Protein 4RXX (pdb70)

B-factor: mean 36.58, std 9.1, range [15.32, 79.9]

Organism: Homo sapiens (NCBI:txid9606)

Secondary structure (DSSP, 8-state):
-HHHHHHHTS---HHHHHHHHHHHHHHTTS---HHHHH--HHHHHHHHH-SSHHHHHHHHHHHHHHHHHTHHHHHHHS-HHHHHHHHHH-BTTB-TT-HHHHHHHHHHHHH---TTHHHHHHHHHHHHH--TT---HHHHHHHHHHHHH-GGGS--THHHHHHHHHHHHHHTT------SHHHHHHHHHHHHHHHHHHHHHHHH-GGGHHHHHHHHHHHHT---TT----GGGGGGSTT-----HHHHHHHHH-TT--TT--HHHH--GGGGSTT-TTHHHHHHHHHHHHHHTT-HHHHHHHHHHHHHHHHHGGGSTTTHHHHHHHHH---S--S-THHHHHHHHHHHHHHHHHTTSS-HHHHHHHHHHHHHHH--TT---HHHHHHHHHHHTTS----HHHHHHHTTSPPP-S--

InterPro domains:
  IPR001394 Peptidase C19, ubiquitin carboxyl-terminal hydrolase [PF00443] (445-946)
  IPR018200 Ubiquitin specific protease, conserved site [PS00972] (446-461)
  IPR018200 Ubiquitin specific protease, conserved site [PS00973] (840-858)
  IPR028889 Ubiquitin specific protease UPS, catalytic domain [PS50235] (445-949)
  IPR033840 Ubiquitin-specific peptidase 38 [cd02664] (446-947)
  IPR038765 Papain-like cysteine peptidase superfamily [SSF54001] (440-949)
  IPR049407 Ubiquitin carboxyl-terminal hydrolase 38-like, N-terminal domain [PF21246] (48-384)
  IPR050164 Ubiquitin carboxyl-terminal hydrolases [PTHR24006] (266-950)

Solvent-accessible surface area: 20386 Å² total

Sequence (416 aa):
DKILEGLVSSSHPLPLKRVIVRKVVESAEHWLDEAQCEAFDLTTRLILEGQDPFQRQVGHHQVLEAYARYHRPEFESFFNKTFVLGLLHQQGYHSLDDRKDVAILDYIHNGLKLISCPSVLDLFSLLQVEVLRVCERPEPQLCCARLSDLLTDFVQCIPKGKLSITFCQQLVRTIGHFQCVSTQERELREYVSSQVTKVSNLLQNIWKAEPATLLPSLQEVFASISSTDASFEPSVALASLVQHIPLQITVLIRSSLTTDPNVKDASTQALCRIDWLSSWPLAQHVDTWVIALLKGLAAVQKFTTILIDVTLLKIELVFNRLWFPLVRPGALAVLSHLLSFQHSPEAFHLIVPHVVNLVHSFKNDGLPSSTAFLVQLTELIHCYHYSGFPDLYEPILEAIKDFPKPSEEKIKLILNQSAWTSHH

Radius of gyration: 28.6 Å; Cα contacts (8 Å, |Δi|>4): 448; chains: 1; bounding box: 43×54×90 Å

Structure (mmCIF, N/CA/C/O backbone):
data_4RXX
#
_entry.id   4RXX
#
_cell.length_a   41.985
_cell.length_b   102.039
_cell.length_c   135.281
_cell.angle_alpha   90.000
_cell.angle_beta   90.000
_cell.angle_gamma   90.000
#
_symmetry.space_group_name_H-M   'P 21 21 21'
#
loop_
_entity.id
_entity.type
_entity.pdbx_description
1 polymer 'Ubiquitin carboxyl-terminal hydrolase 38'
2 non-polymer 'CHLORIDE ION'
3 non-polymer 1,2-ETHANEDIOL
4 non-polymer 'UNKNOWN ATOM OR ION'
5 water water
#
loop_
_atom_site.group_PDB
_atom_site.id
_atom_site.type_symbol
_atom_site.label_atom_id
_atom_site.label_alt_id
_atom_site.label_comp_id
_atom_site.label_asym_id
_atom_site.label_entity_id
_atom_site.label_seq_id
_atom_site.pdbx_PDB_ins_code
_atom_site.Cartn_x
_atom_site.Cartn_y
_atom_site.Cartn_z
_atom_site.occupancy
_atom_site.B_iso_or_equiv
_atom_site.auth_seq_id
_atom_site.auth_comp_id
_atom_site.auth_asym_id
_atom_site.auth_atom_id
_atom_site.pdbx_PDB_model_num
ATOM 9 N N . ASP A 1 2 ? 30.290 68.274 96.825 1.00 33.61 2 ASP A N 1
ATOM 10 C CA . ASP A 1 2 ? 29.089 68.022 96.040 1.00 36.84 2 ASP A CA 1
ATOM 11 C C . ASP A 1 2 ? 27.955 68.977 96.439 1.00 37.20 2 ASP A C 1
ATOM 12 O O . ASP A 1 2 ? 27.185 69.424 95.590 1.00 33.07 2 ASP A O 1
ATOM 17 N N . LYS A 1 3 ? 27.860 69.291 97.722 1.00 37.45 3 LYS A N 1
ATOM 18 C CA . LYS A 1 3 ? 26.812 70.206 98.192 1.00 41.20 3 LYS A CA 1
ATOM 19 C C . LYS A 1 3 ? 27.053 71.619 97.648 1.00 36.98 3 LYS A C 1
ATOM 20 O O . LYS A 1 3 ? 26.135 72.300 97.246 1.00 39.32 3 LYS A O 1
ATOM 24 N N . ILE A 1 4 ? 28.302 72.031 97.631 1.00 36.81 4 ILE A N 1
ATOM 25 C CA . ILE A 1 4 ? 28.691 73.294 97.036 1.00 36.66 4 ILE A CA 1
ATOM 26 C C . ILE A 1 4 ? 28.368 73.368 95.535 1.00 37.56 4 ILE A C 1
ATOM 27 O O . ILE A 1 4 ? 27.717 74.308 95.092 1.00 34.62 4 ILE A O 1
ATOM 32 N N . LEU A 1 5 ? 28.798 72.373 94.755 1.00 34.43 5 LEU A N 1
ATOM 33 C CA . LEU A 1 5 ? 28.430 72.323 93.332 1.00 32.29 5 LEU A CA 1
ATOM 34 C C . LEU A 1 5 ? 26.907 72.374 93.116 1.00 32.76 5 LEU A C 1
ATOM 35 O O . LEU A 1 5 ? 26.412 73.101 92.267 1.00 30.07 5 LEU A O 1
ATOM 40 N N . GLU A 1 6 ? 26.174 71.607 93.905 1.00 34.73 6 GLU A N 1
ATOM 41 C CA . GLU A 1 6 ? 24.722 71.561 93.817 1.00 40.56 6 GLU A CA 1
ATOM 42 C C . GLU A 1 6 ? 24.125 72.950 93.996 1.00 44.57 6 GLU A C 1
ATOM 43 O O . GLU A 1 6 ? 23.363 73.429 93.150 1.00 44.17 6 GLU A O 1
ATOM 49 N N . GLY A 1 7 ? 24.514 73.600 95.088 1.00 46.46 7 GLY A N 1
ATOM 50 C CA . GLY A 1 7 ? 24.046 74.945 95.407 1.00 48.21 7 GLY A CA 1
ATOM 51 C C . GLY A 1 7 ? 24.323 75.897 94.268 1.00 46.19 7 GLY A C 1
ATOM 52 O O . GLY A 1 7 ? 23.439 76.617 93.827 1.00 47.71 7 GLY A O 1
ATOM 53 N N . LEU A 1 8 ? 25.556 75.867 93.788 1.00 42.72 8 LEU A N 1
ATOM 54 C CA . LEU A 1 8 ? 26.001 76.734 92.723 1.00 43.87 8 LEU A CA 1
ATOM 55 C C . LEU A 1 8 ? 25.179 76.657 91.422 1.00 43.23 8 LEU A C 1
ATOM 56 O O . LEU A 1 8 ? 24.894 77.670 90.802 1.00 37.84 8 LEU A O 1
ATOM 61 N N . VAL A 1 9 ? 24.877 75.451 90.974 1.00 42.37 9 VAL A N 1
ATOM 62 C CA . VAL A 1 9 ? 24.244 75.254 89.669 1.00 45.57 9 VAL A CA 1
ATOM 63 C C . VAL A 1 9 ? 22.776 75.675 89.674 1.00 49.06 9 VAL A C 1
ATOM 64 O O . VAL A 1 9 ? 22.222 76.039 88.638 1.00 49.25 9 VAL A O 1
ATOM 68 N N . SER A 1 10 ? 22.159 75.611 90.844 1.00 51.37 10 SER A N 1
ATOM 69 C CA . SER A 1 10 ? 20.807 76.112 91.035 1.00 55.11 10 SER A CA 1
ATOM 70 C C . SER A 1 10 ? 20.789 77.612 91.402 1.00 54.21 10 SER A C 1
ATOM 71 O O . SER A 1 10 ? 19.730 78.171 91.622 1.00 57.76 10 SER A O 1
ATOM 74 N N . SER A 1 11 ? 21.951 78.257 91.479 1.00 52.48 11 SER A N 1
ATOM 75 C CA . SER A 1 11 ? 22.013 79.661 91.878 1.00 48.64 11 SER A CA 1
ATOM 76 C C . SER A 1 11 ? 21.822 80.578 90.672 1.00 50.78 11 SER A C 1
ATOM 77 O O . SER A 1 11 ? 21.707 80.118 89.549 1.00 46.80 11 SER A O 1
ATOM 80 N N . SER A 1 12 ? 21.815 81.883 90.928 1.00 53.81 12 SER A N 1
ATOM 81 C CA . SER A 1 12 ? 21.756 82.882 89.879 1.00 55.28 12 SER A CA 1
ATOM 82 C C . SER A 1 12 ? 22.995 83.782 89.920 1.00 54.55 12 SER A C 1
ATOM 83 O O . SER A 1 12 ? 22.939 84.933 89.506 1.00 58.28 12 SER A O 1
ATOM 86 N N . HIS A 1 13 ? 24.119 83.262 90.402 1.00 49.53 13 HIS A N 1
ATOM 87 C CA . HIS A 1 13 ? 25.358 84.019 90.364 1.00 48.93 13 HIS A CA 1
ATOM 88 C C . HIS A 1 13 ? 25.809 84.231 88.939 1.00 47.53 13 HIS A C 1
ATOM 89 O O . HIS A 1 13 ? 25.522 83.413 88.075 1.00 49.15 13 HIS A O 1
ATOM 96 N N . PRO A 1 14 ? 26.535 85.331 88.690 1.00 46.76 14 PRO A N 1
ATOM 97 C CA . PRO A 1 14 ? 27.093 85.600 87.374 1.00 46.19 14 PRO A CA 1
ATOM 98 C C . PRO A 1 14 ? 27.918 84.457 86.842 1.00 45.10 14 PRO A C 1
ATOM 99 O O . PRO A 1 14 ? 28.588 83.761 87.598 1.00 44.29 14 PRO A O 1
ATOM 103 N N . LEU A 1 15 ? 27.901 84.308 85.530 1.00 43.02 15 LEU A N 1
ATOM 104 C CA . LEU A 1 15 ? 28.560 83.201 84.890 1.00 44.60 15 LEU A CA 1
ATOM 105 C C . LEU A 1 15 ? 30.059 83.054 85.209 1.00 46.42 15 LEU A C 1
ATOM 106 O O . LEU A 1 15 ? 30.508 81.925 85.412 1.00 41.33 15 LEU A O 1
ATOM 111 N N . PRO A 1 16 ? 30.836 84.166 85.245 1.00 46.20 16 PRO A N 1
ATOM 112 C CA . PRO A 1 16 ? 32.286 84.023 85.540 1.00 45.82 16 PRO A CA 1
ATOM 113 C C . PRO A 1 16 ? 32.568 83.520 86.958 1.00 41.24 16 PRO A C 1
ATOM 114 O O . PRO A 1 16 ? 33.575 82.841 87.192 1.00 40.15 16 PRO A O 1
ATOM 118 N N . LEU A 1 17 ? 31.672 83.846 87.883 1.00 39.48 17 LEU A N 1
ATOM 119 C CA . LEU A 1 17 ? 31.748 83.345 89.244 1.00 38.66 17 LEU A CA 1
ATOM 120 C C . LEU A 1 17 ? 31.429 81.856 89.270 1.00 38.20 17 LEU A C 1
ATOM 121 O O . LEU A 1 17 ? 32.142 81.073 89.904 1.00 35.53 17 LEU A O 1
ATOM 126 N N . LYS A 1 18 ? 30.336 81.466 88.604 1.00 38.03 18 LYS A N 1
ATOM 127 C CA . LYS A 1 18 ? 29.991 80.038 88.488 1.00 33.94 18 LYS A CA 1
ATOM 128 C C . LYS A 1 18 ? 31.179 79.249 87.988 1.00 33.80 18 LYS A C 1
ATOM 129 O O . LYS A 1 18 ? 31.535 78.216 88.535 1.00 32.85 18 LYS A O 1
ATOM 135 N N . ARG A 1 19 ? 31.843 79.782 86.985 1.00 32.95 19 ARG A N 1
ATOM 136 C CA . ARG A 1 19 ? 32.973 79.103 86.392 1.00 35.41 19 ARG A CA 1
ATOM 137 C C . ARG A 1 19 ? 34.165 78.999 87.286 1.00 33.35 19 ARG A C 1
ATOM 138 O O . ARG A 1 19 ? 34.855 77.993 87.226 1.00 30.58 19 ARG A O 1
ATOM 146 N N . VAL A 1 20 ? 34.432 80.017 88.104 1.00 33.03 20 VAL A N 1
ATOM 147 C CA . VAL A 1 20 ? 35.616 79.943 88.961 1.00 34.26 20 VAL A CA 1
ATOM 148 C C . VAL A 1 20 ? 35.357 78.929 90.072 1.00 30.65 20 VAL A C 1
ATOM 149 O O . VAL A 1 20 ? 36.262 78.209 90.485 1.00 28.89 20 VAL A O 1
ATOM 153 N N . ILE A 1 21 ? 34.109 78.882 90.527 1.00 28.09 21 ILE A N 1
ATOM 154 C CA . ILE A 1 21 ? 33.704 77.908 91.520 1.00 30.08 21 ILE A CA 1
ATOM 155 C C . ILE A 1 21 ? 33.759 76.476 90.951 1.00 30.19 21 ILE A C 1
ATOM 156 O O . ILE A 1 21 ? 34.262 75.572 91.602 1.00 29.48 21 ILE A O 1
ATOM 161 N N . VAL A 1 22 ? 33.279 76.283 89.722 1.00 28.92 22 VAL A N 1
ATOM 162 C CA . VAL A 1 22 ? 33.357 74.974 89.091 1.00 28.71 22 VAL A CA 1
ATOM 163 C C . VAL A 1 22 ? 34.835 74.577 88.976 1.00 30.11 22 VAL A C 1
ATOM 164 O O . VAL A 1 22 ? 35.190 73.432 89.250 1.00 29.67 22 VAL A O 1
ATOM 168 N N . ARG A 1 23 ? 35.702 75.517 88.623 1.00 29.91 23 ARG A N 1
ATOM 169 C CA . ARG A 1 23 ? 37.126 75.210 88.523 1.00 32.50 23 ARG A CA 1
ATOM 170 C C . ARG A 1 23 ? 37.642 74.650 89.851 1.00 28.51 23 ARG A C 1
ATOM 171 O O . ARG A 1 23 ? 38.393 73.702 89.877 1.00 26.85 23 ARG A O 1
ATOM 179 N N . LYS A 1 24 ? 37.200 75.223 90.957 1.00 27.91 24 LYS A N 1
ATOM 180 C CA . LYS A 1 24 ? 37.680 74.805 92.261 1.00 28.63 24 LYS A CA 1
ATOM 181 C C . LYS A 1 24 ? 37.114 73.412 92.592 1.00 28.21 24 LYS A C 1
ATOM 182 O O . LYS A 1 24 ? 37.802 72.569 93.176 1.00 27.74 24 LYS A O 1
ATOM 188 N N . VAL A 1 25 ? 35.880 73.165 92.173 1.00 28.41 25 VAL A N 1
ATOM 189 C CA . VAL A 1 25 ? 35.272 71.829 92.336 1.00 28.70 25 VAL A CA 1
ATOM 190 C C . VAL A 1 25 ? 36.072 70.783 91.546 1.00 28.25 25 VAL A C 1
ATOM 191 O O . VAL A 1 25 ? 36.406 69.741 92.066 1.00 29.25 25 VAL A O 1
ATOM 195 N N . VAL A 1 26 ? 36.417 71.111 90.306 1.00 29.04 26 VAL A N 1
ATOM 196 C CA . VAL A 1 26 ? 37.221 70.256 89.428 1.00 30.26 26 VAL A CA 1
ATOM 197 C C . VAL A 1 26 ? 38.570 69.957 90.057 1.00 30.97 26 VAL A C 1
ATOM 198 O O . VAL A 1 26 ? 39.019 68.818 90.046 1.00 30.79 26 VAL A O 1
ATOM 202 N N . GLU A 1 27 ? 39.221 70.984 90.595 1.00 32.46 27 GLU A N 1
ATOM 203 C CA . GLU A 1 27 ? 40.511 70.813 91.293 1.00 30.75 27 GLU A CA 1
ATOM 204 C C . GLU A 1 27 ? 40.388 69.977 92.576 1.00 28.45 27 GLU A C 1
ATOM 205 O O . GLU A 1 27 ? 41.350 69.337 92.999 1.00 28.59 27 GLU A O 1
ATOM 211 N N . SER A 1 28 ? 39.209 69.967 93.183 1.00 26.44 28 SER A N 1
ATOM 212 C CA . SER A 1 28 ? 38.971 69.171 94.401 1.00 27.30 28 SER A CA 1
ATOM 213 C C . SER A 1 28 ? 39.139 67.654 94.185 1.00 28.30 28 SER A C 1
ATOM 214 O O . SER A 1 28 ? 39.411 66.911 95.135 1.00 29.86 28 SER A O 1
ATOM 217 N N . ALA A 1 29 ? 39.059 67.214 92.933 1.00 27.97 29 ALA A N 1
ATOM 218 C CA . ALA A 1 29 ? 39.232 65.814 92.578 1.00 30.16 29 ALA A CA 1
ATOM 219 C C . ALA A 1 29 ? 40.629 65.324 92.892 1.00 29.71 29 ALA A C 1
ATOM 220 O O . ALA A 1 29 ? 40.827 64.147 93.100 1.00 28.93 29 ALA A O 1
ATOM 222 N N . GLU A 1 30 ? 41.598 66.224 92.914 1.00 31.27 30 GLU A N 1
ATOM 223 C CA . GLU A 1 30 ? 42.995 65.831 92.988 1.00 35.04 30 GLU A CA 1
ATOM 224 C C . GLU A 1 30 ? 43.415 65.664 94.432 1.00 35.03 30 GLU A C 1
ATOM 225 O O . GLU A 1 30 ? 44.496 66.066 94.792 1.00 43.93 30 GLU A O 1
ATOM 231 N N . HIS A 1 31 ? 42.533 65.149 95.273 1.00 31.86 31 HIS A N 1
ATOM 232 C CA . HIS A 1 31 ? 42.805 64.951 96.694 1.00 32.89 31 HIS A CA 1
ATOM 233 C C . HIS A 1 31 ? 42.352 63.563 97.042 1.00 30.69 31 HIS A C 1
ATOM 234 O O . HIS A 1 31 ? 41.588 62.949 96.287 1.00 27.35 31 HIS A O 1
ATOM 241 N N . TRP A 1 32 ? 42.838 63.075 98.176 1.00 29.37 32 TRP A N 1
ATOM 242 C CA . TRP A 1 32 ? 42.347 61.841 98.720 1.00 27.91 32 TRP A CA 1
ATOM 243 C C . TRP A 1 32 ? 40.904 62.028 99.177 1.00 29.16 32 TRP A C 1
ATOM 244 O O . TRP A 1 32 ? 40.596 62.921 99.949 1.00 27.71 32 TRP A O 1
ATOM 255 N N . LEU A 1 33 ? 40.026 61.159 98.698 1.00 29.21 33 LEU A N 1
ATOM 256 C CA . LEU A 1 33 ? 38.604 61.239 98.997 1.00 30.47 33 LEU A CA 1
ATOM 257 C C . LEU A 1 33 ? 38.151 59.848 99.363 1.00 29.77 33 LEU A C 1
ATOM 258 O O . LEU A 1 33 ? 38.613 58.871 98.774 1.00 28.96 33 LEU A O 1
ATOM 263 N N . ASP A 1 34 ? 37.262 59.747 100.327 1.00 29.64 34 ASP A N 1
ATOM 264 C CA . ASP A 1 34 ? 36.771 58.436 100.698 1.00 32.46 34 ASP A CA 1
ATOM 265 C C . ASP A 1 34 ? 35.645 58.029 99.747 1.00 32.67 34 ASP A C 1
ATOM 266 O O . ASP A 1 34 ? 35.222 58.817 98.882 1.00 31.39 34 ASP A O 1
ATOM 271 N N . GLU A 1 35 ? 35.207 56.787 99.888 1.00 31.86 35 GLU A N 1
ATOM 272 C CA . GLU A 1 35 ? 34.223 56.206 98.998 1.00 34.48 35 GLU A CA 1
ATOM 273 C C . GLU A 1 35 ? 32.895 56.962 98.989 1.00 32.10 35 GLU A C 1
ATOM 274 O O . GLU A 1 35 ? 32.313 57.159 97.915 1.00 29.65 35 GLU A O 1
ATOM 280 N N . ALA A 1 36 ? 32.442 57.416 100.143 1.00 29.28 36 ALA A N 1
ATOM 281 C CA . ALA A 1 36 ? 31.176 58.154 100.212 1.00 31.14 36 ALA A CA 1
ATOM 282 C C . ALA A 1 36 ? 31.295 59.501 99.487 1.00 30.51 36 ALA A C 1
ATOM 283 O O . ALA A 1 36 ? 30.382 59.912 98.785 1.00 30.53 36 ALA A O 1
ATOM 285 N N . GLN A 1 37 ? 32.425 60.174 99.634 1.00 27.89 37 GLN A N 1
ATOM 286 C CA . GLN A 1 37 ? 32.638 61.426 98.918 1.00 29.56 37 GLN A CA 1
ATOM 287 C C . GLN A 1 37 ? 32.644 61.216 97.394 1.00 27.99 37 GLN A C 1
ATOM 288 O O . GLN A 1 37 ? 32.058 62.007 96.675 1.00 26.41 37 GLN A O 1
ATOM 294 N N . CYS A 1 38 ? 33.304 60.163 96.924 1.00 25.88 38 CYS A N 1
ATOM 295 C CA . CYS A 1 38 ? 33.366 59.887 95.511 1.00 27.52 38 CYS A CA 1
ATOM 296 C C . CYS A 1 38 ? 31.980 59.549 94.950 1.00 28.40 38 CYS A C 1
ATOM 297 O O . CYS A 1 38 ? 31.578 60.067 93.907 1.00 27.63 38 CYS A O 1
ATOM 300 N N . GLU A 1 39 ? 31.269 58.664 95.632 1.00 28.53 39 GLU A N 1
ATOM 301 C CA . GLU A 1 39 ? 29.955 58.279 95.185 1.00 30.82 39 GLU A CA 1
ATOM 302 C C . GLU A 1 39 ? 28.976 59.463 95.175 1.00 30.27 39 GLU A C 1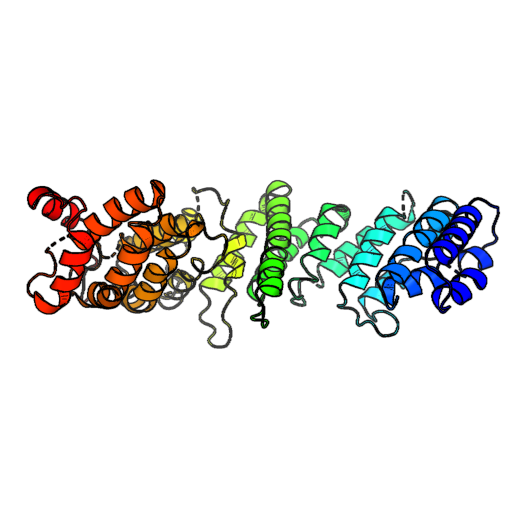
ATOM 303 O O . GLU A 1 39 ? 28.179 59.588 94.252 1.00 27.97 39 GLU A O 1
ATOM 309 N N . ALA A 1 40 ? 29.018 60.313 96.194 1.00 27.11 40 ALA A N 1
ATOM 310 C CA . ALA A 1 40 ? 28.181 61.501 96.191 1.00 27.22 40 ALA A CA 1
ATOM 311 C C . ALA A 1 40 ? 28.436 62.411 94.973 1.00 26.87 40 ALA A C 1
ATOM 312 O O . ALA A 1 40 ? 27.494 62.939 94.390 1.00 26.55 40 ALA A O 1
ATOM 322 N N . PHE A 1 42 ? 29.763 61.405 92.045 1.00 26.47 42 PHE A N 1
ATOM 323 C CA . PHE A 1 42 ? 29.325 60.675 90.867 1.00 27.45 42 PHE A CA 1
ATOM 324 C C . PHE A 1 42 ? 27.801 60.698 90.710 1.00 26.64 42 PHE A C 1
ATOM 325 O O . PHE A 1 42 ? 27.323 60.782 89.603 1.00 26.15 42 PHE A O 1
ATOM 333 N N . ASP A 1 43 ? 27.056 60.604 91.805 1.00 28.42 43 ASP A N 1
ATOM 334 C CA . ASP A 1 43 ? 25.602 60.769 91.765 1.00 30.29 43 ASP A CA 1
ATOM 335 C C . ASP A 1 43 ? 25.183 62.134 91.263 1.00 28.21 43 ASP A C 1
ATOM 336 O O . ASP A 1 43 ? 24.334 62.237 90.395 1.00 28.06 43 ASP A O 1
ATOM 341 N N . LEU A 1 44 ? 25.772 63.183 91.825 1.00 28.14 44 LEU A N 1
ATOM 342 C CA . LEU A 1 44 ? 25.398 64.541 91.451 1.00 28.03 44 LEU A CA 1
ATOM 343 C C . LEU A 1 44 ? 25.746 64.819 90.020 1.00 28.73 44 LEU A C 1
ATOM 344 O O . LEU A 1 44 ? 24.904 65.346 89.300 1.00 26.93 44 LEU A O 1
ATOM 349 N N . THR A 1 45 ? 26.967 64.467 89.597 1.00 27.31 45 THR A N 1
ATOM 350 C CA . THR A 1 45 ? 27.403 64.823 88.255 1.00 26.50 45 THR A CA 1
ATOM 351 C C . THR A 1 45 ? 26.612 64.074 87.198 1.00 27.50 45 THR A C 1
ATOM 352 O O . THR A 1 45 ? 26.359 64.613 86.110 1.00 26.63 45 THR A O 1
ATOM 356 N N . THR A 1 46 ? 26.252 62.833 87.508 1.00 27.39 46 THR A N 1
ATOM 357 C CA . THR A 1 46 ? 25.395 62.052 86.639 1.00 26.39 46 THR A CA 1
ATOM 358 C C . THR A 1 46 ? 24.032 62.745 86.475 1.00 28.47 46 THR A C 1
ATOM 359 O O . THR A 1 46 ? 23.562 62.877 85.365 1.00 28.52 46 THR A O 1
ATOM 363 N N . ARG A 1 47 ? 23.437 63.211 87.574 1.00 30.86 47 ARG A N 1
ATOM 364 C CA . ARG A 1 47 ? 22.174 63.939 87.548 1.00 33.51 47 ARG A CA 1
ATOM 365 C C . ARG A 1 47 ? 22.254 65.191 86.671 1.00 34.62 47 ARG A C 1
ATOM 366 O O . ARG A 1 47 ? 21.326 65.478 85.912 1.00 30.84 47 ARG A O 1
ATOM 374 N N . LEU A 1 48 ? 23.359 65.930 86.775 1.00 32.19 48 LEU A N 1
ATOM 375 C CA . LEU A 1 48 ? 23.569 67.126 85.975 1.00 32.63 48 LEU A CA 1
ATOM 376 C C . LEU A 1 48 ? 23.749 66.821 84.503 1.00 34.96 48 LEU A C 1
ATOM 377 O O . LEU A 1 48 ? 23.278 67.576 83.643 1.00 32.94 48 LEU A O 1
ATOM 382 N N . ILE A 1 49 ? 24.453 65.737 84.194 1.00 30.68 49 ILE A N 1
ATOM 383 C CA . ILE A 1 49 ? 24.592 65.335 82.803 1.00 30.65 49 ILE A CA 1
ATOM 384 C C . ILE A 1 49 ? 23.226 64.958 82.185 1.00 32.75 49 ILE A C 1
ATOM 385 O O . ILE A 1 49 ? 22.799 65.523 81.160 1.00 32.72 49 ILE A O 1
ATOM 390 N N . LEU A 1 50 ? 22.526 64.046 82.828 1.00 31.21 50 LEU A N 1
ATOM 391 C CA . LEU A 1 50 ? 21.306 63.499 82.265 1.00 32.20 50 LEU A CA 1
ATOM 392 C C . LEU A 1 50 ? 20.081 64.417 82.434 1.00 36.35 50 LEU A C 1
ATOM 393 O O . LEU A 1 50 ? 19.213 64.458 81.570 1.00 34.72 50 LEU A O 1
ATOM 398 N N . GLU A 1 51 ? 20.012 65.147 83.536 1.00 36.18 51 GLU A N 1
ATOM 399 C CA . GLU A 1 51 ? 18.884 66.010 83.787 1.00 38.07 51 GLU A CA 1
ATOM 400 C C . GLU A 1 51 ? 19.201 67.488 83.891 1.00 37.73 51 GLU A C 1
ATOM 401 O O . GLU A 1 51 ? 18.346 68.258 84.283 1.00 42.44 51 GLU A O 1
ATOM 407 N N . GLY A 1 52 ? 20.410 67.887 83.527 1.00 37.41 52 GLY A N 1
ATOM 408 C CA . GLY A 1 52 ? 20.794 69.294 83.559 1.00 40.75 52 GLY A CA 1
ATOM 409 C C . GLY A 1 52 ? 19.844 70.094 82.691 1.00 43.20 52 GLY A C 1
ATOM 410 O O . GLY A 1 52 ? 19.645 69.753 81.516 1.00 38.64 52 GLY A O 1
ATOM 411 N N . GLN A 1 53 ? 19.277 71.146 83.286 1.00 45.21 53 GLN A N 1
ATOM 412 C CA . GLN A 1 53 ? 18.259 71.997 82.651 1.00 51.21 53 GLN A CA 1
ATOM 413 C C . GLN A 1 53 ? 18.762 72.754 81.430 1.00 50.03 53 GLN A C 1
ATOM 414 O O . GLN A 1 53 ? 17.977 73.065 80.534 1.00 55.81 53 GLN A O 1
ATOM 420 N N . ASP A 1 54 ? 20.049 73.080 81.403 1.00 45.28 54 ASP A N 1
ATOM 421 C CA . ASP A 1 54 ? 20.614 73.818 80.292 1.00 45.10 54 ASP A CA 1
ATOM 422 C C . ASP A 1 54 ? 21.983 73.283 79.925 1.00 44.72 54 ASP A C 1
ATOM 423 O O . ASP A 1 54 ? 22.556 72.494 80.675 1.00 45.78 54 ASP A O 1
ATOM 428 N N . PRO A 1 55 ? 22.504 73.696 78.761 1.00 41.69 55 PRO A N 1
ATOM 429 C CA . PRO A 1 55 ? 23.809 73.228 78.323 1.00 39.99 55 PRO A CA 1
ATOM 430 C C . PRO A 1 55 ? 24.927 73.437 79.350 1.00 40.29 55 PRO A C 1
ATOM 431 O O . PRO A 1 55 ? 25.818 72.590 79.483 1.00 37.94 55 PRO A O 1
ATOM 435 N N . PHE A 1 56 ? 24.880 74.553 80.061 1.00 38.91 56 PHE A N 1
ATOM 436 C CA . PHE A 1 56 ? 25.907 74.857 81.040 1.00 38.48 56 PHE A CA 1
ATOM 437 C C . PHE A 1 56 ? 25.939 73.796 82.165 1.00 35.33 56 PHE A C 1
ATOM 438 O O . PHE A 1 56 ? 26.996 73.249 82.499 1.00 31.45 56 PHE A O 1
ATOM 446 N N . GLN A 1 57 ? 24.770 73.501 82.714 1.00 32.38 57 GLN A N 1
ATOM 447 C CA . GLN A 1 57 ? 24.659 72.494 83.764 1.00 34.35 57 GLN A CA 1
ATOM 448 C C . GLN A 1 57 ? 25.180 71.126 83.319 1.00 34.20 57 GLN A C 1
ATOM 449 O O . GLN A 1 57 ? 25.888 70.456 84.065 1.00 29.91 57 GLN A O 1
ATOM 455 N N . ARG A 1 58 ? 24.847 70.716 82.104 1.00 33.93 58 ARG A N 1
ATOM 456 C CA . ARG A 1 58 ? 25.271 69.409 81.614 1.00 33.18 58 ARG A CA 1
ATOM 457 C C . ARG A 1 58 ? 26.764 69.406 81.371 1.00 33.68 58 ARG A C 1
ATOM 458 O O . ARG A 1 58 ? 27.440 68.406 81.635 1.00 33.72 58 ARG A O 1
ATOM 466 N N . GLN A 1 59 ? 27.282 70.527 80.884 1.00 30.67 59 GLN A N 1
ATOM 467 C CA . GLN A 1 59 ? 28.700 70.668 80.650 1.00 31.35 59 GLN A CA 1
ATOM 468 C C . GLN A 1 59 ? 29.512 70.598 81.967 1.00 30.88 59 GLN A C 1
ATOM 469 O O . GLN A 1 59 ? 30.556 69.957 82.039 1.00 30.76 59 GLN A O 1
ATOM 472 N N . VAL A 1 60 ? 29.032 71.290 82.985 1.00 30.36 60 VAL A N 1
ATOM 473 C CA . VAL A 1 60 ? 29.635 71.239 84.311 1.00 30.84 60 VAL A CA 1
ATOM 474 C C . VAL A 1 60 ? 29.662 69.785 84.841 1.00 31.09 60 VAL A C 1
ATOM 475 O O . VAL A 1 60 ? 30.691 69.327 85.333 1.00 30.54 60 VAL A O 1
ATOM 479 N N . GLY A 1 61 ? 28.524 69.093 84.765 1.00 27.54 61 GLY A N 1
ATOM 480 C CA . GLY A 1 61 ? 28.445 67.665 85.079 1.00 29.32 61 GLY A CA 1
ATOM 481 C C . GLY A 1 61 ? 29.536 66.856 84.379 1.00 29.97 61 GLY A C 1
ATOM 482 O O . GLY A 1 61 ? 30.201 66.041 85.007 1.00 30.69 61 GLY A O 1
ATOM 483 N N A HIS A 1 62 ? 29.720 67.085 83.077 0.50 29.81 62 HIS A N 1
ATOM 484 N N B HIS A 1 62 ? 29.731 67.099 83.086 0.50 30.50 62 HIS A N 1
ATOM 485 C CA A HIS A 1 62 ? 30.713 66.338 82.305 0.50 30.90 62 HIS A CA 1
ATOM 486 C CA B HIS A 1 62 ? 30.718 66.360 82.311 0.50 32.24 62 HIS A CA 1
ATOM 487 C C A HIS A 1 62 ? 32.129 66.653 82.804 0.50 30.71 62 HIS A C 1
ATOM 488 C C B HIS A 1 62 ? 32.131 66.657 82.801 0.50 31.46 62 HIS A C 1
ATOM 489 O O A HIS A 1 62 ? 32.951 65.738 82.949 0.50 31.01 62 HIS A O 1
ATOM 490 O O B HIS A 1 62 ? 32.952 65.739 82.937 0.50 31.72 62 HIS A O 1
ATOM 503 N N . GLN A 1 63 ? 32.412 67.932 83.055 1.00 29.38 63 GLN A N 1
ATOM 504 C CA . GLN A 1 63 ? 33.748 68.352 83.485 1.00 31.67 63 GLN A CA 1
ATOM 505 C C . GLN A 1 63 ? 34.099 67.756 84.825 1.00 28.73 63 GLN A C 1
ATOM 506 O O . GLN A 1 63 ? 35.198 67.276 85.011 1.00 30.12 63 GLN A O 1
ATOM 512 N N . VAL A 1 64 ? 33.173 67.855 85.765 1.00 27.24 64 VAL A N 1
ATOM 513 C CA . VAL A 1 64 ? 33.433 67.395 87.117 1.00 27.98 64 VAL A CA 1
ATOM 514 C C . VAL A 1 64 ? 33.548 65.875 87.147 1.00 29.04 64 VAL A C 1
ATOM 515 O O . VAL A 1 64 ? 34.452 65.352 87.792 1.00 29.58 64 VAL A O 1
ATOM 519 N N . LEU A 1 65 ? 32.658 65.183 86.437 1.00 28.29 65 LEU A N 1
ATOM 520 C CA . LEU A 1 65 ? 32.689 63.727 86.376 1.00 27.79 65 LEU A CA 1
ATOM 521 C C . LEU A 1 65 ? 34.020 63.237 85.795 1.00 29.76 65 LEU A C 1
ATOM 522 O O . LEU A 1 65 ? 34.618 62.316 86.322 1.00 30.13 65 LEU A O 1
ATOM 527 N N . GLU A 1 66 ? 34.474 63.862 84.719 1.00 28.48 66 GLU A N 1
ATOM 528 C CA . GLU A 1 66 ? 35.725 63.470 84.087 1.00 31.22 66 GLU A CA 1
ATOM 529 C C . GLU A 1 66 ? 36.875 63.576 85.066 1.00 30.21 66 GLU A C 1
ATOM 530 O O . GLU A 1 66 ? 37.677 62.668 85.169 1.00 29.10 66 GLU A O 1
ATOM 533 N N . ALA A 1 67 ? 36.942 64.686 85.786 1.00 28.74 67 ALA A N 1
ATOM 534 C CA . ALA A 1 67 ? 38.002 64.895 86.756 1.00 28.64 67 ALA A CA 1
ATOM 535 C C . ALA A 1 67 ? 37.923 63.870 87.915 1.00 27.91 67 ALA A C 1
ATOM 536 O O . ALA A 1 67 ? 38.915 63.242 88.305 1.00 25.43 67 ALA A O 1
ATOM 538 N N . TYR A 1 68 ? 36.736 63.685 88.466 1.00 27.71 68 TYR A N 1
ATOM 539 C CA . TYR A 1 68 ? 36.581 62.734 89.552 1.00 26.95 68 TYR A CA 1
ATOM 540 C C . TYR A 1 68 ? 36.863 61.291 89.108 1.00 27.35 68 TYR A C 1
ATOM 541 O O . TYR A 1 68 ? 37.512 60.528 89.834 1.00 26.39 68 TYR A O 1
ATOM 550 N N . ALA A 1 69 ? 36.390 60.912 87.926 1.00 25.45 69 ALA A N 1
ATOM 551 C CA . ALA A 1 69 ? 36.647 59.567 87.421 1.00 29.06 69 ALA A CA 1
ATOM 552 C C . ALA A 1 69 ? 38.153 59.367 87.135 1.00 30.27 69 ALA A C 1
ATOM 553 O O . ALA A 1 69 ? 38.701 58.305 87.375 1.00 30.34 69 ALA A O 1
ATOM 555 N N . ARG A 1 70 ? 38.818 60.402 86.643 1.00 31.18 70 ARG A N 1
ATOM 556 C CA . ARG A 1 70 ? 40.240 60.323 86.348 1.00 32.55 70 ARG A CA 1
ATOM 557 C C . ARG A 1 70 ? 41.067 60.109 87.609 1.00 31.75 70 ARG A C 1
ATOM 558 O O . ARG A 1 70 ? 41.929 59.260 87.652 1.00 29.99 70 ARG A O 1
ATOM 566 N N . TYR A 1 71 ? 40.794 60.892 88.644 1.00 30.61 71 TYR A N 1
ATOM 567 C CA . TYR A 1 71 ? 41.535 60.794 89.884 1.00 34.04 71 TYR A CA 1
ATOM 568 C C . TYR A 1 71 ? 41.043 59.729 90.828 1.00 31.46 71 TYR A C 1
ATOM 569 O O . TYR A 1 71 ? 41.718 59.436 91.779 1.00 29.06 71 TYR A O 1
ATOM 578 N N . HIS A 1 72 ? 39.876 59.136 90.565 1.00 30.95 72 HIS A N 1
ATOM 579 C CA . HIS A 1 72 ? 39.302 58.145 91.466 1.00 28.38 72 HIS A CA 1
ATOM 580 C C . HIS A 1 72 ? 38.711 57.026 90.656 1.00 31.72 72 HIS A C 1
ATOM 581 O O . HIS A 1 72 ? 37.550 56.675 90.810 1.00 27.10 72 HIS A O 1
ATOM 588 N N . ARG A 1 73 ? 39.551 56.432 89.820 1.00 33.54 73 ARG A N 1
ATOM 589 C CA . ARG A 1 73 ? 39.076 55.468 88.851 1.00 34.44 73 ARG A CA 1
ATOM 590 C C . ARG A 1 73 ? 38.407 54.215 89.463 1.00 32.33 73 ARG A C 1
ATOM 591 O O . ARG A 1 73 ? 37.354 53.813 89.024 1.00 31.92 73 ARG A O 1
ATOM 599 N N . PRO A 1 74 ? 38.983 53.628 90.510 1.00 32.50 74 PRO A N 1
ATOM 600 C CA . PRO A 1 74 ? 38.328 52.471 91.121 1.00 32.89 74 PRO A CA 1
ATOM 601 C C . PRO A 1 74 ? 36.929 52.753 91.674 1.00 32.62 74 PRO A C 1
ATOM 602 O O . PRO A 1 74 ? 36.081 51.864 91.654 1.00 31.24 74 PRO A O 1
ATOM 606 N N . GLU A 1 75 ? 36.710 53.962 92.195 1.00 30.95 75 GLU A N 1
ATOM 607 C CA . GLU A 1 75 ? 35.399 54.338 92.702 1.00 30.10 75 GLU A CA 1
ATOM 608 C C . GLU A 1 75 ? 34.465 54.540 91.519 1.00 28.56 75 GLU A C 1
ATOM 609 O O . GLU A 1 75 ? 33.298 54.159 91.587 1.00 29.28 75 GLU A O 1
ATOM 615 N N . PHE A 1 76 ? 34.953 55.104 90.423 1.00 25.50 76 PHE A N 1
ATOM 616 C CA . PHE A 1 76 ? 34.079 55.220 89.284 1.00 27.43 76 PHE A CA 1
ATOM 617 C C . PHE A 1 76 ? 33.735 53.825 88.743 1.00 27.68 76 PHE A C 1
ATOM 618 O O . PHE A 1 76 ? 32.597 53.571 88.360 1.00 25.38 76 PHE A O 1
ATOM 626 N N . GLU A 1 77 ? 34.703 52.923 88.739 1.00 27.07 77 GLU A N 1
ATOM 627 C CA . GLU A 1 77 ? 34.451 51.556 88.307 1.00 28.37 77 GLU A CA 1
ATOM 628 C C . GLU A 1 77 ? 33.317 50.915 89.142 1.00 30.99 77 GLU A C 1
ATOM 629 O O . GLU A 1 77 ? 32.464 50.233 88.569 1.00 29.79 77 GLU A O 1
ATOM 635 N N . SER A 1 78 ? 33.264 51.182 90.462 1.00 31.41 78 SER A N 1
ATOM 636 C CA . SER A 1 78 ? 32.230 50.590 91.322 1.00 33.09 78 SER A CA 1
ATOM 637 C C . SER A 1 78 ? 30.899 51.190 91.014 1.00 31.49 78 SER A C 1
ATOM 638 O O . SER A 1 78 ? 29.900 50.500 91.040 1.00 29.22 78 SER A O 1
ATOM 641 N N . PHE A 1 79 ? 30.905 52.488 90.738 1.00 27.80 79 PHE A N 1
ATOM 642 C CA . PHE A 1 79 ? 29.694 53.229 90.453 1.00 28.36 79 PHE A CA 1
ATOM 643 C C . PHE A 1 79 ? 29.080 52.854 89.096 1.00 28.33 79 PHE A C 1
ATOM 644 O O . PHE A 1 79 ? 27.877 52.630 88.985 1.00 27.24 79 PHE A O 1
ATOM 652 N N . PHE A 1 80 ? 29.911 52.847 88.055 1.00 28.09 80 PHE A N 1
ATOM 653 C CA . PHE A 1 80 ? 29.475 52.556 86.687 1.00 26.91 80 PHE A CA 1
ATOM 654 C C . PHE A 1 80 ? 29.555 51.056 86.476 1.00 26.20 80 PHE A C 1
ATOM 655 O O . PHE A 1 80 ? 30.336 50.566 85.684 1.00 27.77 80 PHE A O 1
ATOM 663 N N . ASN A 1 81 ? 28.721 50.329 87.204 1.00 28.14 81 ASN A N 1
ATOM 664 C CA . ASN A 1 81 ? 28.762 48.872 87.199 1.00 28.19 81 ASN A CA 1
ATOM 665 C C . ASN A 1 81 ? 27.654 48.311 86.315 1.00 28.20 81 ASN A C 1
ATOM 666 O O . ASN A 1 81 ? 26.715 49.034 85.932 1.00 26.32 81 ASN A O 1
ATOM 671 N N . LYS A 1 82 ? 27.781 47.016 86.014 1.00 29.03 82 LYS A N 1
ATOM 672 C CA . LYS A 1 82 ? 26.834 46.258 85.196 1.00 31.20 82 LYS A CA 1
ATOM 673 C C . LYS A 1 82 ? 25.374 46.452 85.548 1.00 27.27 82 LYS A C 1
ATOM 674 O O . LYS A 1 82 ? 24.552 46.553 84.662 1.00 29.05 82 LYS A O 1
ATOM 680 N N . THR A 1 83 ? 25.050 46.422 86.831 1.00 26.96 83 THR A N 1
ATOM 681 C CA . THR A 1 83 ? 23.670 46.579 87.290 1.00 29.32 83 THR A CA 1
ATOM 682 C C . THR A 1 83 ? 23.162 47.993 86.976 1.00 29.19 83 THR A C 1
ATOM 683 O O . THR A 1 83 ? 22.023 48.185 86.536 1.00 27.16 83 THR A O 1
ATOM 687 N N . PHE A 1 84 ? 24.012 48.986 87.212 1.00 27.86 84 PHE A N 1
ATOM 688 C CA . PHE A 1 84 ? 23.645 50.374 86.932 1.00 27.50 84 PHE A CA 1
ATOM 689 C C . PHE A 1 84 ? 23.430 50.588 85.431 1.00 27.24 84 PHE A C 1
ATOM 690 O O . PHE A 1 84 ? 22.475 51.231 85.014 1.00 27.27 84 PHE A O 1
ATOM 698 N N . VAL A 1 85 ? 24.299 50.015 84.617 1.00 26.20 85 VAL A N 1
ATOM 699 C CA . VAL A 1 85 ? 24.220 50.220 83.173 1.00 27.05 85 VAL A CA 1
ATOM 700 C C . VAL A 1 85 ? 22.983 49.539 82.619 1.00 28.37 85 VAL A C 1
ATOM 701 O O . VAL A 1 85 ? 22.238 50.131 81.822 1.00 26.81 85 VAL A O 1
ATOM 705 N N . LEU A 1 86 ? 22.734 48.322 83.088 1.00 29.17 86 LEU A N 1
ATOM 706 C CA . LEU A 1 86 ? 21.550 47.570 82.696 1.00 29.97 86 LEU A CA 1
ATOM 707 C C . LEU A 1 86 ? 20.276 48.304 83.133 1.00 28.52 86 LEU A C 1
ATOM 708 O O . LEU A 1 86 ? 19.332 48.446 82.354 1.00 29.45 86 LEU A O 1
ATOM 713 N N . GLY A 1 87 ? 20.284 48.834 84.343 1.00 27.05 87 GLY A N 1
ATOM 714 C CA . GLY A 1 87 ? 19.198 49.647 84.829 1.00 28.94 87 GLY A CA 1
ATOM 715 C C . GLY A 1 87 ? 18.912 50.842 83.953 1.00 29.19 87 GLY A C 1
ATOM 716 O O . GLY A 1 87 ? 17.757 51.131 83.643 1.00 30.92 87 GLY A O 1
ATOM 717 N N . LEU A 1 88 ? 19.950 51.539 83.518 1.00 29.02 88 LEU A N 1
ATOM 718 C CA . LEU A 1 88 ? 19.747 52.677 82.615 1.00 29.68 88 LEU A CA 1
ATOM 719 C C . LEU A 1 88 ? 19.050 52.247 81.315 1.00 29.06 88 LEU A C 1
ATOM 720 O O . LEU A 1 88 ? 18.167 52.947 80.803 1.00 29.66 88 LEU A O 1
ATOM 725 N N . LEU A 1 89 ? 19.468 51.119 80.771 1.00 28.78 89 LEU A N 1
ATOM 726 C CA . LEU A 1 89 ? 18.950 50.660 79.495 1.00 31.50 89 LEU A CA 1
ATOM 727 C C . LEU A 1 89 ? 17.524 50.148 79.599 1.00 31.62 89 LEU A C 1
ATOM 728 O O . LEU A 1 89 ? 16.798 50.211 78.645 1.00 32.50 89 LEU A O 1
ATOM 733 N N . HIS A 1 90 ? 17.126 49.652 80.758 1.00 34.01 90 HIS A N 1
ATOM 734 C CA . HIS A 1 90 ? 15.813 49.035 80.901 1.00 36.37 90 HIS A CA 1
ATOM 735 C C . HIS A 1 90 ? 14.828 49.909 81.609 1.00 36.85 90 HIS A C 1
ATOM 736 O O . HIS A 1 90 ? 13.640 49.784 81.352 1.00 41.08 90 HIS A O 1
ATOM 743 N N . GLN A 1 91 ? 15.305 50.797 82.480 1.00 35.12 91 GLN A N 1
ATOM 744 C CA A GLN A 1 91 ? 14.363 51.674 83.169 0.50 33.68 91 GLN A CA 1
ATOM 745 C CA B GLN A 1 91 ? 14.472 51.674 83.304 0.50 33.93 91 GLN A CA 1
ATOM 746 C C . GLN A 1 91 ? 14.614 53.147 82.954 1.00 33.07 91 GLN A C 1
ATOM 747 O O . GLN A 1 91 ? 13.836 53.959 83.412 1.00 35.01 91 GLN A O 1
ATOM 758 N N . GLY A 1 92 ? 15.655 53.511 82.220 1.00 29.84 92 GLY A N 1
ATOM 759 C CA . GLY A 1 92 ? 15.909 54.922 82.031 1.00 30.12 92 GLY A CA 1
ATOM 760 C C . GLY A 1 92 ? 16.463 55.525 83.315 1.00 30.84 92 GLY A C 1
ATOM 761 O O . GLY A 1 92 ? 17.118 54.835 84.075 1.00 31.79 92 GLY A O 1
ATOM 762 N N . TYR A 1 93 ? 16.213 56.809 83.560 1.00 32.24 93 TYR A N 1
ATOM 763 C CA . TYR A 1 93 ? 16.827 57.508 84.682 1.00 31.90 93 TYR A CA 1
ATOM 764 C C . TYR A 1 93 ? 16.009 58.737 85.044 1.00 34.39 93 TYR A C 1
ATOM 765 O O . TYR A 1 93 ? 15.949 59.695 84.268 1.00 31.49 93 TYR A O 1
ATOM 774 N N . HIS A 1 94 ? 15.417 58.715 86.237 1.00 35.84 94 HIS A N 1
ATOM 775 C CA . HIS A 1 94 ? 14.616 59.818 86.755 1.00 40.37 94 HIS A CA 1
ATOM 776 C C . HIS A 1 94 ? 13.514 60.100 85.712 1.00 39.35 94 HIS A C 1
ATOM 777 O O . HIS A 1 94 ? 12.730 59.213 85.400 1.00 39.87 94 HIS A O 1
ATOM 784 N N . SER A 1 95 ? 13.486 61.291 85.127 1.00 38.35 95 SER A N 1
ATOM 785 C CA . SER A 1 95 ? 12.435 61.637 84.170 1.00 42.35 95 SER A CA 1
ATOM 786 C C . SER A 1 95 ? 12.709 61.110 82.751 1.00 41.38 95 SER A C 1
ATOM 787 O O . SER A 1 95 ? 11.853 61.255 81.881 1.00 41.56 95 SER A O 1
ATOM 790 N N . LEU A 1 96 ? 13.906 60.566 82.509 1.00 39.64 96 LEU A N 1
ATOM 791 C CA . LEU A 1 96 ? 14.297 60.137 81.175 1.00 37.60 96 LEU A CA 1
ATOM 792 C C . LEU A 1 96 ? 13.865 58.709 80.911 1.00 36.85 96 LEU A C 1
ATOM 793 O O . LEU A 1 96 ? 14.102 57.822 81.738 1.00 34.70 96 LEU A O 1
ATOM 798 N N A ASP A 1 97 ? 13.214 58.457 79.780 0.50 36.49 97 ASP A N 1
ATOM 799 N N B ASP A 1 97 ? 13.288 58.513 79.726 0.50 35.96 97 ASP A N 1
ATOM 800 C CA A ASP A 1 97 ? 12.886 57.079 79.434 0.50 37.11 97 ASP A CA 1
ATOM 801 C CA B ASP A 1 97 ? 12.947 57.209 79.179 0.50 36.46 97 ASP A CA 1
ATOM 802 C C A ASP A 1 97 ? 14.149 56.403 78.904 0.50 35.53 97 ASP A C 1
ATOM 803 C C B ASP A 1 97 ? 14.215 56.410 78.888 0.50 35.10 97 ASP A C 1
ATOM 804 O O A ASP A 1 97 ? 15.121 57.058 78.517 0.50 33.19 97 ASP A O 1
ATOM 805 O O B ASP A 1 97 ? 15.270 56.995 78.622 0.50 32.88 97 ASP A O 1
ATOM 814 N N . ARG A 1 98 ? 14.116 55.081 78.917 1.00 35.30 98 ARG A N 1
ATOM 815 C CA . ARG A 1 98 ? 15.234 54.244 78.505 1.00 37.90 98 ARG A CA 1
ATOM 816 C C . ARG A 1 98 ? 15.700 54.497 77.051 1.00 39.10 98 ARG A C 1
ATOM 817 O O . ARG A 1 98 ? 16.847 54.190 76.709 1.00 40.43 98 ARG A O 1
ATOM 825 N N . LYS A 1 99 ? 14.832 55.041 76.200 1.00 36.61 99 LYS A N 1
ATOM 826 C CA . LYS A 1 99 ? 15.190 55.283 74.806 1.00 36.10 99 LYS A CA 1
ATOM 827 C C . LYS A 1 99 ? 15.815 56.660 74.584 1.00 36.46 99 LYS A C 1
ATOM 828 O O . LYS A 1 99 ? 16.118 57.023 73.440 1.00 35.88 99 LYS A O 1
ATOM 832 N N . ASP A 1 100 ? 16.043 57.423 75.655 1.00 34.67 100 ASP A N 1
ATOM 833 C CA . ASP A 1 100 ? 16.566 58.776 75.509 1.00 33.31 100 ASP A CA 1
ATOM 834 C C . ASP A 1 100 ? 18.011 58.729 75.017 1.00 32.44 100 ASP A C 1
ATOM 835 O O . ASP A 1 100 ? 18.828 57.973 75.552 1.00 32.56 100 ASP A O 1
ATOM 840 N N . VAL A 1 101 ? 18.336 59.536 74.009 1.00 29.65 101 VAL A N 1
ATOM 841 C CA . VAL A 1 101 ? 19.705 59.570 73.492 1.00 31.11 101 VAL A CA 1
ATOM 842 C C . VAL A 1 101 ? 20.752 59.961 74.541 1.00 29.17 101 VAL A C 1
ATOM 843 O O . VAL A 1 101 ? 21.876 59.512 74.458 1.00 32.09 101 VAL A O 1
ATOM 847 N N . ALA A 1 102 ? 20.378 60.785 75.507 1.00 30.24 102 ALA A N 1
ATOM 848 C CA . ALA A 1 102 ? 21.278 61.223 76.584 1.00 30.91 102 ALA A CA 1
ATOM 849 C C . ALA A 1 102 ? 21.776 60.032 77.397 1.00 29.97 102 ALA A C 1
ATOM 850 O O . ALA A 1 102 ? 22.929 60.011 77.836 1.00 28.69 102 ALA A O 1
ATOM 852 N N . ILE A 1 103 ? 20.930 59.019 77.542 1.00 30.36 103 ILE A N 1
ATOM 853 C CA . ILE A 1 103 ? 21.311 57.806 78.272 1.00 31.33 103 ILE A CA 1
ATOM 854 C C . ILE A 1 103 ? 22.406 57.036 77.547 1.00 30.83 103 ILE A C 1
ATOM 855 O O . ILE A 1 103 ? 23.451 56.710 78.136 1.00 26.80 103 ILE A O 1
ATOM 860 N N . LEU A 1 104 ? 22.191 56.783 76.263 1.00 29.92 104 LEU A N 1
ATOM 861 C CA . LEU A 1 104 ? 23.178 56.060 75.493 1.00 30.94 104 LEU A CA 1
ATOM 862 C C . LEU A 1 104 ? 24.464 56.881 75.409 1.00 30.18 104 LEU A C 1
ATOM 863 O O . LEU A 1 104 ? 25.559 56.339 75.509 1.00 28.98 104 LEU A O 1
ATOM 868 N N . ASP A 1 105 ? 24.330 58.195 75.328 1.00 29.18 105 ASP A N 1
ATOM 869 C CA . ASP A 1 105 ? 25.514 59.067 75.311 1.00 32.06 105 ASP A CA 1
ATOM 870 C C . ASP A 1 105 ? 26.348 58.960 76.623 1.00 28.88 105 ASP A C 1
ATOM 871 O O . ASP A 1 105 ? 27.573 58.870 76.592 1.00 28.90 105 ASP A O 1
ATOM 876 N N . TYR A 1 106 ? 25.656 58.955 77.751 1.00 26.89 106 TYR A N 1
ATOM 877 C CA . TYR A 1 106 ? 26.274 58.804 79.063 1.00 26.77 106 TYR A CA 1
ATOM 878 C C . TYR A 1 106 ? 26.999 57.450 79.141 1.00 27.52 106 TYR A C 1
ATOM 879 O O . TYR A 1 106 ? 28.131 57.364 79.637 1.00 26.21 106 TYR A O 1
ATOM 888 N N . ILE A 1 107 ? 26.361 56.394 78.638 1.00 26.29 107 ILE A N 1
ATOM 889 C CA . ILE A 1 107 ? 26.995 55.059 78.649 1.00 25.80 107 ILE A CA 1
ATOM 890 C C . ILE A 1 107 ? 28.280 55.040 77.817 1.00 26.38 107 ILE A C 1
ATOM 891 O O . ILE A 1 107 ? 29.332 54.582 78.282 1.00 25.68 107 ILE A O 1
ATOM 896 N N . HIS A 1 108 ? 28.215 55.606 76.621 1.00 26.21 108 HIS A N 1
ATOM 897 C CA . HIS A 1 108 ? 29.396 55.746 75.770 1.00 26.72 108 HIS A CA 1
ATOM 898 C C . HIS A 1 108 ? 30.533 56.489 76.499 1.00 28.08 108 HIS A C 1
ATOM 899 O O . HIS A 1 108 ? 31.684 56.053 76.518 1.00 26.15 108 HIS A O 1
ATOM 906 N N . ASN A 1 109 ? 30.191 57.632 77.071 1.00 27.79 109 ASN A N 1
ATOM 907 C CA . ASN A 1 109 ? 31.128 58.430 77.862 1.00 31.44 109 ASN A CA 1
ATOM 908 C C . ASN A 1 109 ? 31.708 57.614 79.029 1.00 29.66 109 ASN A C 1
ATOM 909 O O . ASN A 1 109 ? 32.910 57.684 79.335 1.00 27.85 109 ASN A O 1
ATOM 914 N N . GLY A 1 110 ? 30.849 56.846 79.690 1.00 28.38 110 GLY A N 1
ATOM 915 C CA . GLY A 1 110 ? 31.293 56.035 80.819 1.00 28.22 110 GLY A CA 1
ATOM 916 C C . GLY A 1 110 ? 32.264 54.945 80.406 1.00 28.48 110 GLY A C 1
ATOM 917 O O . GLY A 1 110 ? 33.235 54.668 81.124 1.00 26.87 110 GLY A O 1
ATOM 918 N N . LEU A 1 111 ? 32.000 54.312 79.263 1.00 27.82 111 LEU A N 1
ATOM 919 C CA . LEU A 1 111 ? 32.906 53.288 78.736 1.00 28.24 111 LEU A CA 1
ATOM 920 C C . LEU A 1 111 ? 34.308 53.855 78.504 1.00 29.17 111 LEU A C 1
ATOM 921 O O . LEU A 1 111 ? 35.285 53.206 78.801 1.00 27.46 111 LEU A O 1
ATOM 926 N N . LYS A 1 112 ? 34.394 55.082 78.009 1.00 30.09 112 LYS A N 1
ATOM 927 C CA . LYS A 1 112 ? 35.698 55.738 77.830 1.00 32.29 112 LYS A CA 1
ATOM 928 C C . LYS A 1 112 ? 36.373 55.886 79.173 1.00 32.57 112 LYS A C 1
ATOM 929 O O . LYS A 1 112 ? 37.572 55.662 79.297 1.00 32.19 112 LYS A O 1
ATOM 935 N N . LEU A 1 113 ? 35.596 56.250 80.190 1.00 31.50 113 LEU A N 1
ATOM 936 C CA . LEU A 1 113 ? 36.179 56.421 81.523 1.00 31.36 113 LEU A CA 1
ATOM 937 C C . LEU A 1 113 ? 36.622 55.114 82.182 1.00 31.87 113 LEU A C 1
ATOM 938 O O . LEU A 1 113 ? 37.603 55.108 82.907 1.00 31.46 113 LEU A O 1
ATOM 943 N N . ILE A 1 114 ? 35.952 53.998 81.907 1.00 31.47 114 ILE A N 1
ATOM 944 C CA . ILE A 1 114 ? 36.335 52.739 82.558 1.00 33.46 114 ILE A CA 1
ATOM 945 C C . ILE A 1 114 ? 37.045 51.776 81.640 1.00 33.25 114 ILE A C 1
ATOM 946 O O . ILE A 1 114 ? 37.246 50.618 82.023 1.00 32.15 114 ILE A O 1
ATOM 959 N N . SER A 1 116 ? 40.024 51.339 80.856 1.00 32.38 116 SER A N 1
ATOM 960 C CA . SER A 1 116 ? 41.252 50.732 81.416 1.00 34.26 116 SER A CA 1
ATOM 961 C C . SER A 1 116 ? 41.011 49.822 82.638 1.00 33.60 116 SER A C 1
ATOM 962 O O . SER A 1 116 ? 41.978 49.335 83.250 1.00 33.04 116 SER A O 1
ATOM 965 N N . CYS A 1 117 ? 39.739 49.603 83.002 1.00 31.82 117 CYS A N 1
ATOM 966 C CA . CYS A 1 117 ? 39.381 48.861 84.197 1.00 30.97 117 CYS A CA 1
ATOM 967 C C . CYS A 1 117 ? 38.936 47.479 83.841 1.00 29.75 117 CYS A C 1
ATOM 968 O O . CYS A 1 117 ? 38.314 47.276 82.791 1.00 29.89 117 CYS A O 1
ATOM 971 N N . PRO A 1 118 ? 39.214 46.521 84.727 1.00 27.66 118 PRO A N 1
ATOM 972 C CA . PRO A 1 118 ? 38.859 45.131 84.513 1.00 29.19 118 PRO A CA 1
ATOM 973 C C . PRO A 1 118 ? 37.370 44.906 84.304 1.00 30.30 118 PRO A C 1
ATOM 974 O O . PRO A 1 118 ? 37.005 44.025 83.568 1.00 30.03 118 PRO A O 1
ATOM 978 N N . SER A 1 119 ? 36.509 45.695 84.938 1.00 30.84 119 SER A N 1
ATOM 979 C CA . SER A 1 119 ? 35.065 45.508 84.759 1.00 30.20 119 SER A CA 1
ATOM 980 C C . SER A 1 119 ? 34.616 45.741 83.310 1.00 31.69 119 SER A C 1
ATOM 981 O O . SER A 1 119 ? 33.531 45.325 82.933 1.00 32.59 119 SER A O 1
ATOM 984 N N . VAL A 1 120 ? 35.434 46.407 82.496 1.00 30.94 120 VAL A N 1
ATOM 985 C CA . VAL A 1 120 ? 35.010 46.743 81.145 1.00 32.32 120 VAL A CA 1
ATOM 986 C C . VAL A 1 120 ? 34.690 45.529 80.279 1.00 31.69 120 VAL A C 1
ATOM 987 O O . VAL A 1 120 ? 33.824 45.612 79.420 1.00 30.54 120 VAL A O 1
ATOM 991 N N . LEU A 1 121 ? 35.364 44.406 80.534 1.00 31.54 121 LEU A N 1
ATOM 992 C CA . LEU A 1 121 ? 35.160 43.185 79.767 1.00 31.64 121 LEU A CA 1
ATOM 993 C C . LEU A 1 121 ? 33.748 42.623 79.916 1.00 33.75 121 LEU A C 1
ATOM 994 O O . LEU A 1 121 ? 33.113 42.257 78.949 1.00 32.21 121 LEU A O 1
ATOM 999 N N . ASP A 1 122 ? 33.252 42.564 81.136 1.00 35.83 122 ASP A N 1
ATOM 1000 C CA . ASP A 1 122 ? 31.889 42.133 81.351 1.00 38.62 122 ASP A CA 1
ATOM 1001 C C . ASP A 1 122 ? 30.887 43.169 80.860 1.00 35.78 122 ASP A C 1
ATOM 1002 O O . ASP A 1 122 ? 29.812 42.791 80.456 1.00 31.70 122 ASP A O 1
ATOM 1007 N N . LEU A 1 123 ? 31.224 44.457 80.889 1.00 32.66 123 LEU A N 1
ATOM 1008 C CA . LEU A 1 123 ? 30.349 45.457 80.283 1.00 34.66 123 LEU A CA 1
ATOM 1009 C C . LEU A 1 123 ? 30.214 45.233 78.775 1.00 32.35 123 LEU A C 1
ATOM 1010 O O . LEU A 1 123 ? 29.128 45.337 78.217 1.00 31.54 123 LEU A O 1
ATOM 1015 N N . PHE A 1 124 ? 31.326 44.968 78.115 1.00 30.20 124 PHE A N 1
ATOM 1016 C CA . PHE A 1 124 ? 31.275 44.697 76.694 1.00 29.61 124 PHE A CA 1
ATOM 1017 C C . PHE A 1 124 ? 30.365 43.520 76.420 1.00 29.75 124 PHE A C 1
ATOM 1018 O O . PHE A 1 124 ? 29.590 43.565 75.488 1.00 30.17 124 PHE A O 1
ATOM 1026 N N . SER A 1 125 ? 30.479 42.461 77.218 1.00 31.63 125 SER A N 1
ATOM 1027 C CA . SER A 1 125 ? 29.722 41.247 76.969 1.00 33.15 125 SER A CA 1
ATOM 1028 C C . SER A 1 125 ? 28.242 41.529 77.178 1.00 34.68 125 SER A C 1
ATOM 1029 O O . SER A 1 125 ? 27.389 41.107 76.396 1.00 34.44 125 SER A O 1
ATOM 1032 N N . LEU A 1 126 ? 27.955 42.236 78.254 1.00 31.49 126 LEU A N 1
ATOM 1033 C CA . LEU A 1 126 ? 26.608 42.727 78.513 1.00 34.30 126 LEU A CA 1
ATOM 1034 C C . LEU A 1 126 ? 26.095 43.547 77.342 1.00 32.96 126 LEU A C 1
ATOM 1035 O O . LEU A 1 126 ? 24.985 43.355 76.896 1.00 32.55 126 LEU A O 1
ATOM 1040 N N . LEU A 1 127 ? 26.900 44.482 76.861 1.00 31.71 127 LEU A N 1
ATOM 1041 C CA . LEU A 1 127 ? 26.433 45.363 75.811 1.00 31.73 127 LEU A CA 1
ATOM 1042 C C . LEU A 1 127 ? 26.201 44.669 74.470 1.00 31.52 127 LEU A C 1
ATOM 1043 O O . LEU A 1 127 ? 25.297 45.059 73.743 1.00 28.94 127 LEU A O 1
ATOM 1048 N N . GLN A 1 128 ? 26.982 43.641 74.148 1.00 31.10 128 GLN A N 1
ATOM 1049 C CA . GLN A 1 128 ? 26.725 42.862 72.937 1.00 32.05 128 GLN A CA 1
ATOM 1050 C C . GLN A 1 128 ? 25.306 42.307 72.893 1.00 32.29 128 GLN A C 1
ATOM 1051 O O . GLN A 1 128 ? 24.667 42.304 71.833 1.00 32.84 128 GLN A O 1
ATOM 1057 N N . VAL A 1 129 ? 24.819 41.855 74.041 1.00 32.60 129 VAL A N 1
ATOM 1058 C CA . VAL A 1 129 ? 23.451 41.367 74.165 1.00 32.99 129 VAL A CA 1
ATOM 1059 C C . VAL A 1 129 ? 22.429 42.509 74.078 1.00 33.64 129 VAL A C 1
ATOM 1060 O O . VAL A 1 129 ? 21.416 42.419 73.351 1.00 30.09 129 VAL A O 1
ATOM 1064 N N . GLU A 1 130 ? 22.676 43.578 74.828 1.00 32.37 130 GLU A N 1
ATOM 1065 C CA . GLU A 1 130 ? 21.742 44.690 74.853 1.00 31.36 130 GLU A CA 1
ATOM 1066 C C . GLU A 1 130 ? 21.629 45.418 73.514 1.00 30.47 130 GLU A C 1
ATOM 1067 O O . GLU A 1 130 ? 20.544 45.854 73.162 1.00 31.59 130 GLU A O 1
ATOM 1073 N N . VAL A 1 131 ? 22.729 45.593 72.792 1.00 30.11 131 VAL A N 1
ATOM 1074 C CA . VAL A 1 131 ? 22.667 46.352 71.540 1.00 32.80 131 VAL A CA 1
ATOM 1075 C C . VAL A 1 131 ? 21.915 45.567 70.440 1.00 31.22 131 VAL A C 1
ATOM 1076 O O . VAL A 1 131 ? 21.315 46.168 69.571 1.00 29.75 131 VAL A O 1
ATOM 1080 N N . LEU A 1 132 ? 22.000 44.242 70.463 1.00 30.36 132 LEU A N 1
ATOM 1081 C CA . LEU A 1 132 ? 21.216 43.411 69.563 1.00 31.86 132 LEU A CA 1
ATOM 1082 C C . LEU A 1 132 ? 19.731 43.559 69.903 1.00 32.46 132 LEU A C 1
ATOM 1083 O O . LEU A 1 132 ? 18.906 43.770 69.008 1.00 32.35 132 LEU A O 1
ATOM 1088 N N . ARG A 1 133 ? 19.390 43.496 71.187 1.00 29.62 133 ARG A N 1
ATOM 1089 C CA . ARG A 1 133 ? 18.024 43.771 71.608 1.00 32.63 133 ARG A CA 1
ATOM 1090 C C . ARG A 1 133 ? 17.551 45.150 71.127 1.00 33.21 133 ARG A C 1
ATOM 1091 O O . ARG A 1 133 ? 16.453 45.281 70.601 1.00 33.97 133 ARG A O 1
ATOM 1115 N N . VAL A 1 135 ? 18.492 47.116 68.605 1.00 34.30 135 VAL A N 1
ATOM 1116 C CA . VAL A 1 135 ? 18.193 47.187 67.160 1.00 34.53 135 VAL A CA 1
ATOM 1117 C C . VAL A 1 135 ? 16.968 46.349 66.755 1.00 37.07 135 VAL A C 1
ATOM 1118 O O . VAL A 1 135 ? 16.241 46.741 65.848 1.00 35.07 135 VAL A O 1
ATOM 1122 N N . CYS A 1 136 ? 16.720 45.220 67.427 1.00 35.91 136 CYS A N 1
ATOM 1123 C CA . CYS A 1 136 ? 15.484 44.462 67.185 1.00 36.85 136 CYS A CA 1
ATOM 1124 C C . CYS A 1 136 ? 14.253 45.271 67.528 1.00 37.52 136 CYS A C 1
ATOM 1125 O O . CYS A 1 136 ? 13.211 45.047 66.948 1.00 36.12 136 CYS A O 1
ATOM 1128 N N . GLU A 1 137 ? 14.378 46.215 68.462 1.00 38.00 137 GLU A N 1
ATOM 1129 C CA . GLU A 1 137 ? 13.252 47.063 68.857 1.00 38.64 137 GLU A CA 1
ATOM 1130 C C . GLU A 1 137 ? 12.930 48.231 67.917 1.00 36.52 137 GLU A C 1
ATOM 1131 O O . GLU A 1 137 ? 12.038 49.009 68.212 1.00 40.90 137 GLU A O 1
ATOM 1137 N N . ARG A 1 138 ? 13.625 48.361 66.796 1.00 37.22 138 ARG A N 1
ATOM 1138 C CA . ARG A 1 138 ? 13.334 49.439 65.825 1.00 35.62 138 ARG A CA 1
ATOM 1139 C C . ARG A 1 138 ? 13.501 50.839 66.410 1.00 35.46 138 ARG A C 1
ATOM 1140 O O . ARG A 1 138 ? 12.569 51.623 66.436 1.00 34.94 138 ARG A O 1
ATOM 1148 N N . PRO A 1 139 ? 14.711 51.170 66.859 1.00 33.65 139 PRO A N 1
ATOM 1149 C CA . PRO A 1 139 ? 14.935 52.490 67.402 1.00 33.64 139 PRO A CA 1
ATOM 1150 C C . PRO A 1 139 ? 14.847 53.614 66.365 1.00 34.24 139 PRO A C 1
ATOM 1151 O O . PRO A 1 139 ? 15.071 53.415 65.165 1.00 32.78 139 PRO A O 1
ATOM 1155 N N . GLU A 1 140 ? 14.550 54.802 66.858 1.00 32.90 140 GLU A N 1
ATOM 1156 C CA . GLU A 1 140 ? 14.497 55.990 66.037 1.00 34.48 140 GLU A CA 1
ATOM 1157 C C . GLU A 1 140 ? 15.893 56.317 65.543 1.00 31.12 140 GLU A C 1
ATOM 1158 O O . GLU A 1 140 ? 16.896 55.927 66.178 1.00 30.80 140 GLU A O 1
ATOM 1164 N N . PRO A 1 141 ? 15.985 57.093 64.454 1.00 31.29 141 PRO A N 1
ATOM 1165 C CA . PRO A 1 141 ? 17.293 57.401 63.864 1.00 29.75 141 PRO A CA 1
ATOM 1166 C C . PRO A 1 141 ? 18.287 58.086 64.798 1.00 29.69 141 PRO A C 1
ATOM 1167 O O . PRO A 1 141 ? 19.479 57.804 64.705 1.00 30.11 141 PRO A O 1
ATOM 1171 N N . GLN A 1 142 ? 17.826 59.006 65.646 1.00 29.64 142 GLN A N 1
ATOM 1172 C CA . GLN A 1 142 ? 18.763 59.727 66.493 1.00 32.77 142 GLN A CA 1
ATOM 1173 C C . GLN A 1 142 ? 19.428 58.773 67.474 1.00 29.90 142 GLN A C 1
ATOM 1174 O O . GLN A 1 142 ? 20.634 58.820 67.639 1.00 29.80 142 GLN A O 1
ATOM 1180 N N . LEU A 1 143 ? 18.651 57.892 68.084 1.00 30.87 143 LEU A N 1
ATOM 1181 C CA . LEU A 1 143 ? 19.216 56.896 69.011 1.00 31.05 143 LEU A CA 1
ATOM 1182 C C . LEU A 1 143 ? 20.127 55.933 68.277 1.00 31.78 143 LEU A C 1
ATOM 1183 O O . LEU A 1 143 ? 21.218 55.614 68.765 1.00 28.04 143 LEU A O 1
ATOM 1188 N N A CYS A 1 144 ? 19.707 55.501 67.085 0.70 31.47 144 CYS A N 1
ATOM 1189 N N B CYS A 1 144 ? 19.695 55.471 67.100 0.30 30.53 144 CYS A N 1
ATOM 1190 C CA A CYS A 1 144 ? 20.512 54.570 66.314 0.70 29.62 144 CYS A CA 1
ATOM 1191 C CA B CYS A 1 144 ? 20.515 54.589 66.264 0.30 29.39 144 CYS A CA 1
ATOM 1192 C C A CYS A 1 144 ? 21.848 55.178 65.891 0.70 30.83 144 CYS A C 1
ATOM 1193 C C B CYS A 1 144 ? 21.863 55.195 65.927 0.30 30.09 144 CYS A C 1
ATOM 1194 O O A CYS A 1 144 ? 22.866 54.466 65.849 0.70 30.74 144 CYS A O 1
ATOM 1195 O O B CYS A 1 144 ? 22.888 54.504 65.956 0.30 30.05 144 CYS A O 1
ATOM 1200 N N . ALA A 1 145 ? 21.859 56.484 65.599 1.00 29.74 145 ALA A N 1
ATOM 1201 C CA . ALA A 1 145 ? 23.107 57.201 65.274 1.00 29.90 145 ALA A CA 1
ATOM 1202 C C . ALA A 1 145 ? 24.080 57.243 66.462 1.00 30.42 145 ALA A C 1
ATOM 1203 O O . ALA A 1 145 ? 25.302 57.073 66.302 1.00 32.09 145 ALA A O 1
ATOM 1205 N N . ARG A 1 146 ? 23.541 57.518 67.640 1.00 30.33 146 ARG A N 1
ATOM 1206 C CA . ARG A 1 146 ? 24.341 57.488 68.864 1.00 34.12 146 ARG A CA 1
ATOM 1207 C C . ARG A 1 146 ? 24.904 56.097 69.132 1.00 31.61 146 ARG A C 1
ATOM 1208 O O . ARG A 1 146 ? 26.079 55.945 69.510 1.00 31.72 146 ARG A O 1
ATOM 1216 N N . LEU A 1 147 ? 24.063 55.089 68.946 1.00 28.87 147 LEU A N 1
ATOM 1217 C CA . LEU A 1 147 ? 24.506 53.720 69.042 1.00 30.21 147 LEU A CA 1
ATOM 1218 C C . LEU A 1 147 ? 25.651 53.482 68.081 1.00 30.23 147 LEU A C 1
ATOM 1219 O O . LEU A 1 147 ? 26.637 52.846 68.440 1.00 30.39 147 LEU A O 1
ATOM 1224 N N . SER A 1 148 ? 25.537 54.010 66.866 1.00 30.92 148 SER A N 1
ATOM 1225 C CA . SER A 1 148 ? 26.605 53.883 65.892 1.00 31.68 148 SER A CA 1
ATOM 1226 C C . SER A 1 148 ? 27.925 54.515 66.341 1.00 30.86 148 SER A C 1
ATOM 1227 O O . SER A 1 148 ? 28.979 53.900 66.162 1.00 29.89 148 SER A O 1
ATOM 1230 N N . ASP A 1 149 ? 27.876 55.721 66.908 1.00 30.39 149 ASP A N 1
ATOM 1231 C CA . ASP A 1 149 ? 29.084 56.350 67.458 1.00 31.85 149 ASP A CA 1
ATOM 1232 C C . ASP A 1 149 ? 29.697 55.468 68.522 1.00 29.57 149 ASP A C 1
ATOM 1233 O O . ASP A 1 149 ? 30.903 55.271 68.569 1.00 31.93 149 ASP A O 1
ATOM 1238 N N . LEU A 1 150 ? 28.859 54.898 69.367 1.00 29.57 150 LEU A N 1
ATOM 1239 C CA . LEU A 1 150 ? 29.356 54.059 70.462 1.00 29.01 150 LEU A CA 1
ATOM 1240 C C . LEU A 1 150 ? 30.075 52.837 69.921 1.00 30.31 150 LEU A C 1
ATOM 1241 O O . LEU A 1 150 ? 31.199 52.544 70.338 1.00 26.81 150 LEU A O 1
ATOM 1246 N N . LEU A 1 151 ? 29.419 52.133 68.992 1.00 30.53 151 LEU A N 1
ATOM 1247 C CA . LEU A 1 151 ? 29.961 50.906 68.440 1.00 30.49 151 LEU A CA 1
ATOM 1248 C C . LEU A 1 151 ? 31.194 51.152 67.558 1.00 32.85 151 LEU A C 1
ATOM 1249 O O . LEU A 1 151 ? 32.066 50.280 67.443 1.00 32.63 151 LEU A O 1
ATOM 1254 N N . THR A 1 152 ? 31.259 52.314 66.928 1.00 32.84 152 THR A N 1
ATOM 1255 C CA . THR A 1 152 ? 32.454 52.687 66.193 1.00 38.47 152 THR A CA 1
ATOM 1256 C C . THR A 1 152 ? 33.650 52.824 67.160 1.00 39.37 152 THR A C 1
ATOM 1257 O O . THR A 1 152 ? 34.726 52.292 66.896 1.00 38.33 152 THR A O 1
ATOM 1261 N N . ASP A 1 153 ? 33.441 53.501 68.288 1.00 37.67 153 ASP A N 1
ATOM 1262 C CA . ASP A 1 153 ? 34.472 53.584 69.332 1.00 37.27 153 ASP A CA 1
ATOM 1263 C C . ASP A 1 153 ? 34.793 52.266 69.990 1.00 38.00 153 ASP A C 1
ATOM 1264 O O . ASP A 1 153 ? 35.963 51.973 70.232 1.00 40.54 153 ASP A O 1
ATOM 1269 N N . PHE A 1 154 ? 33.770 51.477 70.301 1.00 34.76 154 PHE A N 1
ATOM 1270 C CA . PHE A 1 154 ? 33.966 50.248 71.035 1.00 33.94 154 PHE A CA 1
ATOM 1271 C C . PHE A 1 154 ? 33.433 49.047 70.303 1.00 36.66 154 PHE A C 1
ATOM 1272 O O . PHE A 1 154 ? 32.322 48.587 70.574 1.00 34.47 154 PHE A O 1
ATOM 1280 N N . VAL A 1 155 ? 34.261 48.496 69.420 1.00 36.78 155 VAL A N 1
ATOM 1281 C CA . VAL A 1 155 ? 33.817 47.421 68.531 1.00 37.60 155 VAL A CA 1
ATOM 1282 C C . VAL A 1 155 ? 33.562 46.144 69.298 1.00 35.47 155 VAL A C 1
ATOM 1283 O O . VAL A 1 155 ? 32.841 45.270 68.831 1.00 33.68 155 VAL A O 1
ATOM 1287 N N . GLN A 1 156 ? 34.105 46.062 70.506 1.00 31.87 156 GLN A N 1
ATOM 1288 C CA . GLN A 1 156 ? 33.859 44.930 71.371 1.00 33.03 156 GLN A CA 1
ATOM 1289 C C . GLN A 1 156 ? 32.390 44.827 71.813 1.00 32.95 156 GLN A C 1
ATOM 1290 O O . GLN A 1 156 ? 31.940 43.777 72.312 1.00 34.63 156 GLN A O 1
ATOM 1296 N N . CYS A 1 157 ? 31.628 45.905 71.658 1.00 32.79 157 CYS A N 1
ATOM 1297 C CA . CYS A 1 157 ? 30.192 45.870 71.929 1.00 31.78 157 CYS A CA 1
ATOM 1298 C C . CYS A 1 157 ? 29.328 45.323 70.766 1.00 33.46 157 CYS A C 1
ATOM 1299 O O . CYS A 1 157 ? 28.119 45.094 70.925 1.00 31.90 157 CYS A O 1
ATOM 1302 N N . ILE A 1 158 ? 29.933 45.122 69.603 1.00 32.67 158 ILE A N 1
ATOM 1303 C CA . ILE A 1 158 ? 29.196 44.619 68.465 1.00 31.69 158 ILE A CA 1
ATOM 1304 C C . ILE A 1 158 ? 29.033 43.118 68.621 1.00 32.69 158 ILE A C 1
ATOM 1305 O O . ILE A 1 158 ? 30.009 42.423 68.886 1.00 32.64 158 ILE A O 1
ATOM 1310 N N . PRO A 1 159 ? 27.801 42.608 68.460 1.00 31.39 159 PRO A N 1
ATOM 1311 C CA . PRO A 1 159 ? 27.647 41.154 68.546 1.00 33.32 159 PRO A CA 1
ATOM 1312 C C . PRO A 1 159 ? 28.536 40.434 67.553 1.00 34.31 159 PRO A C 1
ATOM 1313 O O . PRO A 1 159 ? 28.765 40.934 66.453 1.00 33.34 159 PRO A O 1
ATOM 1317 N N . LYS A 1 160 ? 29.010 39.262 67.959 1.00 36.52 160 LYS A N 1
ATOM 1318 C CA . LYS A 1 160 ? 30.115 38.554 67.304 1.00 40.32 160 LYS A CA 1
ATOM 1319 C C . LYS A 1 160 ? 29.634 37.253 66.684 1.00 37.48 160 LYS A C 1
ATOM 1320 O O . LYS A 1 160 ? 28.548 36.791 66.999 1.00 35.05 160 LYS A O 1
ATOM 1326 N N . GLY A 1 161 ? 30.457 36.657 65.822 1.00 40.34 161 GLY A N 1
ATOM 1327 C CA . GLY A 1 161 ? 30.151 35.339 65.239 1.00 39.79 161 GLY A CA 1
ATOM 1328 C C . GLY A 1 161 ? 28.858 35.368 64.446 1.00 40.66 161 GLY A C 1
ATOM 1329 O O . GLY A 1 161 ? 28.600 36.324 63.710 1.00 44.13 161 GLY A O 1
ATOM 1330 N N . LYS A 1 162 ? 28.025 34.348 64.625 1.00 38.25 162 LYS A N 1
ATOM 1331 C CA . LYS A 1 162 ? 26.748 34.250 63.921 1.00 40.20 162 LYS A CA 1
ATOM 1332 C C . LYS A 1 162 ? 25.828 35.425 64.243 1.00 43.80 162 LYS A C 1
ATOM 1333 O O . LYS A 1 162 ? 25.002 35.818 63.407 1.00 44.24 162 LYS A O 1
ATOM 1335 N N . LEU A 1 163 ? 25.929 35.955 65.463 1.00 39.37 163 LEU A N 1
ATOM 1336 C CA . LEU A 1 163 ? 25.104 37.084 65.855 1.00 39.65 163 LEU A CA 1
ATOM 1337 C C . LEU A 1 163 ? 25.483 38.375 65.140 1.00 36.34 163 LEU A C 1
ATOM 1338 O O . LEU A 1 163 ? 24.695 39.316 65.114 1.00 36.02 163 LEU A O 1
ATOM 1343 N N . SER A 1 164 ? 26.676 38.449 64.572 1.00 36.69 164 SER A N 1
ATOM 1344 C CA . SER A 1 164 ? 27.041 39.634 63.819 1.00 38.30 164 SER A CA 1
ATOM 1345 C C . SER A 1 164 ? 26.157 39.755 62.562 1.00 38.13 164 SER A C 1
ATOM 1346 O O . SER A 1 164 ? 25.828 40.865 62.153 1.00 32.94 164 SER A O 1
ATOM 1349 N N . ILE A 1 165 ? 25.748 38.617 61.992 1.00 37.34 165 ILE A N 1
ATOM 1350 C CA . ILE A 1 165 ? 24.881 38.596 60.814 1.00 38.54 165 ILE A CA 1
ATOM 1351 C C . ILE A 1 165 ? 23.461 38.973 61.214 1.00 37.34 165 ILE A C 1
ATOM 1352 O O . ILE A 1 165 ? 22.824 39.817 60.579 1.00 35.80 165 ILE A O 1
ATOM 1357 N N . THR A 1 166 ? 22.982 38.357 62.282 1.00 34.07 166 THR A N 1
ATOM 1358 C CA . THR A 1 166 ? 21.703 38.718 62.852 1.00 35.10 166 THR A CA 1
ATOM 1359 C C . THR A 1 166 ? 21.625 40.213 63.148 1.00 32.34 166 THR A C 1
ATOM 1360 O O . THR A 1 166 ? 20.598 40.831 62.930 1.00 29.66 166 THR A O 1
ATOM 1364 N N . PHE A 1 167 ? 22.708 40.766 63.676 1.00 31.15 167 PHE A N 1
ATOM 1365 C CA . PHE A 1 167 ? 22.751 42.171 64.035 1.00 31.65 167 PHE A CA 1
ATOM 1366 C C . PHE A 1 167 ? 22.612 43.031 62.779 1.00 31.86 167 PHE A C 1
ATOM 1367 O O . PHE A 1 167 ? 21.885 44.017 62.789 1.00 32.41 167 PHE A O 1
ATOM 1375 N N . CYS A 1 168 ? 23.307 42.655 61.715 1.00 31.29 168 CYS A N 1
ATOM 1376 C CA . CYS A 1 168 ? 23.260 43.422 60.480 1.00 32.11 168 CYS A CA 1
ATOM 1377 C C . CYS A 1 168 ? 21.867 43.349 59.841 1.00 33.07 168 CYS A C 1
ATOM 1378 O O . CYS A 1 168 ? 21.367 44.347 59.315 1.00 34.12 168 CYS A O 1
ATOM 1381 N N . GLN A 1 169 ? 21.243 42.179 59.898 1.00 31.51 169 GLN A N 1
ATOM 1382 C CA . GLN A 1 169 ? 19.926 41.994 59.317 1.00 32.41 169 GLN A CA 1
ATOM 1383 C C . GLN A 1 169 ? 18.918 42.833 60.053 1.00 32.72 169 GLN A C 1
ATOM 1384 O O . GLN A 1 169 ? 18.087 43.504 59.427 1.00 30.65 169 GLN A O 1
ATOM 1390 N N . GLN A 1 170 ? 18.982 42.781 61.383 1.00 30.38 170 GLN A N 1
ATOM 1391 C CA . GLN A 1 170 ? 18.092 43.565 62.198 1.00 30.99 170 GLN A CA 1
ATOM 1392 C C . GLN A 1 170 ? 18.341 45.043 62.027 1.00 28.20 170 GLN A C 1
ATOM 1393 O O . GLN A 1 170 ? 17.402 45.819 62.076 1.00 28.09 170 GLN A O 1
ATOM 1399 N N . LEU A 1 171 ? 19.588 45.439 61.825 1.00 27.53 171 LEU A N 1
ATOM 1400 C CA . LEU A 1 171 ? 19.892 46.846 61.574 1.00 28.15 171 LEU A CA 1
ATOM 1401 C C . LEU A 1 171 ? 19.326 47.319 60.203 1.00 30.05 171 LEU A C 1
ATOM 1402 O O . LEU A 1 171 ? 18.825 48.445 60.059 1.00 27.58 171 LEU A O 1
ATOM 1407 N N . VAL A 1 172 ? 19.394 46.456 59.197 1.00 29.11 172 VAL A N 1
ATOM 1408 C CA . VAL A 1 172 ? 18.748 46.770 57.928 1.00 30.62 172 VAL A CA 1
ATOM 1409 C C . VAL A 1 172 ? 17.226 46.944 58.119 1.00 30.13 172 VAL A C 1
ATOM 1410 O O . VAL A 1 172 ? 16.642 47.912 57.617 1.00 30.95 172 VAL A O 1
ATOM 1414 N N . ARG A 1 173 ? 16.588 46.041 58.846 1.00 28.86 173 ARG A N 1
ATOM 1415 C CA . ARG A 1 173 ? 15.149 46.145 59.093 1.00 31.37 173 ARG A CA 1
ATOM 1416 C C . ARG A 1 173 ? 14.810 47.421 59.836 1.00 33.81 173 ARG A C 1
ATOM 1417 O O . ARG A 1 173 ? 13.777 48.064 59.586 1.00 33.15 173 ARG A O 1
ATOM 1425 N N . THR A 1 174 ? 15.708 47.793 60.737 1.00 31.38 174 THR A N 1
ATOM 1426 C CA . THR A 1 174 ? 15.566 49.003 61.540 1.00 32.45 174 THR A CA 1
ATOM 1427 C C . THR A 1 174 ? 15.641 50.267 60.683 1.00 30.35 174 THR A C 1
ATOM 1428 O O . THR A 1 174 ? 14.815 51.171 60.822 1.00 31.16 174 THR A O 1
ATOM 1432 N N . ILE A 1 175 ? 16.613 50.295 59.788 1.00 29.10 175 ILE A N 1
ATOM 1433 C CA . ILE A 1 175 ? 16.762 51.379 58.844 1.00 31.06 175 ILE A CA 1
ATOM 1434 C C . ILE A 1 175 ? 15.503 51.520 57.986 1.00 32.38 175 ILE A C 1
ATOM 1435 O O . ILE A 1 175 ? 15.052 52.636 57.712 1.00 31.06 175 ILE A O 1
ATOM 1440 N N . GLY A 1 176 ? 14.920 50.390 57.609 1.00 31.83 176 GLY A N 1
ATOM 1441 C CA . GLY A 1 176 ? 13.709 50.386 56.816 1.00 31.40 176 GLY A CA 1
ATOM 1442 C C . GLY A 1 176 ? 12.531 51.014 57.494 1.00 33.01 176 GLY A C 1
ATOM 1443 O O . GLY A 1 176 ? 11.572 51.336 56.827 1.00 31.86 176 GLY A O 1
ATOM 1444 N N . HIS A 1 177 ? 12.583 51.185 58.820 1.00 35.71 177 HIS A N 1
ATOM 1445 C CA . HIS A 1 177 ? 11.496 51.839 59.556 1.00 36.21 177 HIS A CA 1
ATOM 1446 C C . HIS A 1 177 ? 11.764 53.285 59.855 1.00 34.46 177 HIS A C 1
ATOM 1447 O O . HIS A 1 177 ? 10.897 53.937 60.416 1.00 34.69 177 HIS A O 1
ATOM 1454 N N . PHE A 1 178 ? 12.952 53.788 59.519 1.00 32.94 178 PHE A N 1
ATOM 1455 C CA . PHE A 1 178 ? 13.283 55.195 59.775 1.00 33.13 178 PHE A CA 1
ATOM 1456 C C . PHE A 1 178 ? 12.338 56.151 59.051 1.00 34.41 178 PHE A C 1
ATOM 1457 O O . PHE A 1 178 ? 12.026 55.966 57.875 1.00 31.86 178 PHE A O 1
ATOM 1465 N N . GLN A 1 179 ? 11.913 57.180 59.764 1.00 35.97 179 GLN A N 1
ATOM 1466 C CA . GLN A 1 179 ? 11.144 58.276 59.184 1.00 38.20 179 GLN A CA 1
ATOM 1467 C C . GLN A 1 179 ? 11.448 59.539 59.963 1.00 39.62 179 GLN A C 1
ATOM 1468 O O . GLN A 1 179 ? 11.992 59.480 61.068 1.00 38.49 179 GLN A O 1
ATOM 1474 N N . CYS A 1 180 ? 11.106 60.676 59.378 1.00 40.59 180 CYS A N 1
ATOM 1475 C CA . CYS A 1 180 ? 11.219 61.957 60.042 1.00 44.91 180 CYS A CA 1
ATOM 1476 C C . CYS A 1 180 ? 9.894 62.692 59.844 1.00 48.58 180 CYS A C 1
ATOM 1477 O O . CYS A 1 180 ? 9.625 63.172 58.746 1.00 45.93 180 CYS A O 1
ATOM 1480 N N . VAL A 1 181 ? 9.064 62.743 60.899 1.00 53.76 181 VAL A N 1
ATOM 1481 C CA . VAL A 1 181 ? 7.729 63.376 60.846 1.00 53.16 181 VAL A CA 1
ATOM 1482 C C . VAL A 1 181 ? 7.813 64.905 60.764 1.00 55.00 181 VAL A C 1
ATOM 1483 O O . VAL A 1 181 ? 6.909 65.557 60.253 1.00 59.59 181 VAL A O 1
ATOM 1485 N N . SER A 1 182 ? 8.901 65.478 61.266 1.00 55.33 182 SER A N 1
ATOM 1486 C CA . SER A 1 182 ? 9.127 66.907 61.147 1.00 54.77 182 SER A CA 1
ATOM 1487 C C . SER A 1 182 ? 9.252 67.307 59.682 1.00 57.03 182 SER A C 1
ATOM 1488 O O . SER A 1 182 ? 9.759 66.539 58.870 1.00 54.62 182 SER A O 1
ATOM 1491 N N . THR A 1 183 ? 8.750 68.502 59.364 1.00 57.66 183 THR A N 1
ATOM 1492 C CA . THR A 1 183 ? 8.953 69.145 58.067 1.00 59.11 183 THR A CA 1
ATOM 1493 C C . THR A 1 183 ? 9.859 70.388 58.188 1.00 59.32 183 THR A C 1
ATOM 1494 O O . THR A 1 183 ? 10.082 71.079 57.209 1.00 58.68 183 THR A O 1
ATOM 1498 N N . GLN A 1 184 ? 10.381 70.679 59.379 1.00 58.98 184 GLN A N 1
ATOM 1499 C CA . GLN A 1 184 ? 11.329 71.774 59.528 1.00 58.32 184 GLN A CA 1
ATOM 1500 C C . GLN A 1 184 ? 12.641 71.322 58.896 1.00 57.61 184 GLN A C 1
ATOM 1501 O O . GLN A 1 184 ? 13.073 70.177 59.068 1.00 53.18 184 GLN A O 1
ATOM 1504 N N . GLU A 1 185 ? 13.255 72.209 58.131 1.00 53.84 185 GLU A N 1
ATOM 1505 C CA . GLU A 1 185 ? 14.432 71.857 57.367 1.00 54.42 185 GLU A CA 1
ATOM 1506 C C . GLU A 1 185 ? 15.628 71.442 58.231 1.00 51.88 185 GLU A C 1
ATOM 1507 O O . GLU A 1 185 ? 16.399 70.567 57.830 1.00 50.45 185 GLU A O 1
ATOM 1513 N N . ARG A 1 186 ? 15.778 72.052 59.405 1.00 51.08 186 ARG A N 1
ATOM 1514 C CA . ARG A 1 186 ? 16.874 71.713 60.335 1.00 50.82 186 ARG A CA 1
ATOM 1515 C C . ARG A 1 186 ? 16.814 70.247 60.782 1.00 48.09 186 ARG A C 1
ATOM 1516 O O . ARG A 1 186 ? 17.836 69.564 60.806 1.00 46.27 186 ARG A O 1
ATOM 1519 N N . GLU A 1 187 ? 15.612 69.807 61.153 1.00 46.48 187 GLU A N 1
ATOM 1520 C CA . GLU A 1 187 ? 15.342 68.438 61.567 1.00 52.60 187 GLU A CA 1
ATOM 1521 C C . GLU A 1 187 ? 15.671 67.467 60.441 1.00 48.64 187 GLU A C 1
ATOM 1522 O O . GLU A 1 187 ? 16.189 66.373 60.668 1.00 42.61 187 GLU A O 1
ATOM 1528 N N . LEU A 1 188 ? 15.346 67.875 59.222 1.00 45.85 188 LEU A N 1
ATOM 1529 C CA . LEU A 1 188 ? 15.559 67.023 58.074 1.00 46.59 188 LEU A CA 1
ATOM 1530 C C . LEU A 1 188 ? 17.043 66.841 57.753 1.00 42.82 188 LEU A C 1
ATOM 1531 O O . LEU A 1 188 ? 17.456 65.728 57.436 1.00 40.99 188 LEU A O 1
ATOM 1536 N N . ARG A 1 189 ? 17.840 67.901 57.875 1.00 41.93 189 ARG A N 1
ATOM 1537 C CA . ARG A 1 189 ? 19.291 67.777 57.710 1.00 45.03 189 ARG A CA 1
ATOM 1538 C C . ARG A 1 189 ? 19.854 66.871 58.789 1.00 42.68 189 ARG A C 1
ATOM 1539 O O . ARG A 1 189 ? 20.772 66.096 58.531 1.00 41.35 189 ARG A O 1
ATOM 1547 N N . GLU A 1 190 ? 19.318 66.991 60.000 1.00 41.03 190 GLU A N 1
ATOM 1548 C CA . GLU A 1 190 ? 19.761 66.132 61.110 1.00 43.36 190 GLU A CA 1
ATOM 1549 C C . GLU A 1 190 ? 19.403 64.667 60.848 1.00 37.86 190 GLU A C 1
ATOM 1550 O O . GLU A 1 190 ? 20.231 63.781 61.041 1.00 34.19 190 GLU A O 1
ATOM 1556 N N . TYR A 1 191 ? 18.187 64.429 60.368 1.00 33.88 191 TYR A N 1
ATOM 1557 C CA . TYR A 1 191 ? 17.754 63.081 60.036 1.00 35.00 191 TYR A CA 1
ATOM 1558 C C . TYR A 1 191 ? 18.711 62.410 59.081 1.00 35.95 191 TYR A C 1
ATOM 1559 O O . TYR A 1 191 ? 19.210 61.318 59.348 1.00 31.29 191 TYR A O 1
ATOM 1568 N N . VAL A 1 192 ? 19.016 63.096 57.984 1.00 35.96 192 VAL A N 1
ATOM 1569 C CA . VAL A 1 192 ? 19.931 62.564 56.986 1.00 35.35 192 VAL A CA 1
ATOM 1570 C C . VAL A 1 192 ? 21.316 62.273 57.575 1.00 35.27 192 VAL A C 1
ATOM 1571 O O . VAL A 1 192 ? 21.926 61.237 57.279 1.00 36.27 192 VAL A O 1
ATOM 1575 N N . SER A 1 193 ? 21.835 63.176 58.391 1.00 34.08 193 SER A N 1
ATOM 1576 C CA A SER A 1 193 ? 23.149 62.948 58.983 0.50 34.83 193 SER A CA 1
ATOM 1577 C CA B SER A 1 193 ? 23.140 62.959 59.004 0.50 34.20 193 SER A CA 1
ATOM 1578 C C . SER A 1 193 ? 23.085 61.772 59.966 1.00 33.35 193 SER A C 1
ATOM 1579 O O . SER A 1 193 ? 24.029 61.004 60.070 1.00 34.43 193 SER A O 1
ATOM 1584 N N . GLN A 1 194 ? 21.966 61.613 60.664 1.00 31.91 194 GLN A N 1
ATOM 1585 C CA . GLN A 1 194 ? 21.826 60.472 61.568 1.00 31.99 194 GLN A CA 1
ATOM 1586 C C . GLN A 1 194 ? 21.842 59.162 60.795 1.00 33.09 194 GLN A C 1
ATOM 1587 O O . GLN A 1 194 ? 22.587 58.227 61.117 1.00 32.19 194 GLN A O 1
ATOM 1593 N N . VAL A 1 195 ? 21.054 59.121 59.733 1.00 34.10 195 VAL A N 1
ATOM 1594 C CA . VAL A 1 195 ? 20.971 57.932 58.894 1.00 32.08 195 VAL A CA 1
ATOM 1595 C C . VAL A 1 195 ? 22.342 57.644 58.289 1.00 31.45 195 VAL A C 1
ATOM 1596 O O . VAL A 1 195 ? 22.774 56.503 58.258 1.00 32.20 195 VAL A O 1
ATOM 1600 N N . THR A 1 196 ? 23.049 58.674 57.845 1.00 30.84 196 THR A N 1
ATOM 1601 C CA . THR A 1 196 ? 24.399 58.460 57.315 1.00 32.83 196 THR A CA 1
ATOM 1602 C C . THR A 1 196 ? 25.328 57.768 58.317 1.00 33.63 196 THR A C 1
ATOM 1603 O O . THR A 1 196 ? 26.096 56.878 57.948 1.00 29.53 196 THR A O 1
ATOM 1607 N N . LYS A 1 197 ? 25.271 58.174 59.582 1.00 36.09 197 LYS A N 1
ATOM 1608 C CA . LYS A 1 197 ? 26.080 57.516 60.615 1.00 35.54 197 LYS A CA 1
ATOM 1609 C C . LYS A 1 197 ? 25.744 56.046 60.738 1.00 32.78 197 LYS A C 1
ATOM 1610 O O . LYS A 1 197 ? 26.620 55.240 60.871 1.00 32.37 197 LYS A O 1
ATOM 1616 N N . VAL A 1 198 ? 24.466 55.702 60.721 1.00 33.38 198 VAL A N 1
ATOM 1617 C CA . VAL A 1 198 ? 24.071 54.312 60.901 1.00 32.16 198 VAL A CA 1
ATOM 1618 C C . VAL A 1 198 ? 24.559 53.484 59.707 1.00 33.44 198 VAL A C 1
ATOM 1619 O O . VAL A 1 198 ? 25.043 52.359 59.843 1.00 32.53 198 VAL A O 1
ATOM 1623 N N . SER A 1 199 ? 24.398 54.050 58.522 1.00 34.70 199 SER A N 1
ATOM 1624 C CA . SER A 1 199 ? 24.865 53.424 57.308 1.00 35.38 199 SER A CA 1
ATOM 1625 C C . SER A 1 199 ? 26.367 53.241 57.315 1.00 33.80 199 SER A C 1
ATOM 1626 O O . SER A 1 199 ? 26.861 52.200 56.897 1.00 32.52 199 SER A O 1
ATOM 1629 N N . ASN A 1 200 ? 27.097 54.262 57.752 1.00 34.08 200 ASN A N 1
ATOM 1630 C CA . ASN A 1 200 ? 28.567 54.146 57.870 1.00 36.52 200 ASN A CA 1
ATOM 1631 C C . ASN A 1 200 ? 29.000 53.028 58.782 1.00 34.33 200 ASN A C 1
ATOM 1632 O O . ASN A 1 200 ? 29.950 52.320 58.474 1.00 36.94 200 ASN A O 1
ATOM 1637 N N . LEU A 1 201 ? 28.304 52.857 59.903 1.00 33.87 201 LEU A N 1
ATOM 1638 C CA . LEU A 1 201 ? 28.598 51.742 60.818 1.00 32.41 201 LEU A CA 1
ATOM 1639 C C . LEU A 1 201 ? 28.472 50.421 60.078 1.00 33.61 201 LEU A C 1
ATOM 1640 O O . LEU A 1 201 ? 29.372 49.582 60.098 1.00 33.35 201 LEU A O 1
ATOM 1645 N N . LEU A 1 202 ? 27.345 50.246 59.408 1.00 33.65 202 LEU A N 1
ATOM 1646 C CA . LEU A 1 202 ? 27.082 49.018 58.722 1.00 33.68 202 LEU A CA 1
ATOM 1647 C C . LEU A 1 202 ? 28.104 48.741 57.619 1.00 33.65 202 LEU A C 1
ATOM 1648 O O . LEU A 1 202 ? 28.546 47.601 57.473 1.00 35.27 202 LEU A O 1
ATOM 1653 N N . GLN A 1 203 ? 28.492 49.762 56.863 1.00 34.54 203 GLN A N 1
ATOM 1654 C CA . GLN A 1 203 ? 29.528 49.600 55.810 1.00 37.10 203 GLN A CA 1
ATOM 1655 C C . GLN A 1 203 ? 30.857 49.165 56.445 1.00 37.97 203 GLN A C 1
ATOM 1656 O O . GLN A 1 203 ? 31.607 48.340 55.906 1.00 38.86 203 GLN A O 1
ATOM 1662 N N . ASN A 1 204 ? 31.136 49.691 57.625 1.00 38.04 204 ASN A N 1
ATOM 1663 C CA . ASN A 1 204 ? 32.342 49.315 58.341 1.00 37.38 204 ASN A CA 1
ATOM 1664 C C . ASN A 1 204 ? 32.283 47.902 58.834 1.00 37.24 204 ASN A C 1
ATOM 1665 O O . ASN A 1 204 ? 33.282 47.198 58.807 1.00 37.95 204 ASN A O 1
ATOM 1670 N N . ILE A 1 205 ? 31.105 47.449 59.238 1.00 36.33 205 ILE A N 1
ATOM 1671 C CA . ILE A 1 205 ? 30.969 46.058 59.626 1.00 34.00 205 ILE A CA 1
ATOM 1672 C C . ILE A 1 205 ? 31.176 45.155 58.407 1.00 37.19 205 ILE A C 1
ATOM 1673 O O . ILE A 1 205 ? 31.809 44.095 58.516 1.00 35.75 205 ILE A O 1
ATOM 1678 N N . TRP A 1 206 ? 30.662 45.563 57.245 1.00 37.57 206 TRP A N 1
ATOM 1679 C CA . TRP A 1 206 ? 30.863 44.760 56.021 1.00 38.39 206 TRP A CA 1
ATOM 1680 C C . TRP A 1 206 ? 32.347 44.566 55.704 1.00 40.45 206 TRP A C 1
ATOM 1681 O O . TRP A 1 206 ? 32.772 43.452 55.396 1.00 42.10 206 TRP A O 1
ATOM 1692 N N . LYS A 1 207 ? 33.118 45.645 55.804 1.00 42.33 207 LYS A N 1
ATOM 1693 C CA . LYS A 1 207 ? 34.562 45.585 55.605 1.00 47.92 207 LYS A CA 1
ATOM 1694 C C . LYS A 1 207 ? 35.220 44.628 56.595 1.00 48.05 207 LYS A C 1
ATOM 1695 O O . LYS A 1 207 ? 35.918 43.714 56.188 1.00 51.95 207 LYS A O 1
ATOM 1701 N N . ALA A 1 208 ? 34.954 44.813 57.883 1.00 47.43 208 ALA A N 1
ATOM 1702 C CA . ALA A 1 208 ? 35.559 43.983 58.924 1.00 45.74 208 ALA A CA 1
ATOM 1703 C C . ALA A 1 208 ? 35.137 42.519 58.896 1.00 45.98 208 ALA A C 1
ATOM 1704 O O . ALA A 1 208 ? 35.941 41.659 59.213 1.00 44.41 208 ALA A O 1
ATOM 1706 N N . GLU A 1 209 ? 33.882 42.233 58.552 1.00 44.80 209 GLU A N 1
ATOM 1707 C CA . GLU A 1 209 ? 33.371 40.865 58.524 1.00 42.83 209 GLU A CA 1
ATOM 1708 C C . GLU A 1 209 ? 32.582 40.674 57.230 1.00 46.25 209 GLU A C 1
ATOM 1709 O O . GLU A 1 209 ? 31.370 40.847 57.220 1.00 46.17 209 GLU A O 1
ATOM 1711 N N . PRO A 1 210 ? 33.278 40.339 56.127 1.00 46.83 210 PRO A N 1
ATOM 1712 C CA . PRO A 1 210 ? 32.681 40.257 54.795 1.00 45.10 210 PRO A CA 1
ATOM 1713 C C . PRO A 1 210 ? 31.467 39.364 54.672 1.00 43.36 210 PRO A C 1
ATOM 1714 O O . PRO A 1 210 ? 30.625 39.610 53.812 1.00 44.10 210 PRO A O 1
ATOM 1718 N N . ALA A 1 211 ? 31.364 38.365 55.541 1.00 41.64 211 ALA A N 1
ATOM 1719 C CA . ALA A 1 211 ? 30.216 37.462 55.585 1.00 41.41 211 ALA A CA 1
ATOM 1720 C C . ALA A 1 211 ? 28.893 38.125 55.986 1.00 40.38 211 ALA A C 1
ATOM 1721 O O . ALA A 1 211 ? 27.842 37.510 55.899 1.00 40.87 211 ALA A O 1
ATOM 1723 N N . THR A 1 212 ? 28.953 39.362 56.455 1.00 39.94 212 THR A N 1
ATOM 1724 C CA . THR A 1 212 ? 27.757 40.103 56.810 1.00 39.13 212 THR A CA 1
ATOM 1725 C C . THR A 1 212 ? 27.155 40.817 55.590 1.00 37.63 212 THR A C 1
ATOM 1726 O O . THR A 1 212 ? 25.970 41.128 55.581 1.00 31.44 212 THR A O 1
ATOM 1730 N N . LEU A 1 213 ? 27.975 41.052 54.566 1.00 39.05 213 LEU A N 1
ATOM 1731 C CA . LEU A 1 213 ? 27.562 41.850 53.430 1.00 39.20 213 LEU A CA 1
ATOM 1732 C C . LEU A 1 213 ? 26.390 41.202 52.715 1.00 41.46 213 LEU A C 1
ATOM 1733 O O . LEU A 1 213 ? 25.319 41.786 52.676 1.00 43.51 213 LEU A O 1
ATOM 1738 N N . LEU A 1 214 ? 26.572 39.994 52.179 1.00 40.59 214 LEU A N 1
ATOM 1739 C CA . LEU A 1 214 ? 25.521 39.384 51.382 1.00 39.13 214 LEU A CA 1
ATOM 1740 C C . LEU A 1 214 ? 24.198 39.293 52.143 1.00 37.85 214 LEU A C 1
ATOM 1741 O O . LEU A 1 214 ? 23.182 39.758 51.637 1.00 36.63 214 LEU A O 1
ATOM 1746 N N . PRO A 1 215 ? 24.199 38.712 53.361 1.00 37.68 215 PRO A N 1
ATOM 1747 C CA . PRO A 1 215 ? 22.935 38.650 54.112 1.00 35.87 215 PRO A CA 1
ATOM 1748 C C . PRO A 1 215 ? 22.303 40.023 54.351 1.00 31.90 215 PRO A C 1
ATOM 1749 O O . PRO A 1 215 ? 21.096 40.122 54.456 1.00 31.31 215 PRO A O 1
ATOM 1753 N N . SER A 1 216 ? 23.113 41.062 54.473 1.00 31.66 216 SER A N 1
ATOM 1754 C CA . SER A 1 216 ? 22.579 42.412 54.674 1.00 32.78 216 SER A CA 1
ATOM 1755 C C . SER A 1 216 ? 21.866 42.900 53.415 1.00 33.72 216 SER A C 1
ATOM 1756 O O . SER A 1 216 ? 20.755 43.442 53.468 1.00 31.21 216 SER A O 1
ATOM 1759 N N . LEU A 1 217 ? 22.505 42.692 52.279 1.00 32.72 217 LEU A N 1
ATOM 1760 C CA . LEU A 1 217 ? 21.901 43.103 51.019 1.00 37.34 217 LEU A CA 1
ATOM 1761 C C . LEU A 1 217 ? 20.654 42.280 50.683 1.00 34.10 217 LEU A C 1
ATOM 1762 O O . LEU A 1 217 ? 19.681 42.807 50.134 1.00 33.24 217 LEU A O 1
ATOM 1767 N N . GLN A 1 218 ? 20.652 41.008 51.052 1.00 32.13 218 GLN A N 1
ATOM 1768 C CA . GLN A 1 218 ? 19.462 40.207 50.873 1.00 34.09 218 GLN A CA 1
ATOM 1769 C C . GLN A 1 218 ? 18.285 40.754 51.670 1.00 32.86 218 GLN A C 1
ATOM 1770 O O . GLN A 1 218 ? 17.139 40.731 51.212 1.00 33.33 218 GLN A O 1
ATOM 1776 N N . GLU A 1 219 ? 18.573 41.242 52.867 1.00 30.42 219 GLU A N 1
ATOM 1777 C CA . GLU A 1 219 ? 17.558 41.859 53.689 1.00 30.92 219 GLU A CA 1
ATOM 1778 C C . GLU A 1 219 ? 17.002 43.146 53.041 1.00 29.55 219 GLU A C 1
ATOM 1779 O O . GLU A 1 219 ? 15.788 43.434 53.120 1.00 29.63 219 GLU A O 1
ATOM 1785 N N . VAL A 1 220 ? 17.887 43.930 52.430 1.00 29.72 220 VAL A N 1
ATOM 1786 C CA . VAL A 1 220 ? 17.467 45.135 51.713 1.00 30.52 220 VAL A CA 1
ATOM 1787 C C . VAL A 1 220 ? 16.495 44.703 50.609 1.00 31.60 220 VAL A C 1
ATOM 1788 O O . VAL A 1 220 ? 15.430 45.271 50.459 1.00 30.88 220 VAL A O 1
ATOM 1792 N N . PHE A 1 221 ? 16.857 43.664 49.871 1.00 31.48 221 PHE A N 1
ATOM 1793 C CA . PHE A 1 221 ? 15.972 43.170 48.826 1.00 32.78 221 PHE A CA 1
ATOM 1794 C C . PHE A 1 221 ? 14.642 42.626 49.343 1.00 33.15 221 PHE A C 1
ATOM 1795 O O . PHE A 1 221 ? 13.619 42.844 48.711 1.00 32.42 221 PHE A O 1
ATOM 1803 N N . ALA A 1 222 ? 14.633 41.959 50.495 1.00 31.46 222 ALA A N 1
ATOM 1804 C CA . ALA A 1 222 ? 13.383 41.462 51.039 1.00 31.97 222 ALA A CA 1
ATOM 1805 C C . ALA A 1 222 ? 12.492 42.633 51.428 1.00 32.77 222 ALA A C 1
ATOM 1806 O O . ALA A 1 222 ? 11.293 42.591 51.210 1.00 32.59 222 ALA A O 1
ATOM 1808 N N . SER A 1 223 ? 13.082 43.697 51.960 1.00 33.37 223 SER A N 1
ATOM 1809 C CA . SER A 1 223 ? 12.318 44.893 52.316 1.00 35.19 223 SER A CA 1
ATOM 1810 C C . SER A 1 223 ? 11.695 45.554 51.110 1.00 34.17 223 SER A C 1
ATOM 1811 O O . SER A 1 223 ? 10.493 45.808 51.095 1.00 37.37 223 SER A O 1
ATOM 1814 N N . ILE A 1 224 ? 12.503 45.846 50.091 1.00 33.67 224 ILE A N 1
ATOM 1815 C CA . ILE A 1 224 ? 11.981 46.611 48.954 1.00 30.97 224 ILE A CA 1
ATOM 1816 C C . ILE A 1 224 ? 11.042 45.820 48.081 1.00 31.44 224 ILE A C 1
ATOM 1817 O O . ILE A 1 224 ? 10.180 46.405 47.442 1.00 30.73 224 ILE A O 1
ATOM 1822 N N . SER A 1 225 ? 11.177 44.497 48.088 1.00 32.19 225 SER A N 1
ATOM 1823 C CA . SER A 1 225 ? 10.299 43.647 47.290 1.00 34.28 225 SER A CA 1
ATOM 1824 C C . SER A 1 225 ? 9.044 43.171 48.041 1.00 35.04 225 SER A C 1
ATOM 1825 O O . SER A 1 225 ? 8.248 42.409 47.501 1.00 36.66 225 SER A O 1
ATOM 1828 N N . SER A 1 226 ? 8.866 43.638 49.271 1.00 37.80 226 SER A N 1
ATOM 1829 C CA . SER A 1 226 ? 7.693 43.310 50.084 1.00 40.57 226 SER A CA 1
ATOM 1830 C C . SER A 1 226 ? 6.375 43.764 49.484 1.00 38.63 226 SER A C 1
ATOM 1831 O O . SER A 1 226 ? 6.230 44.920 49.090 1.00 35.28 226 SER A O 1
ATOM 1834 N N . THR A 1 227 ? 5.397 42.866 49.458 1.00 40.23 227 THR A N 1
ATOM 1835 C CA . THR A 1 227 ? 4.039 43.230 49.037 1.00 43.87 227 THR A CA 1
ATOM 1836 C C . THR A 1 227 ? 3.073 43.320 50.227 1.00 50.03 227 THR A C 1
ATOM 1837 O O . THR A 1 227 ? 1.855 43.300 50.049 1.00 48.43 227 THR A O 1
ATOM 1841 N N . ASP A 1 228 ? 3.623 43.423 51.437 1.00 50.76 228 ASP A N 1
ATOM 1842 C CA . ASP A 1 228 ? 2.829 43.677 52.635 1.00 53.53 228 ASP A CA 1
ATOM 1843 C C . ASP A 1 228 ? 2.230 45.101 52.597 1.00 52.73 228 ASP A C 1
ATOM 1844 O O . ASP A 1 228 ? 2.915 46.089 52.866 1.00 51.11 228 ASP A O 1
ATOM 1849 N N . ALA A 1 229 ? 0.933 45.182 52.308 1.00 52.74 229 ALA A N 1
ATOM 1850 C CA . ALA A 1 229 ? 0.216 46.451 52.160 1.00 56.08 229 ALA A CA 1
ATOM 1851 C C . ALA A 1 229 ? 0.287 47.402 53.361 1.00 57.10 229 ALA A C 1
ATOM 1852 O O . ALA A 1 229 ? 0.122 48.615 53.204 1.00 57.63 229 ALA A O 1
ATOM 1854 N N . SER A 1 230 ? 0.517 46.872 54.558 1.00 56.44 230 SER A N 1
ATOM 1855 C CA . SER A 1 230 ? 0.546 47.722 55.747 1.00 59.81 230 SER A CA 1
ATOM 1856 C C . SER A 1 230 ? 1.908 48.361 56.025 1.00 59.53 230 SER A C 1
ATOM 1857 O O . SER A 1 230 ? 2.037 49.118 56.977 1.00 56.55 230 SER A O 1
ATOM 1860 N N . PHE A 1 231 ? 2.918 48.087 55.199 1.00 59.72 231 PHE A N 1
ATOM 1861 C CA . PHE A 1 231 ? 4.279 48.566 55.481 1.00 54.41 231 PHE A CA 1
ATOM 1862 C C . PHE A 1 231 ? 4.943 49.155 54.238 1.00 49.18 231 PHE A C 1
ATOM 1863 O O . PHE A 1 231 ? 4.959 48.539 53.186 1.00 46.91 231 PHE A O 1
ATOM 1871 N N . GLU A 1 232 ? 5.476 50.360 54.360 1.00 45.55 232 GLU A N 1
ATOM 1872 C CA . GLU A 1 232 ? 6.227 50.966 53.284 1.00 43.27 232 GLU A CA 1
ATOM 1873 C C . GLU A 1 232 ? 7.637 51.202 53.806 1.00 40.55 232 GLU A C 1
ATOM 1874 O O . GLU A 1 232 ? 7.826 52.030 54.681 1.00 41.65 232 GLU A O 1
ATOM 1880 N N . PRO A 1 233 ? 8.637 50.472 53.274 1.00 38.24 233 PRO A N 1
ATOM 1881 C CA . PRO A 1 233 ? 10.026 50.687 53.712 1.00 36.78 233 PRO A CA 1
ATOM 1882 C C . PRO A 1 233 ? 10.525 52.094 53.449 1.00 34.68 233 PRO A C 1
ATOM 1883 O O . PRO A 1 233 ? 10.215 52.684 52.422 1.00 35.31 233 PRO A O 1
ATOM 1887 N N . SER A 1 234 ? 11.314 52.622 54.378 1.00 30.63 234 SER A N 1
ATOM 1888 C CA . SER A 1 234 ? 11.852 53.962 54.269 1.00 27.84 234 SER A CA 1
ATOM 1889 C C . SER A 1 234 ? 12.851 54.113 53.124 1.00 27.67 234 SER A C 1
ATOM 1890 O O . SER A 1 234 ? 13.649 53.200 52.851 1.00 25.44 234 SER A O 1
ATOM 1893 N N . VAL A 1 235 ? 12.885 55.297 52.507 1.00 27.57 235 VAL A N 1
ATOM 1894 C CA . VAL A 1 235 ? 13.866 55.538 51.452 1.00 28.19 235 VAL A CA 1
ATOM 1895 C C . VAL A 1 235 ? 15.239 55.711 52.068 1.00 27.77 235 VAL A C 1
ATOM 1896 O O . VAL A 1 235 ? 16.231 55.776 51.359 1.00 28.06 235 VAL A O 1
ATOM 1900 N N . ALA A 1 236 ? 15.318 55.715 53.399 1.00 27.65 236 ALA A N 1
ATOM 1901 C CA . ALA A 1 236 ? 16.614 55.724 54.067 1.00 28.53 236 ALA A CA 1
ATOM 1902 C C . ALA A 1 236 ? 17.483 54.519 53.694 1.00 28.52 236 ALA A C 1
ATOM 1903 O O . ALA A 1 236 ? 18.701 54.576 53.843 1.00 27.07 236 ALA A O 1
ATOM 1905 N N . LEU A 1 237 ? 16.868 53.429 53.235 1.00 30.17 237 LEU A N 1
ATOM 1906 C CA . LEU A 1 237 ? 17.638 52.272 52.750 1.00 29.57 237 LEU A CA 1
ATOM 1907 C C . LEU A 1 237 ? 18.616 52.643 51.629 1.00 29.05 237 LEU A C 1
ATOM 1908 O O . LEU A 1 237 ? 19.661 51.996 51.481 1.00 25.76 237 LEU A O 1
ATOM 1913 N N . ALA A 1 238 ? 18.294 53.705 50.886 1.00 27.97 238 ALA A N 1
ATOM 1914 C CA . ALA A 1 238 ? 19.163 54.228 49.835 1.00 28.59 238 ALA A CA 1
ATOM 1915 C C . ALA A 1 238 ? 20.519 54.616 50.348 1.00 29.61 238 ALA A C 1
ATOM 1916 O O . ALA A 1 238 ? 21.483 54.527 49.610 1.00 29.08 238 ALA A O 1
ATOM 1918 N N . SER A 1 239 ? 20.614 55.015 51.619 1.00 29.90 239 SER A N 1
ATOM 1919 C CA . SER A 1 239 ? 21.921 55.349 52.191 1.00 31.52 239 SER A CA 1
ATOM 1920 C C . SER A 1 239 ? 22.888 54.170 52.222 1.00 30.88 239 SER A C 1
ATOM 1921 O O . SER A 1 239 ? 24.060 54.365 52.415 1.00 32.33 239 SER A O 1
ATOM 1924 N N . LEU A 1 240 ? 22.394 52.956 52.106 1.00 33.11 240 LEU A N 1
ATOM 1925 C CA . LEU A 1 240 ? 23.248 51.761 52.161 1.00 38.01 240 LEU A CA 1
ATOM 1926 C C . LEU A 1 240 ? 23.875 51.365 50.841 1.00 40.49 240 LEU A C 1
ATOM 1927 O O . LEU A 1 240 ? 24.827 50.592 50.812 1.00 43.63 240 LEU A O 1
ATOM 1932 N N . VAL A 1 241 ? 23.346 51.875 49.748 1.00 43.88 241 VAL A N 1
ATOM 1933 C CA . VAL A 1 241 ? 23.579 51.211 48.488 1.00 49.03 241 VAL A CA 1
ATOM 1934 C C . VAL A 1 241 ? 24.516 52.000 47.626 1.00 49.18 241 VAL A C 1
ATOM 1935 O O . VAL A 1 241 ? 24.717 51.657 46.476 1.00 56.91 241 VAL A O 1
ATOM 1939 N N . GLN A 1 242 ? 25.122 53.027 48.188 1.00 48.78 242 GLN A N 1
ATOM 1940 C CA . GLN A 1 242 ? 25.901 53.931 47.384 1.00 53.22 242 GLN A CA 1
ATOM 1941 C C . GLN A 1 242 ? 27.287 53.390 47.043 1.00 53.20 242 GLN A C 1
ATOM 1942 O O . GLN A 1 242 ? 27.878 53.821 46.061 1.00 52.13 242 GLN A O 1
ATOM 1948 N N . HIS A 1 243 ? 27.797 52.445 47.821 1.00 54.41 243 HIS A N 1
ATOM 1949 C CA . HIS A 1 243 ? 29.148 51.935 47.597 1.00 57.53 243 HIS A CA 1
ATOM 1950 C C . HIS A 1 243 ? 29.164 50.410 47.615 1.00 54.94 243 HIS A C 1
ATOM 1951 O O . HIS A 1 243 ? 29.955 49.795 48.324 1.00 57.20 243 HIS A O 1
ATOM 1958 N N . ILE A 1 244 ? 28.258 49.809 46.848 1.00 51.90 244 ILE A N 1
ATOM 1959 C CA . ILE A 1 244 ? 28.214 48.359 46.677 1.00 47.19 244 ILE A CA 1
ATOM 1960 C C . ILE A 1 244 ? 28.942 48.070 45.375 1.00 46.46 244 ILE A C 1
ATOM 1961 O O . ILE A 1 244 ? 28.704 48.742 44.373 1.00 41.38 244 ILE A O 1
ATOM 1966 N N . PRO A 1 245 ? 29.838 47.075 45.382 1.00 46.78 245 PRO A N 1
ATOM 1967 C CA . PRO A 1 245 ? 30.491 46.706 44.121 1.00 46.40 245 PRO A CA 1
ATOM 1968 C C . PRO A 1 245 ? 29.491 46.267 43.044 1.00 45.08 245 PRO A C 1
ATOM 1969 O O . PRO A 1 245 ? 28.505 45.580 43.341 1.00 42.25 245 PRO A O 1
ATOM 1973 N N . LEU A 1 246 ? 29.797 46.629 41.805 1.00 41.60 246 LEU A N 1
ATOM 1974 C CA . LEU A 1 246 ? 28.944 46.383 40.664 1.00 42.33 246 LEU A CA 1
ATOM 1975 C C . LEU A 1 246 ? 28.555 44.939 40.478 1.00 41.05 246 LEU A C 1
ATOM 1976 O O . LEU A 1 246 ? 27.395 44.638 40.204 1.00 41.10 246 LEU A O 1
ATOM 1981 N N . GLN A 1 247 ? 29.531 44.050 40.623 1.00 39.91 247 GLN A N 1
ATOM 1982 C CA . GLN A 1 247 ? 29.312 42.622 40.490 1.00 42.45 247 GLN A CA 1
ATOM 1983 C C . GLN A 1 247 ? 28.223 42.149 41.444 1.00 38.55 247 GLN A C 1
ATOM 1984 O O . GLN A 1 247 ? 27.427 41.283 41.105 1.00 35.63 247 GLN A O 1
ATOM 1998 N N . ILE A 1 249 ? 25.739 43.957 42.675 1.00 32.24 249 ILE A N 1
ATOM 1999 C CA . ILE A 1 249 ? 24.441 44.440 42.191 1.00 34.68 249 ILE A CA 1
ATOM 2000 C C . ILE A 1 249 ? 23.919 43.479 41.124 1.00 32.47 249 ILE A C 1
ATOM 2001 O O . ILE A 1 249 ? 22.713 43.167 41.067 1.00 28.45 249 ILE A O 1
ATOM 2006 N N . THR A 1 250 ? 24.832 43.007 40.276 1.00 30.98 250 THR A N 1
ATOM 2007 C CA . THR A 1 250 ? 24.443 42.070 39.218 1.00 31.63 250 THR A CA 1
ATOM 2008 C C . THR A 1 250 ? 23.854 40.783 39.766 1.00 31.06 250 THR A C 1
ATOM 2009 O O . THR A 1 250 ? 22.815 40.345 39.307 1.00 31.50 250 THR A O 1
ATOM 2013 N N . VAL A 1 251 ? 24.498 40.203 40.767 1.00 34.49 251 VAL A N 1
ATOM 2014 C CA . VAL A 1 251 ? 24.012 38.976 41.389 1.00 34.65 251 VAL A CA 1
ATOM 2015 C C . VAL A 1 251 ? 22.605 39.161 41.936 1.00 35.67 251 VAL A C 1
ATOM 2016 O O . VAL A 1 251 ? 21.720 38.330 41.722 1.00 36.54 251 VAL A O 1
ATOM 2020 N N . LEU A 1 252 ? 22.396 40.269 42.635 1.00 33.69 252 LEU A N 1
ATOM 2021 C CA . LEU A 1 252 ? 21.122 40.541 43.285 1.00 31.56 252 LEU A CA 1
ATOM 2022 C C . LEU A 1 252 ? 19.979 40.768 42.302 1.00 30.36 252 LEU A C 1
ATOM 2023 O O . LEU A 1 252 ? 18.892 40.200 42.440 1.00 28.17 252 LEU A O 1
ATOM 2028 N N . ILE A 1 253 ? 20.228 41.614 41.314 1.00 30.00 253 ILE A N 1
ATOM 2029 C CA . ILE A 1 253 ? 19.251 41.886 40.257 1.00 29.57 253 ILE A CA 1
ATOM 2030 C C . ILE A 1 253 ? 18.954 40.617 39.473 1.00 28.39 253 ILE A C 1
ATOM 2031 O O . ILE A 1 253 ? 17.817 40.336 39.151 1.00 29.63 253 ILE A O 1
ATOM 2036 N N . ARG A 1 254 ? 19.978 39.833 39.169 1.00 29.78 254 ARG A N 1
ATOM 2037 C CA . ARG A 1 254 ? 19.764 38.593 38.419 1.00 31.20 254 ARG A CA 1
ATOM 2038 C C . ARG A 1 254 ? 18.842 37.638 39.199 1.00 31.76 254 ARG A C 1
ATOM 2039 O O . ARG A 1 254 ? 17.879 37.108 38.635 1.00 31.18 254 ARG A O 1
ATOM 2047 N N . SER A 1 255 ? 19.146 37.437 40.483 1.00 32.30 255 SER A N 1
ATOM 2048 C CA A SER A 1 255 ? 18.320 36.580 41.340 0.50 33.16 255 SER A CA 1
ATOM 2049 C CA B SER A 1 255 ? 18.325 36.588 41.343 0.50 33.56 255 SER A CA 1
ATOM 2050 C C . SER A 1 255 ? 16.896 37.113 41.425 1.00 33.01 255 SER A C 1
ATOM 2051 O O . SER A 1 255 ? 15.941 36.378 41.218 1.00 32.80 255 SER A O 1
ATOM 2056 N N . LEU A 1 256 ? 16.743 38.399 41.714 1.00 33.73 256 LEU A N 1
ATOM 2057 C CA . LEU A 1 256 ? 15.399 38.978 41.791 1.00 31.98 256 LEU A CA 1
ATOM 2058 C C . LEU A 1 256 ? 14.573 38.719 40.527 1.00 33.45 256 LEU A C 1
ATOM 2059 O O . LEU A 1 256 ? 13.395 38.346 40.624 1.00 34.22 256 LEU A O 1
ATOM 2064 N N . THR A 1 257 ? 15.179 38.901 39.346 1.00 32.08 257 THR A N 1
ATOM 2065 C CA . THR A 1 257 ? 14.437 38.825 38.073 1.00 30.76 257 THR A CA 1
ATOM 2066 C C . THR A 1 257 ? 14.277 37.428 37.423 1.00 32.11 257 THR A C 1
ATOM 2067 O O . THR A 1 257 ? 13.375 37.256 36.583 1.00 30.40 257 THR A O 1
ATOM 2071 N N . THR A 1 258 ? 15.152 36.473 37.765 1.00 33.17 258 THR A N 1
ATOM 2072 C CA . THR A 1 258 ? 15.140 35.118 37.139 1.00 33.29 258 THR A CA 1
ATOM 2073 C C . THR A 1 258 ? 14.762 33.955 38.081 1.00 36.88 258 THR A C 1
ATOM 2074 O O . THR A 1 258 ? 14.583 32.813 37.627 1.00 38.59 258 THR A O 1
ATOM 2078 N N . ASP A 1 259 ? 14.652 34.214 39.377 1.00 34.67 259 ASP A N 1
ATOM 2079 C CA . ASP A 1 259 ? 14.299 33.161 40.325 1.00 37.31 259 ASP A CA 1
ATOM 2080 C C . ASP A 1 259 ? 12.838 32.822 40.073 1.00 39.41 259 ASP A C 1
ATOM 2081 O O . ASP A 1 259 ? 11.992 33.701 40.140 1.00 36.47 259 ASP A O 1
ATOM 2086 N N . PRO A 1 260 ? 12.539 31.544 39.738 1.00 42.85 260 PRO A N 1
ATOM 2087 C CA . PRO A 1 260 ? 11.179 31.180 39.319 1.00 41.55 260 PRO A CA 1
ATOM 2088 C C . PRO A 1 260 ? 10.124 31.346 40.417 1.00 38.25 260 PRO A C 1
ATOM 2089 O O . PRO A 1 260 ? 8.959 31.447 40.112 1.00 37.21 260 PRO A O 1
ATOM 2093 N N . ASN A 1 261 ? 10.544 31.389 41.669 1.00 38.64 261 ASN A N 1
ATOM 2094 C CA . ASN A 1 261 ? 9.647 31.642 42.778 1.00 42.35 261 ASN A CA 1
ATOM 2095 C C . ASN A 1 261 ? 9.318 33.091 43.080 1.00 42.91 261 ASN A C 1
ATOM 2096 O O . ASN A 1 261 ? 8.524 33.329 43.955 1.00 43.17 261 ASN A O 1
ATOM 2101 N N . VAL A 1 262 ? 9.923 34.061 42.402 1.00 40.17 262 VAL A N 1
ATOM 2102 C CA . VAL A 1 262 ? 9.580 35.462 42.662 1.00 38.12 262 VAL A CA 1
ATOM 2103 C C . VAL A 1 262 ? 8.341 35.897 41.875 1.00 36.35 262 VAL A C 1
ATOM 2104 O O . VAL A 1 262 ? 8.301 35.813 40.651 1.00 36.56 262 VAL A O 1
ATOM 2108 N N . LYS A 1 263 ? 7.338 36.401 42.580 1.00 36.37 263 LYS A N 1
ATOM 2109 C CA . LYS A 1 263 ? 6.108 36.855 41.939 1.00 36.32 263 LYS A CA 1
ATOM 2110 C C . LYS A 1 263 ? 6.306 38.210 41.230 1.00 35.50 263 LYS A C 1
ATOM 2111 O O . LYS A 1 263 ? 7.093 39.034 41.679 1.00 32.68 263 LYS A O 1
ATOM 2114 N N . ASP A 1 264 ? 5.558 38.432 40.149 1.00 33.16 264 ASP A N 1
ATOM 2115 C CA . ASP A 1 264 ? 5.541 39.703 39.435 1.00 35.82 264 ASP A CA 1
ATOM 2116 C C . ASP A 1 264 ? 5.327 40.890 40.385 1.00 36.10 264 ASP A C 1
ATOM 2117 O O . ASP A 1 264 ? 5.956 41.931 40.215 1.00 34.27 264 ASP A O 1
ATOM 2122 N N . ALA A 1 265 ? 4.427 40.727 41.364 1.00 34.80 265 ALA A N 1
ATOM 2123 C CA . ALA A 1 265 ? 4.107 41.795 42.298 1.00 34.06 265 ALA A CA 1
ATOM 2124 C C . ALA A 1 265 ? 5.333 42.232 43.090 1.00 33.24 265 ALA A C 1
ATOM 2125 O O . ALA A 1 265 ? 5.489 43.418 43.394 1.00 35.32 265 ALA A O 1
ATOM 2127 N N . SER A 1 266 ? 6.188 41.275 43.442 1.00 31.91 266 SER A N 1
ATOM 2128 C CA . SER A 1 266 ? 7.377 41.555 44.235 1.00 32.37 266 SER A CA 1
ATOM 2129 C C . SER A 1 266 ? 8.395 42.336 43.425 1.00 30.97 266 SER A C 1
ATOM 2130 O O . SER A 1 266 ? 9.027 43.241 43.946 1.00 30.99 266 SER A O 1
ATOM 2141 N N . THR A 1 268 ? 7.603 44.315 40.818 1.00 26.75 268 THR A N 1
ATOM 2142 C CA . THR A 1 268 ? 7.013 45.645 40.666 1.00 26.58 268 THR A CA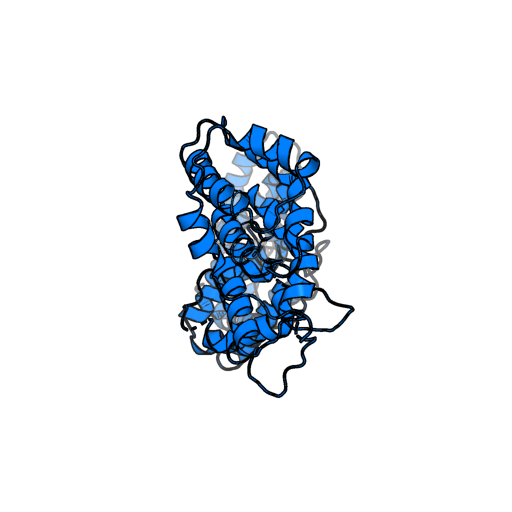 1
ATOM 2143 C C . THR A 1 268 ? 7.354 46.502 41.878 1.00 28.35 268 THR A C 1
ATOM 2144 O O . THR A 1 268 ? 7.761 47.662 41.733 1.00 27.11 268 THR A O 1
ATOM 2148 N N . GLN A 1 269 ? 7.162 45.935 43.069 1.00 27.99 269 GLN A N 1
ATOM 2149 C CA . GLN A 1 269 ? 7.485 46.651 44.304 1.00 28.43 269 GLN A CA 1
ATOM 2150 C C . GLN A 1 269 ? 8.969 46.986 44.381 1.00 27.01 269 GLN A C 1
ATOM 2151 O O . GLN A 1 269 ? 9.306 48.106 44.719 1.00 25.60 269 GLN A O 1
ATOM 2157 N N . ALA A 1 270 ? 9.856 46.041 44.069 1.00 25.90 270 ALA A N 1
ATOM 2158 C CA . ALA A 1 270 ? 11.286 46.353 44.139 1.00 27.58 270 ALA A CA 1
ATOM 2159 C C . ALA A 1 270 ? 11.609 47.530 43.227 1.00 27.20 270 ALA A C 1
ATOM 2160 O O . ALA A 1 270 ? 12.356 48.425 43.591 1.00 27.11 270 ALA A O 1
ATOM 2162 N N . LEU A 1 271 ? 11.037 47.534 42.035 1.00 27.63 271 LEU A N 1
ATOM 2163 C CA . LEU A 1 271 ? 11.322 48.597 41.114 1.00 27.57 271 LEU A CA 1
ATOM 2164 C C . LEU A 1 271 ? 10.755 49.932 41.604 1.00 26.85 271 LEU A C 1
ATOM 2165 O O . LEU A 1 271 ? 11.435 50.929 41.519 1.00 26.13 271 LEU A O 1
ATOM 2170 N N . CYS A 1 272 ? 9.517 49.949 42.094 1.00 26.21 272 CYS A N 1
ATOM 2171 C CA . CYS A 1 272 ? 8.935 51.167 42.671 1.00 27.79 272 CYS A CA 1
ATOM 2172 C C . CYS A 1 272 ? 9.774 51.700 43.834 1.00 26.02 272 CYS A C 1
ATOM 2173 O O . CYS A 1 272 ? 10.009 52.901 43.948 1.00 26.50 272 CYS A O 1
ATOM 2176 N N . ARG A 1 273 ? 10.220 50.805 44.704 1.00 26.07 273 ARG A N 1
ATOM 2177 C CA . ARG A 1 273 ? 10.957 51.251 45.870 1.00 27.41 273 ARG A CA 1
ATOM 2178 C C . ARG A 1 273 ? 12.320 51.803 45.468 1.00 26.44 273 ARG A C 1
ATOM 2179 O O . ARG A 1 273 ? 12.781 52.777 46.049 1.00 25.43 273 ARG A O 1
ATOM 2195 N N . ILE A 1 275 ? 13.160 53.173 42.586 1.00 25.56 275 ILE A N 1
ATOM 2196 C CA . ILE A 1 275 ? 12.985 54.488 41.978 1.00 25.83 275 ILE A CA 1
ATOM 2197 C C . ILE A 1 275 ? 12.790 55.544 43.082 1.00 26.78 275 ILE A C 1
ATOM 2198 O O . ILE A 1 275 ? 13.343 56.646 42.997 1.00 28.00 275 ILE A O 1
ATOM 2203 N N . ASP A 1 276 ? 12.030 55.211 44.130 1.00 27.83 276 ASP A N 1
ATOM 2204 C CA . ASP A 1 276 ? 11.863 56.147 45.241 1.00 27.52 276 ASP A CA 1
ATOM 2205 C C . ASP A 1 276 ? 13.155 56.463 45.955 1.00 27.98 276 ASP A C 1
ATOM 2206 O O . ASP A 1 276 ? 13.241 57.518 46.572 1.00 28.85 276 ASP A O 1
ATOM 2211 N N . TRP A 1 277 ? 14.167 55.601 45.849 1.00 27.09 277 TRP A N 1
ATOM 2212 C CA . TRP A 1 277 ? 15.474 55.907 46.424 1.00 26.44 277 TRP A CA 1
ATOM 2213 C C . TRP A 1 277 ? 16.092 57.159 45.822 1.00 29.57 277 TRP A C 1
ATOM 2214 O O . TRP A 1 277 ? 16.929 57.801 46.460 1.00 27.88 277 TRP A O 1
ATOM 2225 N N . LEU A 1 278 ? 15.701 57.510 44.591 1.00 30.02 278 LEU A N 1
ATOM 2226 C CA . LEU A 1 278 ? 16.090 58.795 44.025 1.00 29.98 278 LEU A CA 1
ATOM 2227 C C . LEU A 1 278 ? 15.698 60.001 44.887 1.00 31.43 278 LEU A C 1
ATOM 2228 O O . LEU A 1 278 ? 16.318 61.063 44.758 1.00 33.04 278 LEU A O 1
ATOM 2233 N N A SER A 1 279 ? 14.670 59.837 45.730 0.50 33.27 279 SER A N 1
ATOM 2234 N N B SER A 1 279 ? 14.680 59.852 45.737 0.50 30.63 279 SER A N 1
ATOM 2235 C CA A SER A 1 279 ? 14.234 60.864 46.692 0.50 34.75 279 SER A CA 1
ATOM 2236 C CA B SER A 1 279 ? 14.268 60.926 46.644 0.50 30.33 279 SER A CA 1
ATOM 2237 C C A SER A 1 279 ? 15.230 61.127 47.817 0.50 34.52 279 SER A C 1
ATOM 2238 C C B SER A 1 279 ? 15.113 61.027 47.920 0.50 31.72 279 SER A C 1
ATOM 2239 O O A SER A 1 279 ? 15.162 62.176 48.461 0.50 33.70 279 SER A O 1
ATOM 2240 O O B SER A 1 279 ? 14.812 61.856 48.777 0.50 30.09 279 SER A O 1
ATOM 2245 N N . TRP A 1 280 ? 16.140 60.185 48.063 1.00 33.35 280 TRP A N 1
ATOM 2246 C CA . TRP A 1 280 ? 17.068 60.289 49.199 1.00 33.82 280 TRP A CA 1
ATOM 2247 C C . TRP A 1 280 ? 18.070 61.388 48.880 1.00 37.03 280 TRP A C 1
ATOM 2248 O O . TRP A 1 280 ? 18.694 61.358 47.812 1.00 35.86 280 TRP A O 1
ATOM 2259 N N . PRO A 1 281 ? 18.220 62.364 49.793 1.00 38.76 281 PRO A N 1
ATOM 2260 C CA . PRO A 1 281 ? 19.061 63.530 49.523 1.00 40.73 281 PRO A CA 1
ATOM 2261 C C . PRO A 1 281 ? 20.466 63.237 49.013 1.00 38.20 281 PRO A C 1
ATOM 2262 O O . PRO A 1 281 ? 21.006 64.024 48.272 1.00 40.03 281 PRO A O 1
ATOM 2266 N N . LEU A 1 282 ? 21.061 62.123 49.402 1.00 40.68 282 LEU A N 1
ATOM 2267 C CA . LEU A 1 282 ? 22.358 61.729 48.851 1.00 45.57 282 LEU A CA 1
ATOM 2268 C C . LEU A 1 282 ? 22.207 60.512 47.925 1.00 46.46 282 LEU A C 1
ATOM 2269 O O . LEU A 1 282 ? 22.806 59.471 48.148 1.00 50.11 282 LEU A O 1
ATOM 2274 N N . ALA A 1 283 ? 21.393 60.651 46.890 1.00 47.13 283 ALA A N 1
ATOM 2275 C CA . ALA A 1 283 ? 21.098 59.535 45.969 1.00 46.65 283 ALA A CA 1
ATOM 2276 C C . ALA A 1 283 ? 21.935 59.587 44.702 1.00 46.48 283 ALA A C 1
ATOM 2277 O O . ALA A 1 283 ? 21.401 59.374 43.597 1.00 50.73 283 ALA A O 1
ATOM 2279 N N . GLN A 1 284 ? 23.239 59.808 44.853 1.00 41.64 284 GLN A N 1
ATOM 2280 C CA . GLN A 1 284 ? 24.120 59.939 43.695 1.00 44.40 284 GLN A CA 1
ATOM 2281 C C . GLN A 1 284 ? 24.168 58.749 42.713 1.00 42.56 284 GLN A C 1
ATOM 2282 O O . GLN A 1 284 ? 24.272 58.986 41.517 1.00 42.87 284 GLN A O 1
ATOM 2288 N N . HIS A 1 285 ? 24.122 57.508 43.201 1.00 39.61 285 HIS A N 1
ATOM 2289 C CA . HIS A 1 285 ? 24.365 56.303 42.367 1.00 40.87 285 HIS A CA 1
ATOM 2290 C C . HIS A 1 285 ? 23.194 55.315 42.328 1.00 36.17 285 HIS A C 1
ATOM 2291 O O . HIS A 1 285 ? 23.342 54.133 41.949 1.00 32.81 285 HIS A O 1
ATOM 2298 N N . VAL A 1 286 ? 22.026 55.824 42.695 1.00 32.17 286 VAL A N 1
ATOM 2299 C CA . VAL A 1 286 ? 20.784 55.056 42.669 1.00 32.08 286 VAL A CA 1
ATOM 2300 C C . VAL A 1 286 ? 20.468 54.630 41.254 1.00 30.98 286 VAL A C 1
ATOM 2301 O O . VAL A 1 286 ? 20.034 53.519 41.044 1.00 29.51 286 VAL A O 1
ATOM 2305 N N . ASP A 1 287 ? 20.741 55.505 40.289 1.00 30.63 287 ASP A N 1
ATOM 2306 C CA . ASP A 1 287 ? 20.512 55.190 38.887 1.00 30.27 287 ASP A CA 1
ATOM 2307 C C . ASP A 1 287 ? 21.160 53.863 38.472 1.00 30.89 287 ASP A C 1
ATOM 2308 O O . ASP A 1 287 ? 20.625 53.157 37.643 1.00 28.04 287 ASP A O 1
ATOM 2313 N N . THR A 1 288 ? 22.327 53.540 39.024 1.00 31.36 288 THR A N 1
ATOM 2314 C CA . THR A 1 288 ? 22.990 52.274 38.686 1.00 30.53 288 THR A CA 1
ATOM 2315 C C . THR A 1 288 ? 22.085 51.097 39.009 1.00 27.39 288 THR A C 1
ATOM 2316 O O . THR A 1 288 ? 21.985 50.149 38.250 1.00 28.05 288 THR A O 1
ATOM 2320 N N . TRP A 1 289 ? 21.420 51.168 40.146 1.00 27.87 289 TRP A N 1
ATOM 2321 C CA . TRP A 1 289 ? 20.495 50.112 40.559 1.00 29.86 289 TRP A CA 1
ATOM 2322 C C . TRP A 1 289 ? 19.224 50.091 39.714 1.00 27.09 289 TRP A C 1
ATOM 2323 O O . TRP A 1 289 ? 18.853 49.046 39.172 1.00 26.56 289 TRP A O 1
ATOM 2334 N N . VAL A 1 290 ? 18.583 51.253 39.583 1.00 25.09 290 VAL A N 1
ATOM 2335 C CA . VAL A 1 290 ? 17.332 51.358 38.842 1.00 25.39 290 VAL A CA 1
ATOM 2336 C C . VAL A 1 290 ? 17.501 50.889 37.400 1.00 24.98 290 VAL A C 1
ATOM 2337 O O . VAL A 1 290 ? 16.710 50.085 36.922 1.00 25.29 290 VAL A O 1
ATOM 2341 N N . ILE A 1 291 ? 18.546 51.350 36.721 1.00 24.31 291 ILE A N 1
ATOM 2342 C CA . ILE A 1 291 ? 18.747 50.977 35.318 1.00 25.21 291 ILE A CA 1
ATOM 2343 C C . ILE A 1 291 ? 19.087 49.487 35.172 1.00 24.20 291 ILE A C 1
ATOM 2344 O O . ILE A 1 291 ? 18.630 48.842 34.227 1.00 24.03 291 ILE A O 1
ATOM 2349 N N . ALA A 1 292 ? 19.870 48.941 36.098 1.00 23.22 292 ALA A N 1
ATOM 2350 C CA . ALA A 1 292 ? 20.154 47.497 36.082 1.00 25.05 292 ALA A CA 1
ATOM 2351 C C . ALA A 1 292 ? 18.834 46.744 36.162 1.00 26.63 292 ALA A C 1
ATOM 2352 O O . ALA A 1 292 ? 18.618 45.781 35.419 1.00 27.58 292 ALA A O 1
ATOM 2354 N N . LEU A 1 293 ? 17.923 47.197 37.028 1.00 23.16 293 LEU A N 1
ATOM 2355 C CA . LEU A 1 293 ? 16.652 46.486 37.161 1.00 24.81 293 LEU A CA 1
ATOM 2356 C C . LEU A 1 293 ? 15.764 46.685 35.941 1.00 25.16 293 LEU A C 1
ATOM 2357 O O . LEU A 1 293 ? 15.114 45.751 35.486 1.00 25.61 293 LEU A O 1
ATOM 2362 N N . LEU A 1 294 ? 15.744 47.886 35.392 1.00 25.04 294 LEU A N 1
ATOM 2363 C CA . LEU A 1 294 ? 14.964 48.124 34.181 1.00 26.38 294 LEU A CA 1
ATOM 2364 C C . LEU A 1 294 ? 15.413 47.185 33.068 1.00 25.20 294 LEU A C 1
ATOM 2365 O O . LEU A 1 294 ? 14.587 46.648 32.351 1.00 24.35 294 LEU A O 1
ATOM 2370 N N . LYS A 1 295 ? 16.717 47.010 32.938 1.00 26.11 295 LYS A N 1
ATOM 2371 C CA . LYS A 1 295 ? 17.285 46.150 31.917 1.00 28.46 295 LYS A CA 1
ATOM 2372 C C . LYS A 1 295 ? 17.065 44.701 32.243 1.00 28.25 295 LYS A C 1
ATOM 2373 O O . LYS A 1 295 ? 16.705 43.929 31.357 1.00 27.19 295 LYS A O 1
ATOM 2379 N N . GLY A 1 296 ? 17.267 44.341 33.506 1.00 27.54 296 GLY A N 1
ATOM 2380 C CA . GLY A 1 296 ? 16.995 42.988 33.980 1.00 28.28 296 GLY A CA 1
ATOM 2381 C C . GLY A 1 296 ? 15.563 42.556 33.707 1.00 28.91 296 GLY A C 1
ATOM 2382 O O . GLY A 1 296 ? 15.308 41.430 33.253 1.00 29.54 296 GLY A O 1
ATOM 2383 N N . LEU A 1 297 ? 14.612 43.447 33.962 1.00 28.37 297 LEU A N 1
ATOM 2384 C CA . LEU A 1 297 ? 13.195 43.150 33.666 1.00 28.08 297 LEU A CA 1
ATOM 2385 C C . LEU A 1 297 ? 12.872 43.011 32.178 1.00 27.11 297 LEU A C 1
ATOM 2386 O O . LEU A 1 297 ? 12.027 42.178 31.808 1.00 26.72 297 LEU A O 1
ATOM 2391 N N . ALA A 1 298 ? 13.509 43.824 31.324 1.00 25.77 298 ALA A N 1
ATOM 2392 C CA . ALA A 1 298 ? 13.232 43.738 29.891 1.00 25.98 298 ALA A CA 1
ATOM 2393 C C . ALA A 1 298 ? 13.717 42.395 29.366 1.00 27.25 298 ALA A C 1
ATOM 2394 O O . ALA A 1 298 ? 13.044 41.790 28.540 1.00 28.61 298 ALA A O 1
ATOM 2396 N N . ALA A 1 299 ? 14.857 41.928 29.870 1.00 28.48 299 ALA A N 1
ATOM 2397 C CA . ALA A 1 299 ? 15.449 40.642 29.463 1.00 29.74 299 ALA A CA 1
ATOM 2398 C C . ALA A 1 299 ? 14.556 39.432 29.747 1.00 32.40 299 ALA A C 1
ATOM 2399 O O . ALA A 1 299 ? 14.572 38.466 28.990 1.00 31.90 299 ALA A O 1
ATOM 2401 N N . VAL A 1 300 ? 13.751 39.480 30.811 1.00 31.56 300 VAL A N 1
ATOM 2402 C CA . VAL A 1 300 ? 12.772 38.431 31.036 1.00 31.10 300 VAL A CA 1
ATOM 2403 C C . VAL A 1 300 ? 11.387 38.889 30.595 1.00 31.13 300 VAL A C 1
ATOM 2404 O O . VAL A 1 300 ? 10.383 38.361 31.058 1.00 32.14 300 VAL A O 1
ATOM 2408 N N . GLN A 1 301 ? 11.344 39.884 29.708 1.00 32.86 301 GLN A N 1
ATOM 2409 C CA . GLN A 1 301 ? 10.110 40.367 29.098 1.00 35.03 301 GLN A CA 1
ATOM 2410 C C . GLN A 1 301 ? 8.999 40.797 30.035 1.00 31.83 301 GLN A C 1
ATOM 2411 O O . GLN A 1 301 ? 7.833 40.612 29.710 1.00 27.43 301 GLN A O 1
ATOM 2417 N N . LYS A 1 302 ? 9.339 41.437 31.153 1.00 29.17 302 LYS A N 1
ATOM 2418 C CA . LYS A 1 302 ? 8.318 41.961 32.052 1.00 29.60 302 LYS A CA 1
ATOM 2419 C C . LYS A 1 302 ? 7.898 43.353 31.613 1.00 29.83 302 LYS A C 1
ATOM 2420 O O . LYS A 1 302 ? 7.983 44.324 32.379 1.00 27.80 302 LYS A O 1
ATOM 2426 N N . PHE A 1 303 ? 7.382 43.445 30.399 1.00 28.93 303 PHE A N 1
ATOM 2427 C CA . PHE A 1 303 ? 7.153 44.748 29.783 1.00 30.54 303 PHE A CA 1
ATOM 2428 C C . PHE A 1 303 ? 5.991 45.511 30.382 1.00 30.82 303 PHE A C 1
ATOM 2429 O O . PHE A 1 303 ? 6.016 46.757 30.416 1.00 33.25 303 PHE A O 1
ATOM 2437 N N . THR A 1 304 ? 4.978 44.809 30.875 1.00 32.14 304 THR A N 1
ATOM 2438 C CA A THR A 1 304 ? 3.840 45.473 31.497 0.50 30.72 304 THR A CA 1
ATOM 2439 C CA B THR A 1 304 ? 3.849 45.509 31.480 0.50 32.03 304 THR A CA 1
ATOM 2440 C C . THR A 1 304 ? 4.258 46.104 32.815 1.00 29.71 304 THR A C 1
ATOM 2441 O O . THR A 1 304 ? 3.807 47.180 33.163 1.00 29.62 304 THR A O 1
ATOM 2448 N N . ILE A 1 305 ? 5.116 45.426 33.555 1.00 29.01 305 ILE A N 1
ATOM 2449 C CA . ILE A 1 305 ? 5.646 46.032 34.772 1.00 28.81 305 ILE A CA 1
ATOM 2450 C C . ILE A 1 305 ? 6.381 47.327 34.387 1.00 29.70 305 ILE A C 1
ATOM 2451 O O . ILE A 1 305 ? 6.115 48.386 34.965 1.00 30.02 305 ILE A O 1
ATOM 2456 N N . LEU A 1 306 ? 7.236 47.251 33.370 1.00 29.50 306 LEU A N 1
ATOM 2457 C CA . LEU A 1 306 ? 8.072 48.388 32.988 1.00 28.78 306 LEU A CA 1
ATOM 2458 C C . LEU A 1 306 ? 7.217 49.555 32.586 1.00 28.33 306 LEU A C 1
ATOM 2459 O O . LEU A 1 306 ? 7.411 50.697 33.041 1.00 27.20 306 LEU A O 1
ATOM 2464 N N . ILE A 1 307 ? 6.223 49.247 31.774 1.00 28.10 307 ILE A N 1
ATOM 2465 C CA . ILE A 1 307 ? 5.302 50.247 31.261 1.00 28.61 307 ILE A CA 1
ATOM 2466 C C . ILE A 1 307 ? 4.446 50.871 32.371 1.00 28.35 307 ILE A C 1
ATOM 2467 O O . ILE A 1 307 ? 4.324 52.094 32.446 1.00 26.53 307 ILE A O 1
ATOM 2472 N N . ASP A 1 308 ? 3.860 50.036 33.219 1.00 28.35 308 ASP A N 1
ATOM 2473 C CA . ASP A 1 308 ? 3.013 50.521 34.305 1.00 28.53 308 ASP A CA 1
ATOM 2474 C C . ASP A 1 308 ? 3.792 51.320 35.348 1.00 28.49 308 ASP A C 1
ATOM 2475 O O . ASP A 1 308 ? 3.321 52.357 35.833 1.00 26.90 308 ASP A O 1
ATOM 2480 N N . VAL A 1 309 ? 4.978 50.839 35.700 1.00 28.77 309 VAL A N 1
ATOM 2481 C CA . VAL A 1 309 ? 5.791 51.549 36.701 1.00 28.16 309 VAL A CA 1
ATOM 2482 C C . VAL A 1 309 ? 6.271 52.875 36.127 1.00 26.47 309 VAL A C 1
ATOM 2483 O O . VAL A 1 309 ? 6.277 53.889 36.828 1.00 26.72 309 VAL A O 1
ATOM 2487 N N . THR A 1 310 ? 6.620 52.896 34.842 1.00 24.05 310 THR A N 1
ATOM 2488 C CA . THR A 1 310 ? 7.053 54.140 34.215 1.00 25.02 310 THR A CA 1
ATOM 2489 C C . THR A 1 310 ? 5.944 55.180 34.270 1.00 27.89 310 THR A C 1
ATOM 2490 O O . THR A 1 310 ? 6.188 56.323 34.629 1.00 29.13 310 THR A O 1
ATOM 2494 N N . LEU A 1 311 ? 4.727 54.791 33.906 1.00 28.01 311 LEU A N 1
ATOM 2495 C CA . LEU A 1 311 ? 3.608 55.724 33.989 1.00 28.98 311 LEU A CA 1
ATOM 2496 C C . LEU A 1 311 ? 3.385 56.179 35.421 1.00 28.19 311 LEU A C 1
ATOM 2497 O O . LEU A 1 311 ? 3.071 57.342 35.640 1.00 29.53 311 LEU A O 1
ATOM 2502 N N . LEU A 1 312 ? 3.584 55.283 36.390 1.00 27.93 312 LEU A N 1
ATOM 2503 C CA . LEU A 1 312 ? 3.446 55.656 37.794 1.00 29.32 312 LEU A CA 1
ATOM 2504 C C . LEU A 1 312 ? 4.520 56.606 38.289 1.00 29.64 312 LEU A C 1
ATOM 2505 O O . LEU A 1 312 ? 4.259 57.413 39.17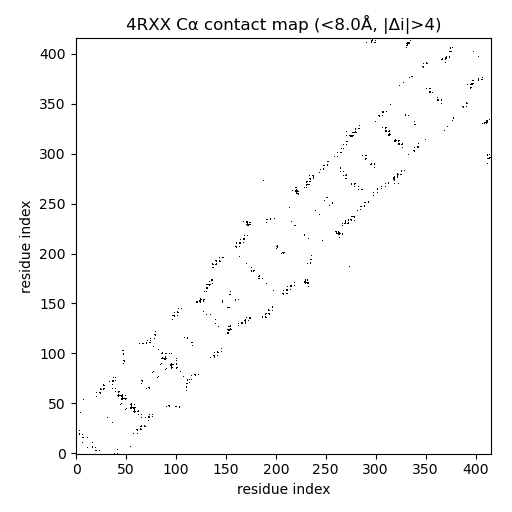7 1.00 29.06 312 LEU A O 1
ATOM 2510 N N . LYS A 1 313 ? 5.744 56.481 37.783 1.00 27.79 313 LYS A N 1
ATOM 2511 C CA . LYS A 1 313 ? 6.864 57.100 38.465 1.00 26.84 313 LYS A CA 1
ATOM 2512 C C . LYS A 1 313 ? 7.562 58.176 37.681 1.00 25.89 313 LYS A C 1
ATOM 2513 O O . LYS A 1 313 ? 8.423 58.868 38.236 1.00 25.78 313 LYS A O 1
ATOM 2519 N N . ILE A 1 314 ? 7.228 58.332 36.413 1.00 26.14 314 ILE A N 1
ATOM 2520 C CA . ILE A 1 314 ? 8.072 59.176 35.543 1.00 26.35 314 ILE A CA 1
ATOM 2521 C C . ILE A 1 314 ? 8.048 60.647 35.958 1.00 25.90 314 ILE A C 1
ATOM 2522 O O . ILE A 1 314 ? 9.061 61.326 35.825 1.00 25.68 314 ILE A O 1
ATOM 2527 N N . GLU A 1 315 ? 6.931 61.120 36.501 1.00 27.32 315 GLU A N 1
ATOM 2528 C CA . GLU A 1 315 ? 6.835 62.493 36.992 1.00 29.15 315 GLU A CA 1
ATOM 2529 C C . GLU A 1 315 ? 7.770 62.739 38.159 1.00 27.14 315 GLU A C 1
ATOM 2530 O O . GLU A 1 315 ? 8.436 63.770 38.212 1.00 25.95 315 GLU A O 1
ATOM 2536 N N . LEU A 1 316 ? 7.829 61.777 39.073 1.00 27.15 316 LEU A N 1
ATOM 2537 C CA . LEU A 1 316 ? 8.759 61.825 40.199 1.00 30.02 316 LEU A CA 1
ATOM 2538 C C . LEU A 1 316 ? 10.202 61.890 39.713 1.00 29.81 316 LEU A C 1
ATOM 2539 O O . LEU A 1 316 ? 11.014 62.695 40.205 1.00 28.12 316 LEU A O 1
ATOM 2544 N N . VAL A 1 317 ? 10.523 61.053 38.737 1.00 27.29 317 VAL A N 1
ATOM 2545 C CA . VAL A 1 317 ? 11.885 61.008 38.221 1.00 27.02 317 VAL A CA 1
ATOM 2546 C C . VAL A 1 317 ? 12.251 62.341 37.570 1.00 26.16 317 VAL A C 1
ATOM 2547 O O . VAL A 1 317 ? 13.331 62.877 37.816 1.00 27.68 317 VAL A O 1
ATOM 2551 N N . PHE A 1 318 ? 11.360 62.862 36.745 1.00 25.62 318 PHE A N 1
ATOM 2552 C CA . PHE A 1 318 ? 11.591 64.157 36.122 1.00 26.14 318 PHE A CA 1
ATOM 2553 C C . PHE A 1 318 ? 11.818 65.253 37.174 1.00 26.62 318 PHE A C 1
ATOM 2554 O O . PHE A 1 318 ? 12.719 66.077 37.044 1.00 27.36 318 PHE A O 1
ATOM 2562 N N . ASN A 1 319 ? 10.997 65.266 38.213 1.00 27.81 319 ASN A N 1
ATOM 2563 C CA . ASN A 1 319 ? 11.123 66.297 39.252 1.00 30.81 319 ASN A CA 1
ATOM 2564 C C . ASN A 1 319 ? 12.417 66.245 40.057 1.00 30.17 319 ASN A C 1
ATOM 2565 O O . ASN A 1 319 ? 12.837 67.266 40.624 1.00 27.55 319 ASN A O 1
ATOM 2570 N N . ARG A 1 320 ? 13.063 65.085 40.076 1.00 28.12 320 ARG A N 1
ATOM 2571 C CA . ARG A 1 320 ? 14.368 64.931 40.712 1.00 29.23 320 ARG A CA 1
ATOM 2572 C C . ARG A 1 320 ? 15.470 65.737 40.045 1.00 27.88 320 ARG A C 1
ATOM 2573 O O . ARG A 1 320 ? 16.530 66.000 40.665 1.00 26.20 320 ARG A O 1
ATOM 2581 N N . LEU A 1 321 ? 15.239 66.098 38.795 1.00 26.06 321 LEU A N 1
ATOM 2582 C CA . LEU A 1 321 ? 16.189 66.907 38.044 1.00 27.55 321 LEU A CA 1
ATOM 2583 C C . LEU A 1 321 ? 16.424 68.270 38.672 1.00 28.16 321 LEU A C 1
ATOM 2584 O O . LEU A 1 321 ? 17.441 68.900 38.383 1.00 26.49 321 LEU A O 1
ATOM 2589 N N . TRP A 1 322 ? 15.496 68.724 39.522 1.00 29.37 322 TRP A N 1
ATOM 2590 C CA . TRP A 1 322 ? 15.708 69.956 40.299 1.00 30.49 322 TRP A CA 1
ATOM 2591 C C . TRP A 1 322 ? 16.822 69.872 41.368 1.00 33.34 322 TRP A C 1
ATOM 2592 O O . TRP A 1 322 ? 17.305 70.913 41.822 1.00 32.04 322 TRP A O 1
ATOM 2603 N N . PHE A 1 323 ? 17.214 68.655 41.764 1.00 31.27 323 PHE A N 1
ATOM 2604 C CA . PHE A 1 323 ? 18.182 68.452 42.832 1.00 31.64 323 PHE A CA 1
ATOM 2605 C C . PHE A 1 323 ? 19.529 68.141 42.186 1.00 33.86 323 PHE A C 1
ATOM 2606 O O . PHE A 1 323 ? 19.705 67.063 41.625 1.00 32.29 323 PHE A O 1
ATOM 2614 N N . PRO A 1 324 ? 20.485 69.079 42.246 1.00 37.41 324 PRO A N 1
ATOM 2615 C CA . PRO A 1 324 ? 21.725 68.928 41.499 1.00 38.53 324 PRO A CA 1
ATOM 2616 C C . PRO A 1 324 ? 22.498 67.636 41.715 1.00 37.20 324 PRO A C 1
ATOM 2617 O O . PRO A 1 324 ? 23.018 67.109 40.736 1.00 38.26 324 PRO A O 1
ATOM 2621 N N . LEU A 1 325 ? 22.584 67.128 42.950 1.00 35.22 325 LEU A N 1
ATOM 2622 C CA . LEU A 1 325 ? 23.390 65.901 43.204 1.00 35.80 325 LEU A CA 1
ATOM 2623 C C . LEU A 1 325 ? 22.795 64.641 42.553 1.00 34.86 325 LEU A C 1
ATOM 2624 O O . LEU A 1 325 ? 23.533 63.766 42.095 1.00 35.65 325 LEU A O 1
ATOM 2626 N N . VAL A 1 326 ? 21.468 64.558 42.510 1.00 33.04 326 VAL A N 1
ATOM 2627 C CA . VAL A 1 326 ? 20.799 63.396 41.942 1.00 31.21 326 VAL A CA 1
ATOM 2628 C C . VAL A 1 326 ? 20.462 63.602 40.471 1.00 29.77 326 VAL A C 1
ATOM 2629 O O . VAL A 1 326 ? 20.116 62.659 39.790 1.00 29.29 326 VAL A O 1
ATOM 2633 N N . ARG A 1 327 ? 20.616 64.815 39.953 1.00 29.71 327 ARG A N 1
ATOM 2634 C CA . ARG A 1 327 ? 20.217 65.103 38.587 1.00 29.35 327 ARG A CA 1
ATOM 2635 C C . ARG A 1 327 ? 20.848 64.205 37.486 1.00 29.57 327 ARG A C 1
ATOM 2636 O O . ARG A 1 327 ? 20.139 63.744 36.620 1.00 29.50 327 ARG A O 1
ATOM 2644 N N . PRO A 1 328 ? 22.171 63.992 37.486 1.00 30.31 328 PRO A N 1
ATOM 2645 C CA . PRO A 1 328 ? 22.695 63.125 36.432 1.00 32.22 328 PRO A CA 1
ATOM 2646 C C . PRO A 1 328 ? 22.070 61.703 36.452 1.00 30.46 328 PRO A C 1
ATOM 2647 O O . PRO A 1 328 ? 21.744 61.135 35.398 1.00 30.02 328 PRO A O 1
ATOM 2651 N N . GLY A 1 329 ? 21.911 61.142 37.637 1.00 29.42 329 GLY A N 1
ATOM 2652 C CA . GLY A 1 329 ? 21.236 59.853 37.795 1.00 28.85 329 GLY A CA 1
ATOM 2653 C C . GLY A 1 329 ? 19.767 59.906 37.384 1.00 29.26 329 GLY A C 1
ATOM 2654 O O . GLY A 1 329 ? 19.289 59.011 36.676 1.00 28.52 329 GLY A O 1
ATOM 2655 N N . ALA A 1 330 ? 19.048 60.956 37.769 1.00 26.85 330 ALA A N 1
ATOM 2656 C CA . ALA A 1 330 ? 17.637 61.040 37.398 1.00 27.35 330 ALA A CA 1
ATOM 2657 C C . ALA A 1 330 ? 17.483 61.171 35.892 1.00 28.05 330 ALA A C 1
ATOM 2658 O O . ALA A 1 330 ? 16.504 60.644 35.340 1.00 27.46 330 ALA A O 1
ATOM 2660 N N . LEU A 1 331 ? 18.446 61.849 35.247 1.00 25.31 331 LEU A N 1
ATOM 2661 C CA . LEU A 1 331 ? 18.422 62.034 33.798 1.00 27.50 331 LEU A CA 1
ATOM 2662 C C . LEU A 1 331 ? 18.670 60.687 33.115 1.00 27.12 331 LEU A C 1
ATOM 2663 O O . LEU A 1 331 ? 18.032 60.375 32.129 1.00 26.20 331 LEU A O 1
ATOM 2668 N N . ALA A 1 332 ? 19.596 59.907 33.641 1.00 26.27 332 ALA A N 1
ATOM 2669 C CA . ALA A 1 332 ? 19.898 58.611 33.063 1.00 27.46 332 ALA A CA 1
ATOM 2670 C C . ALA A 1 332 ? 18.667 57.718 33.134 1.00 25.30 332 ALA A C 1
ATOM 2671 O O . ALA A 1 332 ? 18.319 57.072 32.157 1.00 24.36 332 ALA A O 1
ATOM 2673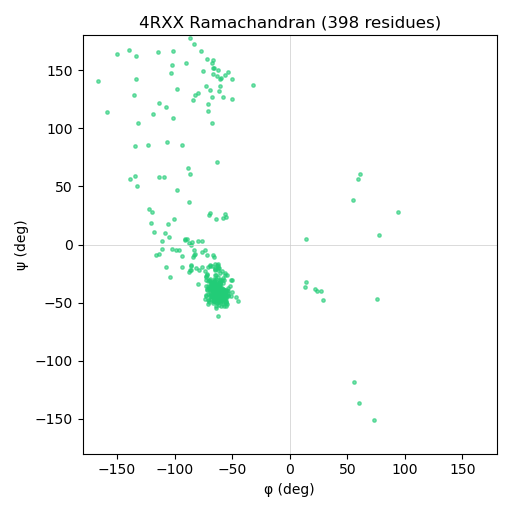 N N . VAL A 1 333 ? 17.968 57.740 34.263 1.00 22.88 333 VAL A N 1
ATOM 2674 C CA . VAL A 1 333 ? 16.733 56.960 34.417 1.00 24.07 333 VAL A CA 1
ATOM 2675 C C . VAL A 1 333 ? 15.616 57.459 33.481 1.00 24.35 333 VAL A C 1
ATOM 2676 O O . VAL A 1 333 ? 14.980 56.676 32.761 1.00 23.02 333 VAL A O 1
ATOM 2680 N N . LEU A 1 334 ? 15.411 58.761 33.467 1.00 22.76 334 LEU A N 1
ATOM 2681 C CA . LEU A 1 334 ? 14.412 59.376 32.594 1.00 23.00 334 LEU A CA 1
ATOM 2682 C C . LEU A 1 334 ? 14.675 59.067 31.137 1.00 22.75 334 LEU A C 1
ATOM 2683 O O . LEU A 1 334 ? 13.768 58.709 30.378 1.00 22.36 334 LEU A O 1
ATOM 2688 N N . SER A 1 335 ? 15.929 59.176 30.742 1.00 22.99 335 SER A N 1
ATOM 2689 C CA . SER A 1 335 ? 16.293 58.894 29.390 1.00 24.59 335 SER A CA 1
ATOM 2690 C C . SER A 1 335 ? 16.025 57.428 28.986 1.00 25.04 335 SER A C 1
ATOM 2691 O O . SER A 1 335 ? 15.507 57.149 27.894 1.00 25.46 335 SER A O 1
ATOM 2694 N N . HIS A 1 336 ? 16.354 56.494 29.859 1.00 24.74 336 HIS A N 1
ATOM 2695 C CA . HIS A 1 336 ? 16.101 55.095 29.564 1.00 26.18 336 HIS A CA 1
ATOM 2696 C C . HIS A 1 336 ? 14.585 54.822 29.432 1.00 25.76 336 HIS A C 1
ATOM 2697 O O . HIS A 1 336 ? 14.133 54.146 28.506 1.00 24.73 336 HIS A O 1
ATOM 2712 N N . LEU A 1 338 ? 12.119 57.045 28.725 1.00 24.67 338 LEU A N 1
ATOM 2713 C CA . LEU A 1 338 ? 11.462 57.697 27.596 1.00 24.69 338 LEU A CA 1
ATOM 2714 C C . LEU A 1 338 ? 11.815 57.050 26.269 1.00 27.01 338 LEU A C 1
ATOM 2715 O O . LEU A 1 338 ? 10.977 56.981 25.363 1.00 27.11 338 LEU A O 1
ATOM 2720 N N . LEU A 1 339 ? 13.066 56.615 26.140 1.00 26.20 339 LEU A N 1
ATOM 2721 C CA . LEU A 1 339 ? 13.545 56.084 24.885 1.00 26.48 339 LEU A CA 1
ATOM 2722 C C . LEU A 1 339 ? 13.122 54.638 24.709 1.00 27.10 339 LEU A C 1
ATOM 2723 O O . LEU A 1 339 ? 13.121 54.149 23.563 1.00 26.16 339 LEU A O 1
ATOM 2728 N N . SER A 1 340 ? 12.776 53.960 25.812 1.00 25.01 340 SER A N 1
ATOM 2729 C CA . SER A 1 340 ? 12.252 52.583 25.761 1.00 26.47 340 SER A CA 1
ATOM 2730 C C . SER A 1 340 ? 10.702 52.520 25.580 1.00 27.77 340 SER A C 1
ATOM 2731 O O . SER A 1 340 ? 10.166 51.499 25.121 1.00 26.82 340 SER A O 1
ATOM 2734 N N . PHE A 1 341 ? 10.012 53.587 25.978 1.00 26.89 341 PHE A N 1
ATOM 2735 C CA . PHE A 1 341 ? 8.539 53.666 25.973 1.00 28.53 341 PHE A CA 1
ATOM 2736 C C . PHE A 1 341 ? 8.126 54.306 24.637 1.00 28.39 341 PHE A C 1
ATOM 2737 O O . PHE A 1 341 ? 7.991 55.538 24.520 1.00 29.55 341 PHE A O 1
ATOM 2745 N N . GLN A 1 342 ? 7.999 53.461 23.623 1.00 29.63 342 GLN A N 1
ATOM 2746 C CA . GLN A 1 342 ? 7.962 53.918 22.230 1.00 31.06 342 GLN A CA 1
ATOM 2747 C C . GLN A 1 342 ? 6.584 53.749 21.540 1.00 31.72 342 GLN A C 1
ATOM 2748 O O . GLN A 1 342 ? 6.396 54.184 20.399 1.00 31.35 342 GLN A O 1
ATOM 2754 N N . HIS A 1 343 ? 5.635 53.145 22.236 1.00 30.10 343 HIS A N 1
ATOM 2755 C CA . HIS A 1 343 ? 4.320 52.803 21.672 1.00 30.93 343 HIS A CA 1
ATOM 2756 C C . HIS A 1 343 ? 3.203 53.836 21.956 1.00 32.36 343 HIS A C 1
ATOM 2757 O O . HIS A 1 343 ? 2.085 53.696 21.484 1.00 32.77 343 HIS A O 1
ATOM 2764 N N . SER A 1 344 ? 3.490 54.866 22.747 1.00 33.95 344 SER A N 1
ATOM 2765 C CA . SER A 1 344 ? 2.454 55.807 23.146 1.00 34.30 344 SER A CA 1
ATOM 2766 C C . SER A 1 344 ? 3.064 57.049 23.765 1.00 32.19 344 SER A C 1
ATOM 2767 O O . SER A 1 344 ? 3.992 56.948 24.558 1.00 32.46 344 SER A O 1
ATOM 2770 N N . PRO A 1 345 ? 2.506 58.215 23.456 1.00 31.83 345 PRO A N 1
ATOM 2771 C CA . PRO A 1 345 ? 3.048 59.444 23.995 1.00 30.73 345 PRO A CA 1
ATOM 2772 C C . PRO A 1 345 ? 2.707 59.703 25.449 1.00 30.02 345 PRO A C 1
ATOM 2773 O O . PRO A 1 345 ? 3.062 60.763 25.954 1.00 30.66 345 PRO A O 1
ATOM 2777 N N . GLU A 1 346 ? 2.008 58.781 26.105 1.00 29.01 346 GLU A N 1
ATOM 2778 C CA . GLU A 1 346 ? 1.468 59.045 27.418 1.00 31.20 346 GLU A CA 1
ATOM 2779 C C . GLU A 1 346 ? 2.536 59.415 28.479 1.00 30.18 346 GLU A C 1
ATOM 2780 O O . GLU A 1 346 ? 2.353 60.372 29.229 1.00 29.59 346 GLU A O 1
ATOM 2786 N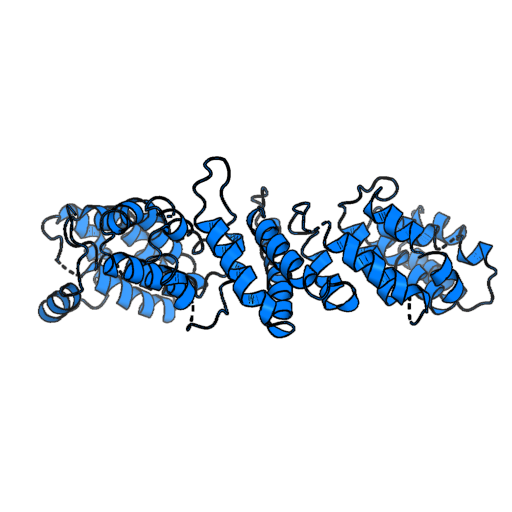 N . ALA A 1 347 ? 3.628 58.657 28.534 1.00 28.10 347 ALA A N 1
ATOM 2787 C CA . ALA A 1 347 ? 4.718 58.919 29.497 1.00 26.53 347 ALA A CA 1
ATOM 2788 C C . ALA A 1 347 ? 5.370 60.254 29.214 1.00 24.95 347 ALA A C 1
ATOM 2789 O O . ALA A 1 347 ? 5.545 61.054 30.116 1.00 24.90 347 ALA A O 1
ATOM 2791 N N . PHE A 1 348 ? 5.733 60.497 27.964 1.00 24.43 348 PHE A N 1
ATOM 2792 C CA . PHE A 1 348 ? 6.327 61.785 27.614 1.00 25.34 348 PHE A CA 1
ATOM 2793 C C . PHE A 1 348 ? 5.363 62.953 27.916 1.00 28.41 348 PHE A C 1
ATOM 2794 O O . PHE A 1 348 ? 5.773 64.011 28.416 1.00 24.72 348 PHE A O 1
ATOM 2802 N N . HIS A 1 349 ? 4.077 62.767 27.631 1.00 27.17 349 HIS A N 1
ATOM 2803 C CA . HIS A 1 349 ? 3.113 63.850 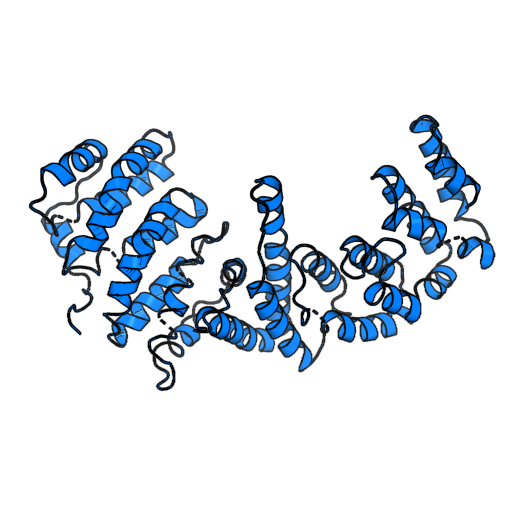27.856 1.00 29.48 349 HIS A CA 1
ATOM 2804 C C . HIS A 1 349 ? 2.852 64.123 29.341 1.00 27.75 349 HIS A C 1
ATOM 2805 O O . HIS A 1 349 ? 2.475 65.222 29.691 1.00 29.79 349 HIS A O 1
ATOM 2812 N N . LEU A 1 350 ? 3.167 63.176 30.211 1.00 28.76 350 LEU A N 1
ATOM 2813 C CA . LEU A 1 350 ? 3.151 63.437 31.641 1.00 29.57 350 LEU A CA 1
ATOM 2814 C C . LEU A 1 350 ? 4.229 64.433 32.019 1.00 29.33 350 LEU A C 1
ATOM 2815 O O . LEU A 1 350 ? 4.029 65.226 32.936 1.00 28.04 350 LEU A O 1
ATOM 2820 N N . ILE A 1 351 ? 5.372 64.424 31.333 1.00 28.49 351 ILE A N 1
ATOM 2821 C CA . ILE A 1 351 ? 6.438 65.346 31.741 1.00 27.54 351 ILE A CA 1
ATOM 2822 C C . ILE A 1 351 ? 6.452 66.675 31.000 1.00 29.55 351 ILE A C 1
ATOM 2823 O O . ILE A 1 351 ? 7.015 67.673 31.491 1.00 27.27 351 ILE A O 1
ATOM 2828 N N . VAL A 1 352 ? 5.804 66.705 29.847 1.00 27.30 352 VAL A N 1
ATOM 2829 C CA . VAL A 1 352 ? 5.721 67.891 29.064 1.00 29.57 352 VAL A CA 1
ATOM 2830 C C . VAL A 1 352 ? 5.401 69.140 29.872 1.00 30.77 352 VAL A C 1
ATOM 2831 O O . VAL A 1 352 ? 6.109 70.117 29.696 1.00 30.70 352 VAL A O 1
ATOM 2835 N N . PRO A 1 353 ? 4.367 69.120 30.751 1.00 32.46 353 PRO A N 1
ATOM 2836 C CA . PRO A 1 353 ? 4.025 70.370 31.437 1.00 33.65 353 PRO A CA 1
ATOM 2837 C C . PRO A 1 353 ? 5.088 70.882 32.406 1.00 37.23 353 PRO A C 1
ATOM 2838 O O . PRO A 1 353 ? 4.954 72.006 32.889 1.00 38.59 353 PRO A O 1
ATOM 2842 N N . HIS A 1 354 ? 6.125 70.096 32.694 1.00 34.42 354 HIS A N 1
ATOM 2843 C CA . HIS A 1 354 ? 7.182 70.535 33.616 1.00 32.98 354 HIS A CA 1
ATOM 2844 C C . HIS A 1 354 ? 8.468 70.997 32.938 1.00 32.02 354 HIS A C 1
ATOM 2845 O O . HIS A 1 354 ? 9.399 71.474 33.601 1.00 30.56 354 HIS A O 1
ATOM 2852 N N . VAL A 1 355 ? 8.535 70.888 31.622 1.00 31.03 355 VAL A N 1
ATOM 2853 C CA . VAL A 1 355 ? 9.796 71.139 30.907 1.00 31.69 355 VAL A CA 1
ATOM 2854 C C . VAL A 1 355 ? 10.194 72.625 30.847 1.00 32.86 355 VAL A C 1
ATOM 2855 O O . VAL A 1 355 ? 11.344 72.960 31.080 1.00 28.28 355 VAL A O 1
ATOM 2859 N N . VAL A 1 356 ? 9.244 73.508 30.543 1.00 31.08 356 VAL A N 1
ATOM 2860 C CA . VAL A 1 356 ? 9.582 74.914 30.377 1.00 31.29 356 VAL A CA 1
ATOM 2861 C C . VAL A 1 356 ? 10.133 75.477 31.670 1.00 31.57 356 VAL A C 1
ATOM 2862 O O . VAL A 1 356 ? 11.177 76.137 31.664 1.00 31.06 356 VAL A O 1
ATOM 2866 N N . ASN A 1 357 ? 9.462 75.195 32.782 1.00 31.88 357 ASN A N 1
ATOM 2867 C CA . ASN A 1 357 ? 9.863 75.769 34.049 1.00 33.53 357 ASN A CA 1
ATOM 2868 C C . ASN A 1 357 ? 11.253 75.315 34.450 1.00 32.80 357 ASN A C 1
ATOM 2869 O O . ASN A 1 357 ? 12.015 76.095 34.980 1.00 32.53 357 ASN A O 1
ATOM 2874 N N . LEU A 1 358 ? 11.575 74.052 34.203 1.00 29.69 358 LEU A N 1
ATOM 2875 C CA . LEU A 1 358 ? 12.913 73.550 34.492 1.00 30.71 358 LEU A CA 1
ATOM 2876 C C . LEU A 1 358 ? 13.945 74.223 33.605 1.00 30.04 358 LEU A C 1
ATOM 2877 O O . LEU A 1 358 ? 14.981 74.687 34.077 1.00 27.94 358 LEU A O 1
ATOM 2882 N N . VAL A 1 359 ? 13.670 74.265 32.310 1.00 29.53 359 VAL A N 1
ATOM 2883 C CA . VAL A 1 359 ? 14.601 74.872 31.376 1.00 30.10 359 VAL A CA 1
ATOM 2884 C C . VAL A 1 359 ? 14.820 76.347 31.699 1.00 30.39 359 VAL A C 1
ATOM 2885 O O . VAL A 1 359 ? 15.954 76.849 31.737 1.00 27.97 359 VAL A O 1
ATOM 2889 N N . HIS A 1 360 ? 13.727 77.052 31.926 1.00 31.84 360 HIS A N 1
ATOM 2890 C CA . HIS A 1 360 ? 13.822 78.474 32.172 1.00 35.05 360 HIS A CA 1
ATOM 2891 C C . HIS A 1 360 ? 14.629 78.730 33.431 1.00 32.79 360 HIS A C 1
ATOM 2892 O O . HIS A 1 360 ? 15.370 79.691 33.488 1.00 31.35 360 HIS A O 1
ATOM 2899 N N . SER A 1 361 ? 14.501 77.846 34.423 1.00 31.10 361 SER A N 1
ATOM 2900 C CA . SER A 1 361 ? 15.181 78.011 35.693 1.00 32.52 361 SER A CA 1
ATOM 2901 C C . SER A 1 361 ? 16.678 77.745 35.677 1.00 32.68 361 SER A C 1
ATOM 2902 O O . SER A 1 361 ? 17.395 78.268 36.522 1.00 32.83 361 SER A O 1
ATOM 2905 N N . PHE A 1 362 ? 17.156 76.970 34.718 1.00 30.45 362 PHE A N 1
ATOM 2906 C CA . PHE A 1 362 ? 18.568 76.624 34.653 1.00 32.50 362 PHE A CA 1
ATOM 2907 C C . PHE A 1 362 ? 19.363 77.300 33.535 1.00 32.44 362 PHE A C 1
ATOM 2908 O O . PHE A 1 362 ? 20.570 77.380 33.625 1.00 36.65 362 PHE A O 1
ATOM 2916 N N . LYS A 1 363 ? 18.713 77.813 32.506 1.00 33.63 363 LYS A N 1
ATOM 2917 C CA . LYS A 1 363 ? 19.460 78.246 31.335 1.00 34.86 363 LYS A CA 1
ATOM 2918 C C . LYS A 1 363 ? 20.206 79.585 31.508 1.00 35.04 363 LYS A C 1
ATOM 2919 O O . LYS A 1 363 ? 21.138 79.852 30.773 1.00 34.96 363 LYS A O 1
ATOM 2925 N N . ASN A 1 364 ? 19.813 80.402 32.483 1.00 34.67 364 ASN A N 1
ATOM 2926 C CA . ASN A 1 364 ? 20.519 81.641 32.782 1.00 34.88 364 ASN A CA 1
ATOM 2927 C C . ASN A 1 364 ? 20.993 81.689 34.209 1.00 35.43 364 ASN A C 1
ATOM 2928 O O . ASN A 1 364 ? 21.058 82.765 34.770 1.00 37.66 364 ASN A O 1
ATOM 2933 N N . ASP A 1 365 ? 21.308 80.546 34.817 1.00 35.38 365 ASP A N 1
ATOM 2934 C CA . ASP A 1 365 ? 21.789 80.550 36.204 1.00 35.91 365 ASP A CA 1
ATOM 2935 C C . ASP A 1 365 ? 23.290 80.792 36.297 1.00 35.48 365 ASP A C 1
ATOM 2936 O O . ASP A 1 365 ? 23.839 80.771 37.387 1.00 35.07 365 ASP A O 1
ATOM 2941 N N . GLY A 1 366 ? 23.947 81.002 35.163 1.00 36.05 366 GLY A N 1
ATOM 2942 C CA . GLY A 1 366 ? 25.389 81.292 35.135 1.00 38.66 366 GLY A CA 1
ATOM 2943 C C . GLY A 1 366 ? 26.297 80.080 35.329 1.00 41.24 366 GLY A C 1
ATOM 2944 O O . GLY A 1 366 ? 27.515 80.234 35.473 1.00 43.33 366 GLY A O 1
ATOM 2945 N N . LEU A 1 367 ? 25.729 78.874 35.340 1.00 36.30 367 LEU A N 1
ATOM 2946 C CA . LEU A 1 367 ? 26.514 77.676 35.626 1.00 37.45 367 LEU A CA 1
ATOM 2947 C C . LEU A 1 367 ? 26.723 76.862 34.364 1.00 37.05 367 LEU A C 1
ATOM 2948 O O . LEU A 1 367 ? 25.759 76.408 33.738 1.00 36.21 367 LEU A O 1
ATOM 2953 N N . PRO A 1 368 ? 27.992 76.685 33.967 1.00 39.00 368 PRO A N 1
ATOM 2954 C CA . PRO A 1 368 ? 28.275 75.862 32.801 1.00 36.88 368 PRO A CA 1
ATOM 2955 C C . PRO A 1 368 ? 27.807 74.422 32.980 1.00 34.99 368 PRO A C 1
ATOM 2956 O O . PRO A 1 368 ? 27.468 73.783 31.992 1.00 34.51 368 PRO A O 1
ATOM 2960 N N . SER A 1 369 ? 27.795 73.909 34.207 1.00 33.92 369 SER A N 1
ATOM 2961 C CA . SER A 1 369 ? 27.252 72.567 34.424 1.00 33.97 369 SER A CA 1
ATOM 2962 C C . SER A 1 369 ? 25.744 72.522 34.097 1.00 33.15 369 SER A C 1
ATOM 2963 O O . SER A 1 369 ? 25.279 71.524 33.561 1.00 29.87 369 SER A O 1
ATOM 2966 N N . SER A 1 370 ? 24.999 73.595 34.406 1.00 31.77 370 SER A N 1
ATOM 2967 C CA . SER A 1 370 ? 23.568 73.690 34.031 1.00 30.94 370 SER A CA 1
ATOM 2968 C C . SER A 1 370 ? 23.379 73.710 32.517 1.00 31.03 370 SER A C 1
ATOM 2969 O O . SER A 1 370 ? 22.483 73.067 31.979 1.00 30.11 370 SER A O 1
ATOM 2972 N N . THR A 1 371 ? 24.218 74.467 31.822 1.00 31.10 371 THR A N 1
ATOM 2973 C CA . THR A 1 371 ? 24.160 74.516 30.363 1.00 32.67 371 THR A CA 1
ATOM 2974 C C . THR A 1 371 ? 24.409 73.128 29.730 1.00 31.41 371 THR A C 1
ATOM 2975 O O . THR A 1 371 ? 23.655 72.709 28.867 1.00 28.80 371 THR A O 1
ATOM 2979 N N . ALA A 1 372 ? 25.460 72.436 30.165 1.00 31.06 372 ALA A N 1
ATOM 2980 C CA . ALA A 1 372 ? 25.760 71.082 29.642 1.00 33.82 372 ALA A CA 1
ATOM 2981 C C . ALA A 1 372 ? 24.633 70.091 29.934 1.00 31.05 372 ALA A C 1
ATOM 2982 O O . ALA A 1 372 ? 24.309 69.247 29.093 1.00 33.40 372 ALA A O 1
ATOM 2984 N N . PHE A 1 373 ? 24.044 70.186 31.121 1.00 29.12 373 PHE A N 1
ATOM 2985 C CA . PHE A 1 373 ? 22.851 69.398 31.439 1.00 30.00 373 PHE A CA 1
ATOM 2986 C C . PHE A 1 373 ? 21.705 69.683 30.459 1.00 29.50 373 PHE A C 1
ATOM 2987 O O . PHE A 1 373 ? 21.045 68.757 29.967 1.00 26.79 373 PHE A O 1
ATOM 2995 N N . LEU A 1 374 ? 21.470 70.961 30.158 1.00 28.49 374 LEU A N 1
ATOM 2996 C CA . LEU A 1 374 ? 20.384 71.310 29.256 1.00 29.67 374 LEU A CA 1
ATOM 2997 C C . LEU A 1 374 ? 20.656 70.852 27.826 1.00 28.35 374 LEU A C 1
ATOM 2998 O O . LEU A 1 374 ? 19.710 70.530 27.104 1.00 29.14 374 LEU A O 1
ATOM 3003 N N . VAL A 1 375 ? 21.919 70.846 27.395 1.00 26.90 375 VAL A N 1
ATOM 3004 C CA . VAL A 1 375 ? 22.219 70.297 26.081 1.00 27.47 375 VAL A CA 1
ATOM 3005 C C . VAL A 1 375 ? 21.737 68.834 26.023 1.00 28.04 375 VAL A C 1
ATOM 3006 O O . VAL A 1 375 ? 21.113 68.416 25.053 1.00 30.95 375 VAL A O 1
ATOM 3010 N N . GLN A 1 376 ? 21.991 68.059 27.069 1.00 29.56 376 GLN A N 1
ATOM 3011 C CA . GLN A 1 376 ? 21.522 66.661 27.095 1.00 29.88 376 GLN A CA 1
ATOM 3012 C C . GLN A 1 376 ? 20.010 66.543 27.180 1.00 28.55 376 GLN A C 1
ATOM 3013 O O . GLN A 1 376 ? 19.408 65.721 26.486 1.00 27.22 376 GLN A O 1
ATOM 3019 N N . LEU A 1 377 ? 19.380 67.338 28.043 1.00 26.94 377 LEU A N 1
ATOM 3020 C CA . LEU A 1 377 ? 17.920 67.260 28.170 1.00 27.17 377 LEU A CA 1
ATOM 3021 C C . LEU A 1 377 ? 17.225 67.650 26.865 1.00 27.83 377 LEU A C 1
ATOM 3022 O O . LEU A 1 377 ? 16.319 66.943 26.394 1.00 25.88 377 LEU A O 1
ATOM 3027 N N . THR A 1 378 ? 17.643 68.764 26.277 1.00 27.31 378 THR A N 1
ATOM 3028 C CA . THR A 1 378 ? 17.013 69.227 25.033 1.00 29.01 378 THR A CA 1
ATOM 3029 C C . THR A 1 378 ? 17.201 68.238 23.903 1.00 27.92 378 THR A C 1
ATOM 3030 O O . THR A 1 378 ? 16.319 68.089 23.084 1.00 29.00 378 THR A O 1
ATOM 3034 N N . GLU A 1 379 ? 18.325 67.536 23.867 1.00 28.83 379 GLU A N 1
ATOM 3035 C CA . GLU A 1 379 ? 18.491 66.479 22.861 1.00 31.67 379 GLU A CA 1
ATOM 3036 C C . GLU A 1 379 ? 17.439 65.384 23.030 1.00 29.39 379 GLU A C 1
ATOM 3037 O O . GLU A 1 379 ? 16.828 64.934 22.062 1.00 30.97 379 GLU A O 1
ATOM 3043 N N . LEU A 1 380 ? 17.240 64.961 24.271 1.00 27.20 380 LEU A N 1
ATOM 3044 C CA . LEU A 1 380 ? 16.242 63.956 24.613 1.00 29.31 380 LEU A CA 1
ATOM 3045 C C . LEU A 1 380 ? 14.833 64.454 24.282 1.00 28.86 380 LEU A C 1
ATOM 3046 O O . LEU A 1 380 ? 14.027 63.741 23.679 1.00 28.09 380 LEU A O 1
ATOM 3051 N N . ILE A 1 381 ? 14.546 65.700 24.637 1.00 28.61 381 ILE A N 1
ATOM 3052 C CA . ILE A 1 381 ? 13.228 66.240 24.359 1.00 30.15 381 ILE A CA 1
ATOM 3053 C C . ILE A 1 381 ? 12.970 66.285 22.837 1.00 30.63 381 ILE A C 1
ATOM 3054 O O . ILE A 1 381 ? 11.867 65.949 22.386 1.00 30.64 381 ILE A O 1
ATOM 3059 N N . HIS A 1 382 ? 13.966 66.707 22.058 1.00 28.91 382 HIS A N 1
ATOM 3060 C CA . HIS A 1 382 ? 13.818 66.748 20.592 1.00 29.18 382 HIS A CA 1
ATOM 3061 C C . HIS A 1 382 ? 13.534 65.386 20.024 1.00 29.76 382 HIS A C 1
ATOM 3062 O O . HIS A 1 382 ? 12.736 65.268 19.114 1.00 29.91 382 HIS A O 1
ATOM 3069 N N . CYS A 1 383 ? 14.173 64.350 20.562 1.00 28.59 383 CYS A N 1
ATOM 3070 C CA . CYS A 1 383 ? 13.901 62.998 20.089 1.00 29.24 383 CYS A CA 1
ATOM 3071 C C . CYS A 1 383 ? 12.472 62.574 20.331 1.00 29.60 383 CYS A C 1
ATOM 3072 O O . CYS A 1 383 ? 11.868 61.896 19.484 1.00 29.53 383 CYS A O 1
ATOM 3091 N N . TYR A 1 386 ? 9.946 64.419 18.034 1.00 33.39 386 TYR A N 1
ATOM 3092 C CA . TYR A 1 386 ? 10.019 63.832 16.717 1.00 32.98 386 TYR A CA 1
ATOM 3093 C C . TYR A 1 386 ? 9.329 62.491 16.672 1.00 32.36 386 TYR A C 1
ATOM 3094 O O . TYR A 1 386 ? 8.616 62.199 15.737 1.00 31.19 386 TYR A O 1
ATOM 3103 N N . HIS A 1 387 ? 9.603 61.643 17.654 1.00 29.63 387 HIS A N 1
ATOM 3104 C CA . HIS A 1 387 ? 8.971 60.336 17.712 1.00 32.24 387 HIS A CA 1
ATOM 3105 C C . HIS A 1 387 ? 7.452 60.471 17.923 1.00 32.60 387 HIS A C 1
ATOM 3106 O O . HIS A 1 387 ? 6.696 59.708 17.360 1.00 32.75 387 HIS A O 1
ATOM 3113 N N . TYR A 1 388 ? 7.027 61.443 18.728 1.00 32.04 388 TYR A N 1
ATOM 3114 C CA . TYR A 1 388 ? 5.609 61.636 19.047 1.00 31.56 388 TYR A CA 1
ATOM 3115 C C . TYR A 1 388 ? 5.152 62.959 18.443 1.00 32.26 388 TYR A C 1
ATOM 3116 O O . TYR A 1 388 ? 4.727 63.878 19.159 1.00 36.32 388 TYR A O 1
ATOM 3125 N N . SER A 1 389 ? 5.310 63.074 17.120 1.00 36.18 389 SER A N 1
ATOM 3126 C CA . SER A 1 389 ? 5.004 64.321 16.411 1.00 38.47 389 SER A CA 1
ATOM 3127 C C . SER A 1 389 ? 3.495 64.460 16.235 1.00 39.62 389 SER A C 1
ATOM 3128 O O . SER A 1 389 ? 2.748 63.505 16.441 1.00 40.08 389 SER A O 1
ATOM 3131 N N . GLY A 1 390 ? 3.060 65.652 15.859 1.00 41.17 390 GLY A N 1
ATOM 3132 C CA . GLY A 1 390 ? 1.636 65.909 15.619 1.00 43.09 390 GLY A CA 1
ATOM 3133 C C . GLY A 1 390 ? 0.895 66.475 16.818 1.00 42.29 390 GLY A C 1
ATOM 3134 O O . GLY A 1 390 ? -0.290 66.250 16.960 1.00 43.46 390 GLY A O 1
ATOM 3135 N N . PHE A 1 391 ? 1.609 67.199 17.686 1.00 42.54 391 PHE A N 1
ATOM 3136 C CA . PHE A 1 391 ? 1.021 67.909 18.825 1.00 38.56 391 PHE A CA 1
ATOM 3137 C C . PHE A 1 391 ? 1.627 69.320 18.860 1.00 39.74 391 PHE A C 1
ATOM 3138 O O . PHE A 1 391 ? 2.246 69.702 19.847 1.00 38.98 391 PHE A O 1
ATOM 3146 N N . PRO A 1 392 ? 1.448 70.110 17.772 1.00 44.15 392 PRO A N 1
ATOM 3147 C CA . PRO A 1 392 ? 2.115 71.423 17.641 1.00 42.82 392 PRO A CA 1
ATOM 3148 C C . PRO A 1 392 ? 1.795 72.448 18.723 1.00 43.84 392 PRO A C 1
ATOM 3149 O O . PRO A 1 392 ? 2.677 73.211 19.091 1.00 46.80 392 PRO A O 1
ATOM 3153 N N . ASP A 1 393 ? 0.557 72.487 19.216 1.00 45.25 393 ASP A N 1
ATOM 3154 C CA . ASP A 1 393 ? 0.190 73.426 20.290 1.00 48.70 393 ASP A CA 1
ATOM 3155 C C . ASP A 1 393 ? 0.823 73.025 21.616 1.00 44.78 393 ASP A C 1
ATOM 3156 O O . ASP A 1 393 ? 1.289 73.868 22.383 1.00 44.15 393 ASP A O 1
ATOM 3161 N N . LEU A 1 394 ? 0.789 71.733 21.910 1.00 43.21 394 LEU A N 1
ATOM 3162 C CA . LEU A 1 394 ? 1.463 71.198 23.108 1.00 42.40 394 LEU A CA 1
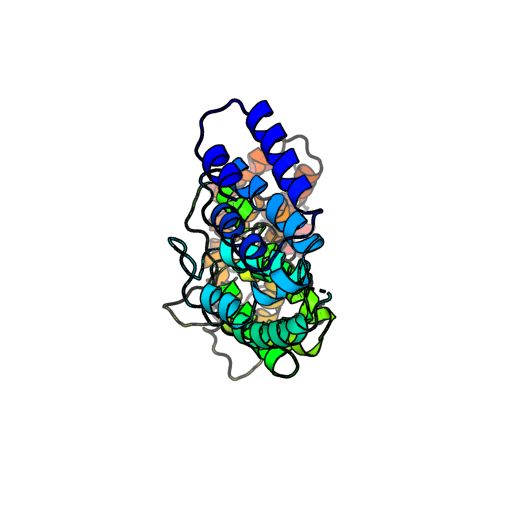ATOM 3163 C C . LEU A 1 394 ? 2.974 71.515 23.087 1.00 39.95 394 LEU A C 1
ATOM 3164 O O . LEU A 1 394 ? 3.544 71.930 24.096 1.00 44.72 394 LEU A O 1
ATOM 3169 N N . TYR A 1 395 ? 3.619 71.347 21.938 1.00 37.28 395 TYR A N 1
ATOM 3170 C CA . TYR A 1 395 ? 5.085 71.463 21.873 1.00 37.48 395 TYR A CA 1
ATOM 3171 C C . TYR A 1 395 ? 5.615 72.886 21.685 1.00 39.75 395 TYR A C 1
ATOM 3172 O O . TYR A 1 395 ? 6.776 73.151 22.006 1.00 37.64 395 TYR A O 1
ATOM 3181 N N . GLU A 1 396 ? 4.774 73.826 21.232 1.00 40.67 396 GLU A N 1
ATOM 3182 C CA . GLU A 1 396 ? 5.277 75.172 20.897 1.00 39.30 396 GLU A CA 1
ATOM 3183 C C . GLU A 1 396 ? 5.973 75.889 22.051 1.00 40.12 396 GLU A C 1
ATOM 3184 O O . GLU A 1 396 ? 7.044 76.450 21.847 1.00 40.71 396 GLU A O 1
ATOM 3187 N N . PRO A 1 397 ? 5.374 75.905 23.262 1.00 38.30 397 PRO A N 1
ATOM 3188 C CA . PRO A 1 397 ? 6.144 76.583 24.315 1.00 40.15 397 PRO A CA 1
ATOM 3189 C C . PRO A 1 397 ? 7.501 75.905 24.625 1.00 37.28 397 PRO A C 1
ATOM 3190 O O . PRO A 1 397 ? 8.464 76.585 24.990 1.00 34.65 397 PRO A O 1
ATOM 3194 N N . ILE A 1 398 ? 7.572 74.584 24.488 1.00 36.47 398 ILE A N 1
ATOM 3195 C CA . ILE A 1 398 ? 8.836 73.893 24.744 1.00 36.33 398 ILE A CA 1
ATOM 3196 C C . ILE A 1 398 ? 9.855 74.271 23.674 1.00 34.99 398 ILE A C 1
ATOM 3197 O O . ILE A 1 398 ? 10.996 74.595 23.997 1.00 36.36 398 ILE A O 1
ATOM 3202 N N . LEU A 1 399 ? 9.445 74.234 22.411 1.00 34.59 399 LEU A N 1
ATOM 3203 C CA . LEU A 1 399 ? 10.332 74.642 21.321 1.00 37.80 399 LEU A CA 1
ATOM 3204 C C . LEU A 1 399 ? 10.852 76.086 21.515 1.00 38.44 399 LEU A C 1
ATOM 3205 O O . LEU A 1 399 ? 12.031 76.369 21.311 1.00 37.04 399 LEU A O 1
ATOM 3210 N N . GLU A 1 400 ? 10.000 76.979 21.989 1.00 41.72 400 GLU A N 1
ATOM 3211 C CA . GLU A 1 400 ? 10.443 78.344 22.308 1.00 44.57 400 GLU A CA 1
ATOM 3212 C C . GLU A 1 400 ? 11.478 78.357 23.435 1.00 44.01 400 GLU A C 1
ATOM 3213 O O . GLU A 1 400 ? 12.485 79.054 23.359 1.00 40.51 400 GLU A O 1
ATOM 3219 N N . ALA A 1 401 ? 11.213 77.604 24.497 1.00 39.59 401 ALA A N 1
ATOM 3220 C CA . ALA A 1 401 ? 12.111 77.614 25.634 1.00 39.30 401 ALA A CA 1
ATOM 3221 C C . ALA A 1 401 ? 13.490 77.037 25.277 1.00 37.48 401 ALA A C 1
ATOM 3222 O O . ALA A 1 401 ? 14.489 77.447 25.856 1.00 36.28 401 ALA A O 1
ATOM 3224 N N . ILE A 1 402 ? 13.540 76.096 24.333 1.00 35.10 402 ILE A N 1
ATOM 3225 C CA . ILE A 1 402 ? 14.792 75.400 24.034 1.00 37.20 402 ILE A CA 1
A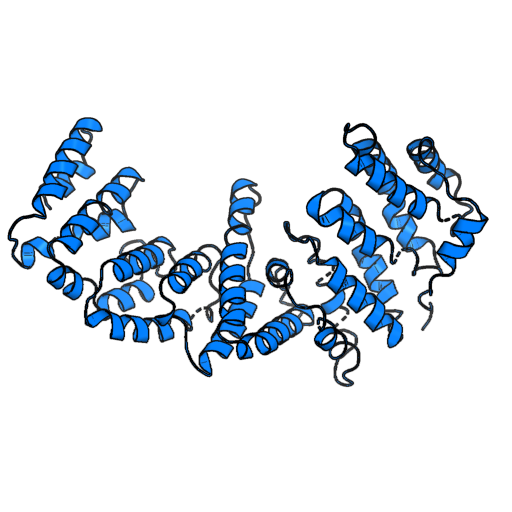TOM 3226 C C . ILE A 1 402 ? 15.479 75.844 22.729 1.00 39.93 402 ILE A C 1
ATOM 3227 O O . ILE A 1 402 ? 16.518 75.273 22.360 1.00 36.62 402 ILE A O 1
ATOM 3232 N N . LYS A 1 403 ? 14.933 76.889 22.092 1.00 40.90 403 LYS A N 1
ATOM 3233 C CA . LYS A 1 403 ? 15.408 77.419 20.789 1.00 43.59 403 LYS A CA 1
ATOM 3234 C C . LYS A 1 403 ? 16.912 77.708 20.727 1.00 41.00 403 LYS A C 1
ATOM 3235 O O . LYS A 1 403 ? 17.523 77.589 19.678 1.00 42.55 403 LYS A O 1
ATOM 3239 N N . ASP A 1 404 ? 17.518 78.071 21.847 1.00 42.27 404 ASP A N 1
ATOM 3240 C CA . ASP A 1 404 ? 18.926 78.417 21.833 1.00 43.13 404 ASP A CA 1
ATOM 3241 C C . ASP A 1 404 ? 19.845 77.235 22.097 1.00 42.43 404 ASP A C 1
ATOM 3242 O O . ASP A 1 404 ? 21.055 77.408 22.142 1.00 41.86 404 ASP A O 1
ATOM 3247 N N . PHE A 1 405 ? 19.293 76.026 22.210 1.00 41.41 405 PHE A N 1
ATOM 3248 C CA . PHE A 1 405 ? 20.121 74.828 22.379 1.00 35.99 405 PHE A CA 1
ATOM 3249 C C . PHE A 1 405 ? 20.245 74.041 21.099 1.00 38.16 405 PHE A C 1
ATOM 3250 O O . PHE A 1 405 ? 19.359 74.110 20.262 1.00 39.34 405 PHE A O 1
ATOM 3258 N N . PRO A 1 406 ? 21.341 73.271 20.947 1.00 41.47 406 PRO A N 1
ATOM 3259 C CA . PRO A 1 406 ? 21.492 72.384 19.804 1.00 43.34 406 PRO A CA 1
ATOM 3260 C C . PRO A 1 406 ? 20.286 71.498 19.562 1.00 41.21 406 PRO A C 1
ATOM 3261 O O . PRO A 1 406 ? 19.642 71.013 20.505 1.00 40.91 406 PRO A O 1
ATOM 3265 N N . LYS A 1 407 ? 19.994 71.300 18.289 1.00 38.92 407 LYS A N 1
ATOM 3266 C CA . LYS A 1 407 ? 18.939 70.422 17.862 1.00 38.59 407 LYS A CA 1
ATOM 3267 C C . LYS A 1 407 ? 19.628 69.286 17.138 1.00 38.75 407 LYS A C 1
ATOM 3268 O O . LYS A 1 407 ? 20.360 69.525 16.217 1.00 38.62 407 LYS A O 1
ATOM 3274 N N . PRO A 1 408 ? 19.438 68.038 17.574 1.00 38.42 408 PRO A N 1
ATOM 3275 C CA . PRO A 1 408 ? 20.095 66.986 16.821 1.00 38.81 408 PRO A CA 1
ATOM 3276 C C . PRO A 1 408 ? 19.526 66.862 15.408 1.00 39.29 408 PRO A C 1
ATOM 3277 O O . PRO A 1 408 ? 18.360 67.168 15.184 1.00 37.73 408 PRO A O 1
ATOM 3281 N N . SER A 1 409 ? 20.352 66.401 14.478 1.00 39.74 409 SER A N 1
ATOM 3282 C CA . SER A 1 409 ? 19.923 66.107 13.107 1.00 38.01 409 SER A CA 1
ATOM 3283 C C . SER A 1 409 ? 18.866 65.005 13.094 1.00 38.24 409 SER A C 1
ATOM 3284 O O . SER A 1 409 ? 18.860 64.134 13.972 1.00 36.69 409 SER A O 1
ATOM 3287 N N . GLU A 1 410 ? 17.980 65.041 12.102 1.00 36.01 410 GLU A N 1
ATOM 3288 C CA . GLU A 1 410 ? 16.964 64.004 11.940 1.00 38.42 410 GLU A CA 1
ATOM 3289 C C . GLU A 1 410 ? 17.597 62.608 11.878 1.00 37.08 410 GLU A C 1
ATOM 3290 O O . GLU A 1 410 ? 17.083 61.647 12.430 1.00 32.83 410 GLU A O 1
ATOM 3296 N N . GLU A 1 411 ? 18.732 62.529 11.201 1.00 37.65 411 GLU A N 1
ATOM 3297 C CA . GLU A 1 411 ? 19.465 61.287 11.055 1.00 40.53 411 GLU A CA 1
ATOM 3298 C C . GLU A 1 411 ? 19.945 60.790 12.427 1.00 33.80 411 GLU A C 1
ATOM 3299 O O . GLU A 1 411 ? 19.874 59.618 12.731 1.00 30.45 411 GLU A O 1
ATOM 3305 N N . LYS A 1 412 ? 20.441 61.704 13.247 1.00 32.93 412 LYS A N 1
ATOM 3306 C CA . LYS A 1 412 ? 20.897 61.336 14.575 1.00 35.38 412 LYS A CA 1
ATOM 3307 C C . LYS A 1 412 ? 19.701 60.903 15.455 1.00 32.08 412 LYS A C 1
ATOM 3308 O O . LYS A 1 412 ? 19.770 59.884 16.158 1.00 31.30 412 LYS A O 1
ATOM 3314 N N . ILE A 1 413 ? 18.611 61.664 15.399 1.00 30.96 413 ILE A N 1
ATOM 3315 C CA . ILE A 1 413 ? 17.385 61.314 16.137 1.00 31.28 413 ILE A CA 1
ATOM 3316 C C . ILE A 1 413 ? 16.886 59.903 15.806 1.00 29.80 413 ILE A C 1
ATOM 3317 O O . ILE A 1 413 ? 16.560 59.137 16.706 1.00 28.66 413 ILE A O 1
ATOM 3322 N N . LYS A 1 414 ? 16.846 59.537 14.526 1.00 30.48 414 LYS A N 1
ATOM 3323 C CA . LYS A 1 414 ? 16.358 58.210 14.159 1.00 30.50 414 LYS A CA 1
ATOM 3324 C C . LYS A 1 414 ? 17.231 57.094 14.738 1.00 30.37 414 LYS A C 1
ATOM 3325 O O . LYS A 1 414 ? 16.722 56.038 15.134 1.00 28.86 414 LYS A O 1
ATOM 3331 N N . LEU A 1 415 ? 18.548 57.319 14.775 1.00 29.39 415 LEU A N 1
ATOM 3332 C CA . LEU A 1 415 ? 19.449 56.317 15.333 1.00 29.05 415 LEU A CA 1
ATOM 3333 C C . LEU A 1 415 ? 19.253 56.192 16.858 1.00 28.83 415 LEU A C 1
ATOM 3334 O O . LEU A 1 415 ? 19.228 55.092 17.405 1.00 27.11 415 LEU A O 1
ATOM 3339 N N . ILE A 1 416 ? 19.148 57.334 17.526 1.00 29.81 416 ILE A N 1
ATOM 3340 C CA . ILE A 1 416 ? 18.857 57.344 18.959 1.00 30.14 416 ILE A CA 1
ATOM 3341 C C . ILE A 1 416 ? 17.592 56.530 19.231 1.00 30.14 416 ILE A C 1
ATOM 3342 O O . ILE A 1 416 ? 17.562 55.687 20.146 1.00 31.17 416 ILE A O 1
ATOM 3347 N N . LEU A 1 417 ? 16.573 56.718 18.396 1.00 30.08 417 LEU A N 1
ATOM 3348 C CA . LEU A 1 417 ? 15.281 56.065 18.620 1.00 30.66 417 LEU A CA 1
ATOM 3349 C C . LEU A 1 417 ? 15.285 54.592 18.244 1.00 32.28 417 LEU A C 1
ATOM 3350 O O . LEU A 1 417 ? 14.310 53.887 18.525 1.00 31.28 417 LEU A O 1
ATOM 3355 N N . ASN A 1 418 ? 16.375 54.100 17.652 1.00 32.69 418 ASN A N 1
ATOM 3356 C CA . ASN A 1 418 ? 16.541 52.646 17.445 1.00 34.61 418 ASN A CA 1
ATOM 3357 C C . ASN A 1 418 ? 16.817 51.823 18.702 1.00 34.88 418 ASN A C 1
ATOM 3358 O O . ASN A 1 418 ? 16.831 50.607 18.639 1.00 40.64 418 ASN A O 1
ATOM 3363 N N . GLN A 1 419 ? 17.068 52.475 19.824 1.00 36.99 419 GLN A N 1
ATOM 3364 C CA . GLN A 1 419 ? 16.980 51.858 21.165 1.00 39.23 419 GLN A CA 1
ATOM 3365 C C . GLN A 1 419 ? 15.897 50.766 21.244 1.00 39.09 419 GLN A C 1
ATOM 3366 O O . GLN A 1 419 ? 14.787 50.982 20.765 1.00 35.55 419 GLN A O 1
ATOM 3372 N N . SER A 1 420 ? 16.213 49.638 21.888 1.00 37.04 420 SER A N 1
ATOM 3373 C CA . SER A 1 420 ? 15.218 48.579 22.178 1.00 39.14 420 SER A CA 1
ATOM 3374 C C . SER A 1 420 ? 13.983 49.173 22.833 1.00 37.88 420 SER A C 1
ATOM 3375 O O . SER A 1 420 ? 14.102 49.855 23.847 1.00 37.39 420 SER A O 1
ATOM 3378 N N . ALA A 1 421 ? 12.816 48.923 22.259 1.00 38.29 421 ALA A N 1
ATOM 3379 C CA . ALA A 1 421 ? 11.549 49.351 22.852 1.00 38.45 421 ALA A CA 1
ATOM 3380 C C . ALA A 1 421 ? 11.029 48.255 23.753 1.00 38.05 421 ALA A C 1
ATOM 3381 O O . ALA A 1 421 ? 11.359 47.078 23.586 1.00 39.11 421 ALA A O 1
ATOM 3383 N N . TRP A 1 422 ? 10.196 48.645 24.706 1.00 36.25 422 TRP A N 1
ATOM 3384 C CA . TRP A 1 422 ? 9.467 47.690 25.510 1.00 34.99 422 TRP A CA 1
ATOM 3385 C C . TRP A 1 422 ? 8.244 47.261 24.698 1.00 39.02 422 TRP A C 1
ATOM 3386 O O . TRP A 1 422 ? 7.525 48.091 24.144 1.00 42.18 422 TRP A O 1
ATOM 3397 N N . THR A 1 423 ? 8.057 45.965 24.557 1.00 41.78 423 THR A N 1
ATOM 3398 C CA . THR A 1 423 ? 6.981 45.444 23.720 1.00 46.73 423 THR A CA 1
ATOM 3399 C C . THR A 1 423 ? 5.626 45.715 24.430 1.00 50.76 423 THR A C 1
ATOM 3400 O O . THR A 1 423 ? 5.357 45.168 25.521 1.00 42.66 423 THR A O 1
ATOM 3404 N N . SER A 1 424 ? 4.775 46.556 23.836 1.00 51.38 424 SER A N 1
ATOM 3405 C CA . SER A 1 424 ? 3.433 46.761 24.405 1.00 55.06 424 SER A CA 1
ATOM 3406 C C . SER A 1 424 ? 2.551 45.511 24.176 1.00 57.65 424 SER A C 1
ATOM 3407 O O . SER A 1 424 ? 2.846 44.669 23.303 1.00 53.56 424 SER A O 1
ATOM 3410 N N . HIS A 1 425 ? 1.491 45.386 24.977 1.00 62.64 425 HIS A N 1
ATOM 3411 C CA . HIS A 1 425 ? 0.508 44.296 24.825 1.00 65.61 425 HIS A CA 1
ATOM 3412 C C . HIS A 1 425 ? 1.145 42.902 24.968 1.00 65.25 425 HIS A C 1
ATOM 3413 O O . HIS A 1 425 ? 1.032 42.060 24.074 1.00 58.42 425 HIS A O 1
ATOM 3420 N N . HIS A 1 426 ? 1.803 42.662 26.101 1.00 70.81 426 HIS A N 1
ATOM 3421 C CA . HIS A 1 426 ? 2.634 41.462 26.257 1.00 74.46 426 HIS A CA 1
ATOM 3422 C C . HIS A 1 426 ? 2.100 40.433 27.262 1.00 72.40 426 HIS A C 1
ATOM 3423 O O . HIS A 1 426 ? 1.179 40.706 28.030 1.00 76.51 426 HIS A O 1
#

GO terms:
  GO:0004843 cysteine-type deubiquitinase activity (F, IDA)
  GO:0005737 cytoplasm (C, IDA)
  GO:0045824 negative regulation of innate immune response (P, IDA)
  GO:1990168 protein K33-linked deubiquitination (P, IDA)
  GO:0032435 negative regulation of proteasomal ubiquitin-dependent protein catabolic process (P, IDA)
  GO:0005634 nucleus (C, IC)
  GO:0004843 cysteine-type deubiquitinase activity (F, EXP)
  GO:0005634 nucleus (C, EXP)
  GO:0005737 cytoplasm (C, EXP)
  GO:0005515 protein binding (F, IPI)

Nearest PDB structures (foldseek):
  4rxx-assembly1_A  TM=1.002E+00  e=1.853E-48  Homo sapiens
  7q4o-assembly1_A  TM=2.896E-01  e=6.771E-02  Homo sapiens
  1xqr-assembly1_A  TM=2.730E-01  e=1.066E+00  Homo sapiens
  6bcu-assembly1_W  TM=2.688E-01  e=8.120E-01  Homo sapiens
  8bbg-assembly1_A  TM=1.648E-01  e=1.983E+00  Homo sapiens

Foldseek 3Di:
DVQLVDLLPDDDDPVVSVVSLVVLLVVLQDDDDLVRLLVLVCLLCQLLPNPDPVSNVSSLSNNLSNCVSPVVSLDVVLAPVVLVCCCCPNDDPGDNLDLSSLLVNLSSLVSCVDPRNLVVLVVLCVSLLCCLVLHELVSLLSVLVSCVVPVSNHHDDPVNLVSLLSPLVSLQPYDQPDPPVVSVVVSLVSLLSNLVSSVVSCVVPVVNVVSNVVSVLCQQLDPPPVGGTDLSSLSNPPDDDLVLLVVLLCQLPVPPHDPSSLSNLLNLCNLVRLQNQCVLSNNVSNLVSNVVVQVLVSNVVSLLVCLQVLLVSCVRVRSNVSSLSVNLLLLQAQPDCNSVLSCLVPQLVLLVVQVPPPDVVSVVSLLSVQQSNLLVSPDDPCVSCVSVCVSCVPHDHDDPVVSVVSSVPHYRDPPD